Protein AF-C0P0P8-F1 (afdb_monomer)

Nearest PDB structures (foldseek):
  4dfb-assembly1_A  TM=6.739E-01  e=1.158E-09  Enterococcus casseliflavus
  6cav-assembly3_C  TM=6.769E-01  e=4.648E-08  Staphylococcus aureus
  6ch4-assembly4_D  TM=6.400E-01  e=1.582E-06  Staphylococcus aureus
  3niz-assembly1_A  TM=6.181E-01  e=4.426E-03  Cryptosporidium parvum Iowa II
  2ofv-assembly1_B  TM=5.542E-01  e=1.960E-02  Homo sapiens

Mean predicted aligned error: 19.56 Å

Radius of gyration: 27.14 Å; Cα contacts (8 Å, |Δi|>4): 781; chains: 1; bounding box: 73×73×71 Å

pLDDT: mean 71.17, std 24.9, range [21.41, 98.62]

Organism: Ajellomyces capsulatus (strain G186AR / H82 / ATCC MYA-2454 / RMSCC 2432) (NCBI:txid447093)

Sequence (546 aa):
MYTLKNTLIVSSRPDEGIPGTPIPSPPKPYCNSPADNMTTQEEWEEWGSERMFRGMHDEVVLLSHQGDVKVLKCDNEIILKVGSRVRPSEEIAMRLVKEQTDIPVPEIFLAAYVGNEGRLAMSIIPGAPLTEAWDSLHDTTKKDICTETWSMIEKLRQIEKPAALQHHFLCLADGSPCTNDPIVAGICCADPPHPPLLNNDDVRARIYECYYAANGRKYGKELLSMLPHSDISVFSHVDIGPHNIMFDKESLKITGIIDWEMAGWYPDYWEYSSVMRPARWKDWQKWMDLTAPKKYDLSVSMHYYFGQPKSIGPQCLRTCCYGIHDRDIGRLAPDAYPGQEQPPQAWGGSKINTATMSPILDFVETAPLLRYLPAHHELLSSRISTMDGYSIKRVGLREMAMKGGTAVLTRKIGEEEWSPYTSPGKADSGTSFYLGVVRQEQPDAQGHHWSLFVAEEDFNILSSRTFRDIHQIAKLNEQTVQRVEYWATQEPPPRAPTQAQVRETCQSWTIRVVRRLIAEEIVEPKWEQELENLIDSPVLLGLRGH

Solvent-accessible surface area (backbone atoms only — not comparable to full-atom values): 32943 Å² total; per-residue (Å²): 140,85,81,89,76,86,74,82,82,73,84,70,76,96,69,82,88,72,86,81,78,80,77,78,76,78,69,75,70,48,56,82,52,94,55,90,60,54,86,51,70,67,43,57,64,38,57,76,27,70,58,44,50,58,35,74,33,93,44,72,44,79,77,46,66,61,84,65,32,38,34,31,38,32,66,90,62,34,32,40,39,37,17,60,77,43,49,71,27,28,57,45,29,46,50,53,42,55,73,72,43,88,61,47,55,55,52,74,50,41,42,33,36,48,78,66,34,13,24,39,33,24,43,67,62,58,65,43,44,28,63,83,49,55,89,79,53,53,72,68,57,50,46,50,53,34,42,51,51,51,53,50,51,53,54,39,44,66,45,79,76,53,79,92,47,66,66,52,26,44,23,25,47,69,61,47,74,58,66,80,46,62,58,72,25,20,92,81,56,76,71,72,87,69,81,79,26,53,42,53,66,49,45,53,52,38,36,48,51,42,44,37,72,60,56,51,66,85,54,66,75,56,49,65,83,50,50,79,86,54,93,48,62,20,38,39,51,57,66,71,47,47,80,31,30,23,25,30,85,85,82,70,38,79,48,27,48,57,79,40,72,66,10,18,33,29,44,75,59,45,44,61,56,41,48,63,43,98,62,96,53,62,69,58,37,52,40,42,62,74,50,45,93,71,85,73,78,47,82,40,63,52,49,51,64,68,50,40,73,73,81,70,60,100,75,67,80,73,73,87,62,81,74,76,68,92,71,72,87,70,84,76,78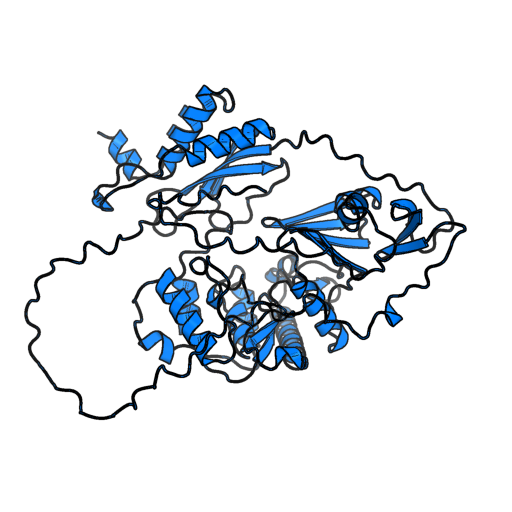,86,81,80,84,88,78,88,76,82,77,79,94,78,75,91,74,72,82,78,72,82,83,75,75,70,75,85,71,70,69,76,70,72,71,66,83,79,69,81,75,90,76,53,74,79,78,70,57,65,75,64,50,69,51,96,85,27,48,46,45,71,52,78,65,30,39,31,35,23,46,88,48,39,69,49,28,33,35,51,72,89,56,88,68,74,43,80,45,51,68,60,67,80,70,70,79,75,58,46,26,33,35,26,44,36,35,26,64,48,96,84,60,66,33,60,47,46,45,83,43,80,41,52,80,87,66,73,75,79,80,47,92,41,53,70,53,69,46,79,58,30,75,29,44,70,70,54,48,54,50,53,54,47,39,64,67,67,52,73,74,63,76,52,98,45,85,91,60,47,78,59,43,53,57,57,43,52,51,53,36,49,53,56,34,32,76,67,70,58,27,61,72,66,53,59,59,57,53,63,70,64,67,55,32,54,62,56,52,56,62,70,76,108

Secondary structure (DSSP, 8-state):
---------------PPPPPPPPPPPPPPEESS--TT--SHHHHHHTTSHHHHHHH-S-EEEEEEETTEEEEEETTTEEEEEETT--HHHHHHHHHHHHH-----PPEEEEEEETTEEEEEEEPPSSEEGGGTGGGS-HHHHHHHHHHHHHHHHHHHTSPPPGGGTT-SBEETTSPPP-S-HHHH-TT--SPPPPPB-SHHHHHHHHHHHHHHHHTTTTTTHHHHHS---S-EEEE-S--STTTEEEETTTTEEEEE--GGG-EEEETTHHHHHHTSS-S-HHHHHHHHHH-SS----HHHHHHHHHS-----TT--S--S----TT--------------PPP---------GGG---TTTTSTT--TT-S-SS-TTTS-----EETTEEEEEETTEEEEEETTEEEEEEETT-SSPEEP-PPP---S---EEEEEEEE--TT-SS-EEEEEEEETT---TT-TTEEEEEEEEEE-HHHHHHHHHHHHHSPPP--SSGGG----HHHHHHHHHHHHHHTTSS-THHHHHHHHH---HHHHHHH--

Structure (mmCIF, N/CA/C/O backbone):
data_AF-C0P0P8-F1
#
_entry.id   AF-C0P0P8-F1
#
loop_
_atom_site.group_PDB
_atom_site.id
_atom_site.type_symbol
_atom_site.label_atom_id
_atom_site.label_alt_id
_atom_site.label_comp_id
_atom_site.label_asym_id
_atom_site.label_entity_id
_atom_site.label_seq_id
_atom_site.pdbx_PDB_ins_code
_atom_site.Cartn_x
_atom_site.Cartn_y
_atom_site.Cartn_z
_atom_site.occupancy
_atom_site.B_iso_or_equiv
_atom_site.auth_seq_id
_atom_site.auth_comp_id
_atom_site.auth_asym_id
_atom_site.auth_atom_id
_atom_site.pdbx_PDB_model_num
ATOM 1 N N . MET A 1 1 ? -15.178 -2.147 -12.441 1.00 30.83 1 MET A N 1
ATOM 2 C CA . MET A 1 1 ? -14.622 -0.893 -12.995 1.00 30.83 1 MET A CA 1
ATOM 3 C C . MET A 1 1 ? -14.328 -1.108 -14.476 1.00 30.83 1 MET A C 1
ATOM 5 O O . MET A 1 1 ? -13.582 -2.020 -14.799 1.00 30.83 1 MET A O 1
ATOM 9 N N . TYR A 1 2 ? -14.931 -0.339 -15.384 1.00 24.89 2 TYR A N 1
ATOM 10 C CA . TYR A 1 2 ? -14.593 -0.382 -16.812 1.00 24.89 2 TYR A CA 1
ATOM 11 C C . TYR A 1 2 ? -14.129 1.012 -17.221 1.00 24.89 2 TYR A C 1
ATOM 13 O O . TYR A 1 2 ? -14.919 1.951 -17.254 1.00 24.89 2 TYR A O 1
ATOM 21 N N . THR A 1 3 ? -12.830 1.176 -17.477 1.00 26.19 3 THR A N 1
ATOM 22 C CA . THR A 1 3 ? -12.318 2.374 -18.149 1.00 26.19 3 THR A CA 1
ATOM 23 C C . THR A 1 3 ? -12.092 2.026 -19.609 1.00 26.19 3 THR A C 1
ATOM 25 O O . THR A 1 3 ? -11.187 1.274 -19.968 1.00 26.19 3 THR A O 1
ATOM 28 N N . LEU A 1 4 ? -12.953 2.580 -20.444 1.00 28.69 4 LEU A N 1
ATOM 29 C CA . LEU A 1 4 ? -12.948 2.483 -21.891 1.00 28.69 4 LEU A CA 1
ATOM 30 C C . LEU A 1 4 ? -11.627 2.879 -22.538 1.00 28.69 4 LEU A C 1
ATOM 32 O O . LEU A 1 4 ? -11.317 4.057 -22.727 1.00 28.69 4 LEU A O 1
ATOM 36 N N . LYS A 1 5 ? -10.856 1.870 -22.934 1.00 25.42 5 LYS A N 1
ATOM 37 C CA . LYS A 1 5 ? -9.680 2.030 -23.784 1.00 25.42 5 LYS A CA 1
ATOM 38 C C . LYS A 1 5 ? -10.084 1.818 -25.236 1.00 25.42 5 LYS A C 1
ATOM 40 O O . LYS A 1 5 ? -10.246 0.694 -25.692 1.00 25.42 5 LYS A O 1
ATOM 45 N N . ASN A 1 6 ? -10.189 2.914 -25.977 1.00 26.86 6 ASN A N 1
ATOM 46 C CA . ASN A 1 6 ? -10.302 2.860 -27.426 1.00 26.86 6 ASN A CA 1
ATOM 47 C C . ASN A 1 6 ? -8.899 2.678 -28.031 1.00 26.86 6 ASN A C 1
ATOM 49 O O . ASN A 1 6 ? -8.146 3.644 -28.211 1.00 26.86 6 ASN A O 1
ATOM 53 N N . THR A 1 7 ? -8.530 1.421 -28.278 1.00 24.42 7 THR A N 1
ATOM 54 C CA . THR A 1 7 ? -7.325 1.040 -29.022 1.00 24.42 7 THR A CA 1
ATOM 55 C C . THR A 1 7 ? -7.525 1.393 -30.494 1.00 24.42 7 THR A C 1
ATOM 57 O O . THR A 1 7 ? -8.529 1.034 -31.106 1.00 24.42 7 THR A O 1
ATOM 60 N N . LEU A 1 8 ? -6.573 2.130 -31.063 1.00 22.38 8 LEU A N 1
ATOM 61 C CA . LEU A 1 8 ? -6.532 2.483 -32.480 1.00 22.38 8 LEU A CA 1
ATOM 62 C C . LEU A 1 8 ? -6.547 1.210 -33.344 1.00 22.38 8 LEU A C 1
ATOM 64 O O . LEU A 1 8 ? -5.553 0.490 -33.399 1.00 22.38 8 LEU A O 1
ATOM 68 N N . ILE A 1 9 ? -7.641 0.966 -34.068 1.00 21.41 9 ILE A N 1
ATOM 69 C CA . ILE A 1 9 ? -7.644 0.030 -35.197 1.00 21.41 9 ILE A CA 1
ATOM 70 C C . ILE A 1 9 ? -6.995 0.770 -36.369 1.00 21.41 9 ILE A C 1
ATOM 72 O O . ILE A 1 9 ? -7.652 1.479 -37.131 1.00 21.41 9 ILE A O 1
ATOM 76 N N . VAL A 1 10 ? -5.671 0.670 -36.477 1.00 21.83 10 VAL A N 1
ATOM 77 C CA . VAL A 1 10 ? -4.965 1.056 -37.700 1.00 21.83 10 VAL A CA 1
ATOM 78 C C . VAL A 1 10 ? -5.264 -0.028 -38.727 1.00 21.83 10 VAL A C 1
ATOM 80 O O . VAL A 1 10 ? -4.869 -1.176 -38.545 1.00 21.83 10 VAL A O 1
ATOM 83 N N . SER A 1 11 ? -5.989 0.324 -39.790 1.00 22.55 11 SER A N 1
ATOM 84 C CA . SER A 1 11 ? -6.236 -0.570 -40.920 1.00 22.55 11 SER A CA 1
ATOM 85 C C . SER A 1 11 ? -4.904 -0.884 -41.611 1.00 22.55 11 SER A C 1
ATOM 87 O O . SER A 1 11 ? -4.431 -0.116 -42.454 1.00 22.55 11 SER A O 1
ATOM 89 N N . SER A 1 12 ? -4.263 -1.982 -41.229 1.00 26.47 12 SER A N 1
ATOM 90 C CA . SER A 1 12 ? -3.141 -2.535 -41.974 1.00 26.47 12 SER A CA 1
ATOM 91 C C . SER A 1 12 ? -3.666 -3.137 -43.276 1.00 26.47 12 SER A C 1
ATOM 93 O O . SER A 1 12 ? -4.686 -3.827 -43.318 1.00 26.47 12 SER A O 1
ATOM 95 N N . ARG A 1 13 ? -2.978 -2.802 -44.370 1.00 24.67 13 ARG A N 1
ATOM 96 C CA . ARG A 1 13 ? -3.141 -3.443 -45.677 1.00 24.67 13 ARG A CA 1
ATOM 97 C C . ARG A 1 13 ? -2.975 -4.964 -45.534 1.00 24.67 13 ARG A C 1
ATOM 99 O O . ARG A 1 13 ? -2.274 -5.395 -44.621 1.00 24.67 13 ARG A O 1
ATOM 106 N N . PRO A 1 14 ? -3.611 -5.760 -46.410 1.00 30.88 14 PRO A N 1
ATOM 107 C CA . PRO A 1 14 ? -3.569 -7.209 -46.308 1.00 30.88 14 PRO A CA 1
ATOM 108 C C . PRO A 1 14 ? -2.158 -7.679 -46.662 1.00 30.88 14 PRO A C 1
ATOM 110 O O . PRO A 1 14 ? -1.807 -7.710 -47.837 1.00 30.88 14 PRO A O 1
ATOM 113 N N . ASP A 1 15 ? -1.363 -7.994 -45.643 1.00 29.58 15 ASP A N 1
ATOM 114 C CA . ASP A 1 15 ? -0.090 -8.687 -45.803 1.00 29.58 15 ASP A CA 1
ATOM 115 C C . ASP A 1 15 ? -0.232 -10.139 -45.350 1.00 29.58 15 ASP A C 1
ATOM 117 O O . ASP A 1 15 ? -0.925 -10.473 -44.384 1.00 29.58 15 ASP A O 1
ATOM 121 N N . GLU A 1 16 ? 0.388 -10.989 -46.156 1.00 29.56 16 GLU A N 1
ATOM 122 C CA . GLU A 1 16 ? 0.289 -12.437 -46.193 1.00 29.56 16 GLU A CA 1
ATOM 123 C C . GLU A 1 16 ? 0.721 -13.097 -44.874 1.00 29.56 16 GLU A C 1
ATOM 125 O O . GLU A 1 16 ? 1.602 -12.624 -44.156 1.00 29.56 16 GLU A O 1
ATOM 130 N N . GLY A 1 17 ? 0.040 -14.197 -44.543 1.00 26.98 17 GLY A N 1
ATOM 131 C CA . GLY A 1 17 ? 0.007 -14.793 -43.212 1.00 26.98 17 GLY A CA 1
ATOM 132 C C . GLY A 1 17 ? 1.369 -15.180 -42.635 1.00 26.98 17 GLY A C 1
ATOM 133 O O . GLY A 1 17 ? 2.052 -16.067 -43.144 1.00 26.98 17 GLY A O 1
ATOM 134 N N . ILE A 1 18 ? 1.690 -14.583 -41.487 1.00 30.25 18 ILE A N 1
ATOM 135 C CA . ILE A 1 18 ? 2.687 -15.085 -40.539 1.00 30.25 18 ILE A CA 1
ATOM 136 C C . ILE A 1 18 ? 1.914 -15.767 -39.390 1.00 30.25 18 ILE A C 1
ATOM 138 O O . ILE A 1 18 ? 0.920 -15.198 -38.928 1.00 30.25 18 ILE A O 1
ATOM 142 N N . PRO A 1 19 ? 2.290 -16.985 -38.946 1.00 31.36 19 PRO A N 1
ATOM 143 C CA . PRO A 1 19 ? 1.504 -17.772 -37.993 1.00 31.36 19 PRO A CA 1
ATOM 144 C C . PRO A 1 19 ? 1.341 -17.044 -36.656 1.00 31.36 19 PRO A C 1
ATOM 146 O O . PRO A 1 19 ? 2.322 -16.582 -36.076 1.00 31.36 19 PRO A O 1
ATOM 149 N N . GLY A 1 20 ? 0.096 -16.948 -36.184 1.00 30.77 20 GLY A N 1
ATOM 150 C CA . GLY A 1 20 ? -0.267 -16.216 -34.973 1.00 30.77 20 GLY A CA 1
ATOM 151 C C . GLY A 1 20 ? 0.469 -16.719 -33.733 1.00 30.77 20 GLY A C 1
ATOM 152 O O . GLY A 1 20 ? 0.447 -17.909 -33.418 1.00 30.77 20 GLY A O 1
ATOM 153 N N . THR A 1 21 ? 1.097 -15.790 -33.019 1.00 28.28 21 THR A N 1
ATOM 154 C CA . THR A 1 21 ? 1.617 -15.990 -31.668 1.00 28.28 21 THR A CA 1
ATOM 155 C C . THR A 1 21 ? 0.469 -16.385 -30.723 1.00 28.28 21 THR A C 1
ATOM 157 O O . THR A 1 21 ? -0.580 -15.735 -30.739 1.00 28.28 21 THR A O 1
ATOM 160 N N . PRO A 1 22 ? 0.614 -17.449 -29.910 1.00 25.41 22 PRO A N 1
ATOM 161 C CA . PRO A 1 22 ? -0.431 -17.874 -28.985 1.00 25.41 22 PRO A CA 1
ATOM 162 C C . PRO A 1 22 ? -0.742 -16.787 -27.953 1.00 25.41 22 PRO A C 1
ATOM 164 O O . PRO A 1 22 ? 0.162 -16.234 -27.328 1.00 25.41 22 PRO A O 1
ATOM 167 N N . ILE A 1 23 ? -2.032 -16.515 -27.747 1.00 26.55 23 ILE A N 1
ATOM 168 C CA . ILE A 1 23 ? -2.521 -15.698 -26.632 1.00 26.55 23 ILE A CA 1
ATOM 169 C C . ILE A 1 23 ? -2.092 -16.404 -25.331 1.00 26.55 23 ILE A C 1
ATOM 171 O O . ILE A 1 23 ? -2.445 -17.577 -25.160 1.00 26.55 23 ILE A O 1
ATOM 175 N N . PRO A 1 24 ? -1.337 -15.751 -24.426 1.00 28.00 24 PRO A N 1
ATOM 176 C CA . PRO A 1 24 ? -0.908 -16.369 -23.178 1.00 28.00 24 PRO A CA 1
ATOM 177 C C . PRO A 1 24 ? -2.118 -16.867 -22.391 1.00 28.00 24 PRO A C 1
ATOM 179 O O . PRO A 1 24 ? -3.114 -16.156 -22.243 1.00 28.00 24 PRO A O 1
ATOM 182 N N . SER A 1 25 ? -2.037 -18.098 -21.891 1.00 27.02 25 SER A N 1
ATOM 183 C CA . SER A 1 25 ? -3.064 -18.637 -21.001 1.00 27.02 25 SER A CA 1
ATOM 184 C C . SER A 1 25 ? -3.181 -17.755 -19.750 1.00 27.02 25 SER A C 1
ATOM 186 O O . SER A 1 25 ? -2.154 -17.272 -19.265 1.00 27.02 25 SER A O 1
ATOM 188 N N . PRO A 1 26 ? -4.395 -17.538 -19.210 1.00 33.81 26 PRO A N 1
ATOM 189 C CA . PRO A 1 26 ? -4.571 -16.756 -17.993 1.00 33.81 26 PRO A CA 1
ATOM 190 C C . PRO A 1 26 ? -3.736 -17.350 -16.844 1.00 33.81 26 PRO A C 1
ATOM 192 O O . PRO A 1 26 ? -3.584 -18.577 -16.773 1.00 33.81 26 PRO A O 1
ATOM 195 N N . PRO A 1 27 ? -3.173 -16.508 -15.956 1.00 48.34 27 PRO A N 1
ATOM 196 C CA . PRO A 1 27 ? -2.380 -16.983 -14.831 1.00 48.34 27 PRO A CA 1
ATOM 197 C C . PRO A 1 27 ? -3.214 -17.940 -13.973 1.00 48.34 27 PRO A C 1
ATOM 199 O O . PRO A 1 27 ? -4.388 -17.687 -13.695 1.00 48.34 27 PRO A O 1
ATOM 202 N N . LYS A 1 28 ? -2.612 -19.070 -13.583 1.00 52.50 28 LYS A N 1
ATOM 203 C CA . LYS A 1 28 ? -3.276 -20.048 -12.714 1.00 52.50 28 LYS A CA 1
ATOM 204 C C . LYS A 1 28 ? -3.622 -19.395 -11.368 1.00 52.50 28 LYS A C 1
ATOM 206 O O . LYS A 1 28 ? -2.786 -18.651 -10.853 1.00 52.50 28 LYS A O 1
ATOM 211 N N . PRO A 1 29 ? -4.790 -19.707 -10.778 1.00 55.03 29 PRO A N 1
ATOM 212 C CA . PRO A 1 29 ? -5.117 -19.262 -9.431 1.00 55.03 29 PRO A CA 1
ATOM 213 C C . PRO A 1 29 ? -4.039 -19.695 -8.430 1.00 55.03 29 PRO A C 1
ATOM 215 O O . PRO A 1 29 ? -3.576 -20.837 -8.470 1.00 55.03 29 PRO A O 1
ATOM 218 N N . TYR A 1 30 ? -3.645 -18.790 -7.536 1.00 60.88 30 TYR A N 1
ATOM 219 C CA . TYR A 1 30 ? -2.738 -19.081 -6.420 1.00 60.88 30 TYR A CA 1
ATOM 220 C C . TYR A 1 30 ? -3.423 -18.749 -5.097 1.00 60.88 30 TYR A C 1
ATOM 222 O O . TYR A 1 30 ? -4.121 -17.740 -4.991 1.00 60.88 30 TYR A O 1
ATOM 230 N N . CYS A 1 31 ? -3.208 -19.583 -4.080 1.00 56.31 31 CYS A N 1
ATOM 231 C CA . CYS A 1 31 ? -3.586 -19.300 -2.704 1.00 56.31 31 CYS A CA 1
ATOM 232 C C . CYS A 1 31 ? -2.515 -19.838 -1.751 1.00 56.31 31 CYS A C 1
ATOM 234 O O . CYS A 1 31 ? -2.002 -20.936 -1.952 1.00 56.31 31 CYS A O 1
ATOM 236 N N . ASN A 1 32 ? -2.202 -19.077 -0.703 1.00 63.03 32 ASN A N 1
ATOM 237 C CA . ASN A 1 32 ? -1.255 -19.484 0.339 1.00 63.03 32 ASN A CA 1
ATOM 238 C C . ASN A 1 32 ? -1.862 -20.424 1.407 1.00 63.03 32 ASN A C 1
ATOM 240 O O . ASN A 1 32 ? -1.144 -20.904 2.281 1.00 63.03 32 ASN A O 1
ATOM 244 N N . SER A 1 33 ? -3.172 -20.687 1.346 1.00 56.59 33 SER A N 1
ATOM 245 C CA . SER A 1 33 ? -3.860 -21.720 2.132 1.00 56.59 33 SER A CA 1
ATOM 246 C C . SER A 1 33 ? -4.026 -22.983 1.278 1.00 56.59 33 SER A C 1
ATOM 248 O O . SER A 1 33 ? -4.151 -22.831 0.062 1.00 56.59 33 SER A O 1
ATOM 250 N N . PRO A 1 34 ? -4.081 -24.204 1.854 1.00 49.09 34 PRO A N 1
ATOM 251 C CA . PRO A 1 34 ? -4.187 -25.431 1.071 1.00 49.09 34 PRO A CA 1
ATOM 252 C C . PRO A 1 34 ? -5.449 -25.396 0.199 1.00 49.09 34 PRO A C 1
ATOM 254 O O . PRO A 1 34 ? -6.582 -25.605 0.652 1.00 49.09 34 PRO A O 1
ATOM 257 N N . ALA A 1 35 ? -5.248 -25.072 -1.073 1.00 51.91 35 ALA A N 1
ATOM 258 C CA . ALA A 1 35 ? -6.278 -25.051 -2.095 1.00 51.91 35 ALA A CA 1
ATOM 259 C C . ALA A 1 35 ? -6.493 -26.441 -2.706 1.00 51.91 35 ALA A C 1
ATOM 261 O O . ALA A 1 35 ? -7.307 -26.580 -3.609 1.00 51.91 35 ALA A O 1
ATOM 262 N N . ASP A 1 36 ? -5.813 -27.468 -2.183 1.00 56.31 36 ASP A N 1
ATOM 263 C CA . ASP A 1 36 ? -5.731 -28.821 -2.750 1.00 56.31 36 ASP A CA 1
ATOM 264 C C . ASP A 1 36 ? -7.093 -29.496 -2.992 1.00 56.31 36 ASP A C 1
ATOM 266 O O . ASP A 1 36 ? -7.188 -30.408 -3.808 1.00 56.31 36 ASP A O 1
ATOM 270 N N . ASN A 1 37 ? -8.162 -29.025 -2.340 1.00 62.44 37 ASN A N 1
ATOM 271 C CA . ASN A 1 37 ? -9.518 -29.559 -2.503 1.00 62.44 37 ASN A CA 1
ATOM 272 C C . ASN A 1 37 ? -10.437 -28.709 -3.403 1.00 62.44 37 ASN A C 1
ATOM 274 O O . ASN A 1 37 ? -11.603 -29.063 -3.556 1.00 62.44 37 ASN A O 1
ATOM 278 N N . MET A 1 38 ? -9.962 -27.588 -3.952 1.00 68.69 38 MET A N 1
ATOM 279 C CA . MET A 1 38 ? -10.754 -26.695 -4.805 1.00 68.69 38 MET A CA 1
ATOM 280 C C . MET A 1 38 ? -10.538 -27.061 -6.270 1.00 68.69 38 MET A C 1
ATOM 282 O O . MET A 1 38 ? -9.453 -26.885 -6.826 1.00 68.69 38 MET A O 1
ATOM 286 N N . THR A 1 39 ? -11.580 -27.596 -6.893 1.00 69.25 39 THR A N 1
ATOM 287 C CA . THR A 1 39 ? -11.532 -28.186 -8.238 1.00 69.25 39 THR A CA 1
ATOM 288 C C . THR A 1 39 ? -12.343 -27.401 -9.261 1.00 69.25 39 THR A C 1
ATOM 290 O O . THR A 1 39 ? -12.107 -27.539 -10.461 1.00 69.25 39 THR A O 1
ATOM 293 N N . THR A 1 40 ? -13.270 -26.558 -8.808 1.00 70.50 40 THR A N 1
ATOM 294 C CA . THR A 1 40 ? -14.161 -25.781 -9.670 1.00 70.50 40 THR A CA 1
ATOM 295 C C . THR A 1 40 ? -13.781 -24.304 -9.676 1.00 70.50 40 THR A C 1
ATOM 297 O O . THR A 1 40 ? -13.266 -23.761 -8.700 1.00 70.50 40 THR A O 1
ATOM 300 N N . GLN A 1 41 ? -14.062 -23.631 -10.790 1.00 71.69 41 GLN A N 1
ATOM 301 C CA . GLN A 1 41 ? -13.851 -22.190 -10.924 1.00 71.69 41 GLN A CA 1
ATOM 302 C C . GLN A 1 41 ? -14.661 -21.393 -9.884 1.00 71.69 41 GLN A C 1
ATOM 304 O O . GLN A 1 41 ? -14.155 -20.423 -9.332 1.00 71.69 41 GLN A O 1
ATOM 309 N N . GLU A 1 42 ? -15.885 -21.829 -9.576 1.00 74.31 42 GLU A N 1
ATOM 310 C CA . GLU A 1 42 ? -16.767 -21.167 -8.606 1.00 74.31 42 GLU A CA 1
ATOM 311 C C . GLU A 1 42 ? -16.188 -21.173 -7.186 1.00 74.31 42 GLU A C 1
ATOM 313 O O . GLU A 1 42 ? -16.277 -20.168 -6.480 1.00 74.31 42 GLU A O 1
ATOM 318 N N . GLU A 1 43 ? -15.541 -22.270 -6.777 1.00 74.88 43 GLU A N 1
ATOM 319 C CA . GLU A 1 43 ? -14.846 -22.344 -5.487 1.00 74.88 43 GLU A CA 1
ATOM 320 C C . GLU A 1 43 ? -13.722 -21.307 -5.417 1.00 74.88 43 GLU A C 1
ATOM 322 O O . GLU A 1 43 ? -13.605 -20.580 -4.428 1.00 74.88 43 GLU A O 1
ATOM 327 N N . TRP A 1 44 ? -12.912 -21.203 -6.475 1.00 74.62 44 TRP A N 1
ATOM 328 C CA . TRP A 1 44 ? -11.832 -20.216 -6.566 1.00 74.62 44 TRP A CA 1
ATOM 329 C C . TRP A 1 44 ? -12.361 -18.783 -6.576 1.00 74.62 44 TRP A C 1
ATOM 331 O O . TRP A 1 44 ? -11.818 -17.914 -5.896 1.00 74.62 44 TRP A O 1
ATOM 341 N N . GLU A 1 45 ? -13.448 -18.531 -7.298 1.00 79.38 45 GLU A N 1
ATOM 342 C CA . GLU A 1 45 ? -14.103 -17.227 -7.322 1.00 79.38 45 GLU A CA 1
ATOM 343 C C . GLU A 1 45 ? -14.642 -16.828 -5.949 1.00 79.38 45 GLU A C 1
ATOM 345 O O . GLU A 1 45 ? -14.566 -15.648 -5.611 1.00 79.38 45 GLU A O 1
ATOM 350 N N . GLU A 1 46 ? -15.114 -17.779 -5.137 1.00 81.50 46 GLU A N 1
ATOM 351 C CA . GLU A 1 46 ? -15.598 -17.502 -3.784 1.00 81.50 46 GLU A CA 1
ATOM 352 C C . GLU A 1 46 ? -14.473 -17.286 -2.770 1.00 81.50 46 GLU A C 1
ATOM 354 O O . GLU A 1 46 ? -14.543 -16.371 -1.949 1.00 81.50 46 GLU A O 1
ATOM 359 N N . TRP A 1 47 ? -13.421 -18.100 -2.815 1.00 83.06 47 TRP A N 1
ATOM 360 C CA . TRP A 1 47 ? -12.439 -18.162 -1.736 1.00 83.06 47 TRP A CA 1
ATOM 361 C C . TRP A 1 47 ? -11.634 -16.874 -1.538 1.00 83.06 47 TRP A C 1
ATOM 363 O O . TRP A 1 47 ? -10.858 -16.448 -2.393 1.00 83.06 47 TRP A O 1
ATOM 373 N N . GLY A 1 48 ? -11.773 -16.265 -0.366 1.00 84.25 48 GLY A N 1
ATOM 374 C CA . GLY A 1 48 ? -11.140 -14.994 -0.030 1.00 84.25 48 GLY A CA 1
ATOM 375 C C . GLY A 1 48 ? -11.788 -13.777 -0.699 1.00 84.25 48 GLY A C 1
ATOM 376 O O . GLY A 1 48 ? -11.252 -12.678 -0.593 1.00 84.25 48 GLY A O 1
ATOM 377 N N . SER A 1 49 ? -12.902 -13.958 -1.414 1.00 87.31 49 SER A N 1
ATOM 378 C CA . SER A 1 49 ? -13.635 -12.859 -2.040 1.00 87.31 49 SER A CA 1
ATOM 379 C C . SER A 1 49 ? -14.346 -11.997 -0.999 1.00 87.31 49 SER A C 1
ATOM 381 O O . SER A 1 49 ? -14.660 -12.445 0.104 1.00 87.31 49 SER A O 1
ATOM 383 N N . GLU A 1 50 ? -14.691 -10.767 -1.374 1.00 89.44 50 GLU A N 1
ATOM 384 C CA . GLU A 1 50 ? -15.556 -9.926 -0.542 1.00 89.44 50 GLU A CA 1
ATOM 385 C C . GLU A 1 50 ? -16.892 -10.609 -0.216 1.00 89.44 50 GLU A C 1
ATOM 387 O O . GLU A 1 50 ? -17.366 -10.498 0.913 1.00 89.44 50 GLU A O 1
ATOM 392 N N . ARG A 1 51 ? -17.474 -11.358 -1.166 1.00 84.81 51 ARG A N 1
ATOM 393 C CA . ARG A 1 51 ? -18.715 -12.119 -0.948 1.00 84.81 51 ARG A CA 1
ATOM 394 C C . ARG A 1 51 ? -18.542 -13.125 0.185 1.00 84.81 51 ARG A C 1
ATOM 396 O O . ARG A 1 51 ? -19.374 -13.167 1.089 1.00 84.81 51 ARG A O 1
ATOM 403 N N . MET A 1 52 ? -17.431 -13.859 0.183 1.00 87.38 52 MET A N 1
ATOM 404 C CA . MET A 1 52 ? -17.125 -14.806 1.246 1.00 87.38 52 MET A CA 1
ATOM 405 C C . MET A 1 52 ? -17.026 -14.114 2.607 1.00 87.38 52 MET A C 1
ATOM 407 O O . MET A 1 52 ? -17.669 -14.561 3.555 1.00 87.38 52 MET A O 1
ATOM 411 N N . PHE A 1 53 ? -16.282 -13.009 2.703 1.00 88.75 53 PHE A N 1
ATOM 412 C CA . PHE A 1 53 ? -16.130 -12.271 3.961 1.00 88.75 53 PHE A CA 1
ATOM 413 C C . PHE A 1 53 ? -17.449 -11.654 4.448 1.00 88.75 53 PHE A C 1
ATOM 415 O O . PHE A 1 53 ? -17.743 -11.734 5.636 1.00 88.75 53 PHE A O 1
ATOM 422 N N . ARG A 1 54 ? -18.296 -11.136 3.550 1.00 87.75 54 ARG A N 1
ATOM 423 C CA . ARG A 1 54 ? -19.651 -10.658 3.891 1.00 87.75 54 ARG A CA 1
ATOM 424 C C . ARG A 1 54 ? -20.595 -11.765 4.363 1.00 87.75 54 ARG A C 1
ATOM 426 O O . ARG A 1 54 ? -21.543 -11.470 5.072 1.00 87.75 54 ARG A O 1
ATOM 433 N N . GLY A 1 55 ? -20.350 -13.019 3.979 1.00 84.25 55 GLY A N 1
ATOM 434 C CA . GLY A 1 55 ? -21.080 -14.178 4.506 1.00 84.25 55 GLY A CA 1
ATOM 435 C C . GLY A 1 55 ? -20.564 -14.687 5.851 1.00 84.25 55 GLY A C 1
ATOM 436 O O . GLY A 1 55 ? -21.277 -15.394 6.556 1.00 84.25 55 GLY A O 1
ATOM 437 N N . MET A 1 56 ? -19.312 -14.376 6.195 1.00 83.69 56 MET A N 1
ATOM 438 C CA . MET A 1 56 ? -18.680 -14.834 7.435 1.00 83.69 56 MET A CA 1
ATOM 439 C C . MET A 1 56 ? -18.824 -13.842 8.583 1.00 83.69 56 MET A C 1
ATOM 441 O O . MET A 1 56 ? -18.788 -14.264 9.735 1.00 83.69 56 MET A O 1
ATOM 445 N N . HIS A 1 57 ? -18.921 -12.553 8.277 1.00 86.69 57 HIS A N 1
ATOM 446 C CA . HIS A 1 57 ? -18.838 -11.471 9.248 1.00 86.69 57 HIS A CA 1
ATOM 447 C C . HIS A 1 57 ? -20.152 -10.696 9.321 1.00 86.69 57 HIS A C 1
ATOM 449 O O . HIS A 1 57 ? -20.775 -10.437 8.292 1.00 86.69 57 HIS A O 1
ATOM 455 N N . ASP A 1 58 ? -20.549 -10.319 10.536 1.00 86.56 58 ASP A N 1
ATOM 456 C CA . ASP A 1 58 ? -21.808 -9.614 10.795 1.00 86.56 58 ASP A CA 1
ATOM 457 C C . ASP A 1 58 ? -21.704 -8.141 10.372 1.00 86.56 58 ASP A C 1
ATOM 459 O O . ASP A 1 58 ? -22.640 -7.567 9.812 1.00 86.56 58 ASP A O 1
ATOM 463 N N . GLU A 1 59 ? -20.540 -7.530 10.607 1.00 88.62 59 GLU A N 1
ATOM 464 C CA . GLU A 1 59 ? -20.236 -6.150 10.252 1.00 88.62 59 GLU A CA 1
ATOM 465 C C . GLU A 1 59 ? -19.061 -6.096 9.266 1.00 88.62 59 GLU A C 1
ATOM 467 O O . GLU A 1 59 ? -17.922 -6.429 9.600 1.00 88.62 59 GLU A O 1
ATOM 472 N N . VAL A 1 60 ? -19.323 -5.625 8.043 1.00 88.56 60 VAL A N 1
ATOM 473 C CA . VAL A 1 60 ? -18.291 -5.387 7.021 1.00 88.56 60 VAL A CA 1
ATOM 474 C C . VAL A 1 60 ? -18.340 -3.935 6.558 1.00 88.56 60 VAL A C 1
ATOM 476 O O . VAL A 1 60 ? -19.196 -3.550 5.757 1.00 88.56 60 VAL A O 1
ATOM 479 N N . VAL A 1 61 ? -17.387 -3.138 7.042 1.00 87.62 61 VAL A N 1
ATOM 480 C CA . VAL A 1 61 ? -17.284 -1.697 6.774 1.00 87.62 61 VAL A CA 1
ATOM 481 C C . VAL A 1 61 ? -16.229 -1.430 5.710 1.00 87.62 61 VAL A C 1
ATOM 483 O O . VAL A 1 61 ? -15.082 -1.853 5.841 1.00 87.62 61 VAL A O 1
ATOM 486 N N . LEU A 1 62 ? -16.585 -0.676 4.671 1.00 87.81 62 LEU A N 1
ATOM 487 C CA . LEU A 1 62 ? -15.627 -0.161 3.693 1.00 87.81 62 LEU A CA 1
ATOM 488 C C . LEU A 1 62 ? -14.814 0.984 4.314 1.00 87.81 62 LEU A C 1
ATOM 490 O O . LEU A 1 62 ? -15.352 2.057 4.570 1.00 87.81 62 LEU A O 1
ATOM 494 N N . LEU A 1 63 ? -13.521 0.756 4.552 1.00 85.12 63 LEU A N 1
ATOM 495 C CA . LEU A 1 63 ? -12.601 1.774 5.072 1.00 85.12 63 LEU A CA 1
ATOM 496 C C . LEU A 1 63 ? -12.065 2.675 3.961 1.00 85.12 63 LEU A C 1
ATOM 498 O O . LEU A 1 63 ? -11.920 3.881 4.147 1.00 85.12 63 LEU A O 1
ATOM 502 N N . SER A 1 64 ? -11.737 2.091 2.808 1.00 81.75 64 SER A N 1
ATOM 503 C CA . SER A 1 64 ? -11.251 2.846 1.658 1.00 81.75 64 SER A CA 1
ATOM 504 C C . SER A 1 64 ? -11.560 2.143 0.340 1.00 81.75 64 SER A C 1
ATOM 506 O O . SER A 1 64 ? -11.665 0.919 0.266 1.00 81.75 64 SER A O 1
ATOM 508 N N . HIS A 1 65 ? -11.703 2.948 -0.710 1.00 80.44 65 HIS A N 1
ATOM 509 C CA . HIS A 1 65 ? -11.882 2.496 -2.082 1.00 80.44 65 HIS A CA 1
ATOM 510 C C . HIS A 1 65 ? -11.043 3.406 -2.983 1.00 80.44 65 HIS A C 1
ATOM 512 O O . HIS A 1 65 ? -11.341 4.591 -3.131 1.00 80.44 65 HIS A O 1
ATOM 518 N N . GLN A 1 66 ? -9.946 2.878 -3.524 1.00 69.38 66 GLN A N 1
ATOM 519 C CA . GLN A 1 66 ? -8.997 3.635 -4.342 1.00 69.38 66 GLN A CA 1
ATOM 520 C C . GLN A 1 66 ? -8.745 2.916 -5.665 1.00 69.38 66 GLN A C 1
ATOM 522 O O . GLN A 1 66 ? -8.046 1.899 -5.722 1.00 69.38 66 GLN A O 1
ATOM 527 N N . GLY A 1 67 ? -9.295 3.454 -6.755 1.00 69.69 67 GLY A N 1
ATOM 528 C CA . GLY A 1 67 ? -9.337 2.714 -8.015 1.00 69.69 67 GLY A CA 1
ATOM 529 C C . GLY A 1 67 ? -9.988 1.349 -7.788 1.00 69.69 67 GLY A C 1
ATOM 530 O O . GLY A 1 67 ? -10.958 1.260 -7.050 1.00 69.69 67 GLY A O 1
ATOM 531 N N . ASP A 1 68 ? -9.429 0.292 -8.366 1.00 76.62 68 ASP A N 1
ATOM 532 C CA . ASP A 1 68 ? -9.954 -1.075 -8.244 1.00 76.62 68 ASP A CA 1
ATOM 533 C C . ASP A 1 68 ? -9.706 -1.767 -6.897 1.00 76.62 68 ASP A C 1
ATOM 535 O O . ASP A 1 68 ? -9.930 -2.969 -6.795 1.00 76.62 68 ASP A O 1
ATOM 539 N N . VAL A 1 69 ? -9.200 -1.066 -5.878 1.00 80.31 69 VAL A N 1
ATOM 540 C CA . VAL A 1 69 ? -8.863 -1.668 -4.580 1.00 80.31 69 VAL A CA 1
ATOM 541 C C . VAL A 1 69 ? -9.833 -1.203 -3.508 1.00 80.31 69 VAL A C 1
ATOM 543 O O . VAL A 1 69 ? -9.974 -0.001 -3.275 1.00 80.31 69 VAL A O 1
ATOM 546 N N . LYS A 1 70 ? -10.446 -2.164 -2.820 1.00 86.56 70 LYS A N 1
ATOM 547 C CA . LYS A 1 70 ? -11.269 -1.969 -1.627 1.00 86.56 70 LYS A CA 1
ATOM 548 C C . LYS A 1 70 ? -10.533 -2.483 -0.397 1.00 86.56 70 LYS A C 1
ATOM 550 O O . LYS A 1 70 ? -9.934 -3.556 -0.437 1.00 86.56 70 LYS A O 1
ATOM 555 N N . VAL A 1 71 ? -10.615 -1.728 0.694 1.00 90.25 71 VAL A N 1
ATOM 556 C CA . VAL A 1 71 ? -10.152 -2.131 2.025 1.00 90.25 71 VAL A CA 1
ATOM 557 C C . VAL A 1 71 ? -11.361 -2.186 2.946 1.00 90.25 71 VAL A C 1
ATOM 559 O O . VAL A 1 71 ? -12.025 -1.175 3.173 1.00 90.25 71 VAL A O 1
ATOM 562 N N . LEU A 1 72 ? -11.654 -3.372 3.464 1.00 92.69 72 LEU A N 1
ATOM 563 C CA . LEU A 1 72 ? -12.838 -3.675 4.259 1.00 92.69 72 LEU A CA 1
ATOM 564 C C . LEU A 1 72 ? -12.410 -4.118 5.658 1.00 92.69 72 LEU A C 1
ATOM 566 O O . LEU A 1 72 ? -11.516 -4.950 5.797 1.00 92.69 72 LEU A O 1
ATOM 570 N N . LYS A 1 73 ? -13.066 -3.598 6.693 1.00 94.12 73 LYS A N 1
ATOM 571 C CA . LYS A 1 73 ? -12.926 -4.056 8.077 1.00 94.12 73 LYS A CA 1
ATOM 572 C C . LYS A 1 73 ? -14.067 -5.008 8.403 1.00 94.12 73 LYS A C 1
ATOM 574 O O . LYS A 1 73 ? -15.223 -4.619 8.270 1.00 94.12 73 LYS A O 1
ATOM 579 N N . CYS A 1 74 ? -13.739 -6.221 8.831 1.00 92.06 74 CYS A N 1
ATOM 580 C CA . CYS A 1 74 ? -14.703 -7.287 9.097 1.00 92.06 74 CYS A CA 1
ATOM 581 C C . CYS A 1 74 ? -14.715 -7.612 10.602 1.00 92.06 74 CYS A C 1
ATOM 583 O O . CYS A 1 74 ? -13.679 -8.018 11.132 1.00 92.06 74 CYS A O 1
ATOM 585 N N . ASP A 1 75 ? -15.839 -7.379 11.293 1.00 89.81 75 ASP A N 1
ATOM 586 C CA . ASP A 1 75 ? -16.086 -7.568 12.743 1.00 89.81 75 ASP A CA 1
ATOM 587 C C . ASP A 1 75 ? -15.042 -6.967 13.705 1.00 89.81 75 ASP A C 1
ATOM 589 O O . ASP A 1 75 ? -14.932 -7.379 14.858 1.00 89.81 75 ASP A O 1
ATOM 593 N N . ASN A 1 76 ? -14.232 -6.004 13.254 1.00 89.88 76 ASN A N 1
ATOM 594 C CA . ASN A 1 76 ? -13.016 -5.578 13.964 1.00 89.88 76 ASN A CA 1
ATOM 595 C C . ASN A 1 76 ? -12.012 -6.720 14.236 1.00 89.88 76 ASN A C 1
ATOM 597 O O . ASN A 1 76 ? -11.173 -6.605 15.127 1.00 89.88 76 ASN A O 1
ATOM 601 N N . GLU A 1 77 ? -12.055 -7.784 13.436 1.00 88.62 77 GLU A N 1
ATOM 602 C CA . GLU A 1 77 ? -11.160 -8.941 13.522 1.00 88.62 77 GLU A CA 1
ATOM 603 C C . GLU A 1 77 ? -10.121 -8.932 12.392 1.00 88.62 77 GLU A C 1
ATOM 605 O O . GLU A 1 77 ? -8.954 -9.265 12.606 1.00 88.62 77 GLU A O 1
ATOM 610 N N . ILE A 1 78 ? -10.542 -8.561 11.178 1.00 94.00 78 ILE A N 1
ATOM 611 C CA . ILE A 1 78 ? -9.751 -8.725 9.951 1.00 94.00 78 ILE A CA 1
ATOM 612 C C . ILE A 1 78 ?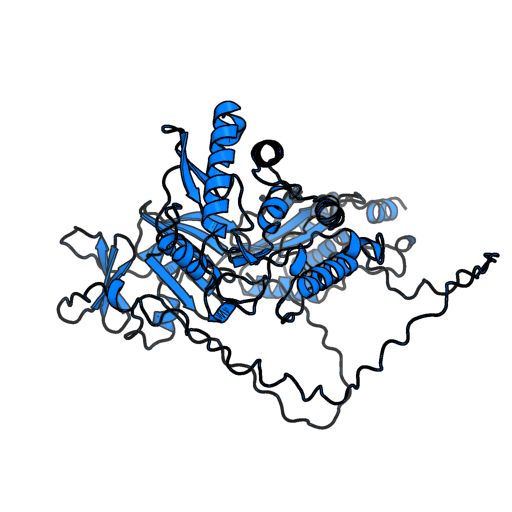 -9.880 -7.493 9.050 1.00 94.00 78 ILE A C 1
ATOM 614 O O . ILE A 1 78 ? -10.952 -6.892 8.941 1.00 94.00 78 ILE A O 1
ATOM 618 N N . ILE A 1 79 ? -8.788 -7.148 8.365 1.00 96.25 79 ILE A N 1
ATOM 619 C CA . ILE A 1 79 ? -8.804 -6.299 7.172 1.00 96.25 79 ILE A CA 1
ATOM 620 C C . ILE A 1 79 ? -8.766 -7.183 5.927 1.00 96.25 79 ILE A C 1
ATOM 622 O O . ILE A 1 79 ? -7.851 -7.990 5.781 1.00 96.25 79 ILE A O 1
ATOM 626 N N . LEU A 1 80 ? -9.723 -7.002 5.017 1.00 96.12 80 LEU A N 1
ATOM 627 C CA . LEU A 1 80 ? -9.682 -7.550 3.663 1.00 96.12 80 LEU A CA 1
ATOM 628 C C . LEU A 1 80 ? -9.317 -6.436 2.680 1.00 96.12 80 LEU A C 1
ATOM 630 O O . LEU A 1 80 ? -10.083 -5.491 2.499 1.00 96.12 80 LEU A O 1
ATOM 634 N N . LYS A 1 81 ? -8.174 -6.573 2.010 1.00 95.62 81 LYS A N 1
ATOM 635 C CA . LYS A 1 81 ? -7.783 -5.768 0.851 1.00 95.62 81 LYS A CA 1
ATOM 636 C C . LYS A 1 81 ? -8.026 -6.597 -0.411 1.00 95.62 81 LYS A C 1
ATOM 638 O O . LYS A 1 81 ? -7.442 -7.667 -0.566 1.00 95.62 81 LYS A O 1
ATOM 643 N N . VAL A 1 82 ? -8.907 -6.137 -1.294 1.00 91.44 82 VAL A N 1
ATOM 644 C CA . VAL A 1 82 ? -9.316 -6.867 -2.507 1.00 91.44 82 VAL A CA 1
ATOM 645 C C . VAL A 1 82 ? -9.325 -5.944 -3.717 1.00 91.44 82 VAL A C 1
ATOM 647 O O . VAL A 1 82 ? -9.753 -4.795 -3.607 1.00 91.44 82 VAL A O 1
ATOM 650 N N . GLY A 1 83 ? -8.836 -6.416 -4.864 1.00 85.88 83 GLY A N 1
ATOM 651 C CA . GLY A 1 83 ? -8.835 -5.614 -6.084 1.00 85.88 83 GLY A CA 1
ATOM 652 C C . GLY A 1 83 ? -7.807 -6.004 -7.135 1.00 85.88 83 GLY A C 1
ATOM 653 O O . GLY A 1 83 ? -6.914 -6.812 -6.888 1.00 85.88 83 GLY A O 1
ATOM 654 N N . SER A 1 84 ? -7.883 -5.366 -8.307 1.00 81.44 84 SER A N 1
ATOM 655 C CA . SER A 1 84 ? -7.000 -5.686 -9.442 1.00 81.44 84 SER A CA 1
ATOM 656 C C . SER A 1 84 ? -5.538 -5.251 -9.265 1.00 81.44 84 SER A C 1
ATOM 658 O O . SER A 1 84 ? -4.635 -5.736 -9.951 1.00 81.44 84 SER A O 1
ATOM 660 N N . ARG A 1 85 ? -5.284 -4.329 -8.326 1.00 81.44 85 ARG A N 1
ATOM 661 C CA . ARG A 1 85 ? -3.932 -3.864 -7.973 1.00 81.44 85 ARG A CA 1
ATOM 662 C C . ARG A 1 85 ? -3.339 -4.576 -6.759 1.00 81.44 85 ARG A C 1
ATOM 664 O O . ARG A 1 85 ? -2.169 -4.368 -6.469 1.00 81.44 85 ARG A O 1
ATOM 671 N N . VAL A 1 86 ? -4.105 -5.427 -6.078 1.00 86.12 86 VAL A N 1
ATOM 672 C CA . VAL A 1 86 ? -3.581 -6.242 -4.977 1.00 86.12 86 VAL A CA 1
ATOM 673 C C . VAL A 1 86 ? -2.729 -7.352 -5.587 1.00 86.12 86 VAL A C 1
ATOM 675 O O . VAL A 1 86 ? -3.237 -8.197 -6.321 1.00 86.12 86 VAL A O 1
ATOM 678 N N . ARG A 1 87 ? -1.417 -7.333 -5.347 1.00 87.06 87 ARG A N 1
ATOM 679 C CA . ARG A 1 87 ? -0.454 -8.200 -6.048 1.00 87.06 87 ARG A CA 1
ATOM 680 C C . ARG A 1 87 ? 0.352 -9.086 -5.095 1.00 87.06 87 ARG A C 1
ATOM 682 O O . ARG A 1 87 ? 0.455 -8.762 -3.911 1.00 87.06 87 ARG A O 1
ATOM 689 N N . PRO A 1 88 ? 0.942 -10.193 -5.592 1.00 89.75 88 PRO A N 1
ATOM 690 C CA . PRO A 1 88 ? 1.859 -11.033 -4.815 1.00 89.75 88 PRO A CA 1
ATOM 691 C C . PRO A 1 88 ? 3.015 -10.263 -4.173 1.00 89.75 88 PRO A C 1
ATOM 693 O O . PRO A 1 88 ? 3.442 -10.613 -3.075 1.00 89.75 88 PRO A O 1
ATOM 696 N N . SER A 1 89 ? 3.476 -9.182 -4.810 1.00 90.50 89 SER A N 1
ATOM 697 C CA . SER A 1 89 ? 4.503 -8.290 -4.265 1.00 90.50 89 SER A CA 1
ATOM 698 C C . SER A 1 89 ? 4.172 -7.774 -2.861 1.00 90.50 89 SER A C 1
ATOM 700 O O . SER A 1 89 ? 5.041 -7.795 -1.996 1.00 90.50 89 SER A O 1
ATOM 702 N N . GLU A 1 90 ? 2.925 -7.367 -2.605 1.00 94.31 90 GLU A N 1
ATOM 703 C CA . GLU A 1 90 ? 2.502 -6.833 -1.304 1.00 94.31 90 GLU A CA 1
ATOM 704 C C . GLU A 1 90 ? 2.519 -7.917 -0.211 1.00 94.31 90 GLU A C 1
ATOM 706 O O . GLU A 1 90 ? 2.981 -7.673 0.905 1.00 94.31 90 GLU A O 1
ATOM 711 N N . GLU A 1 91 ? 2.092 -9.145 -0.539 1.00 94.50 91 GLU A N 1
ATOM 712 C CA . GLU A 1 91 ? 2.209 -10.293 0.372 1.00 94.50 91 GLU A CA 1
ATOM 713 C C . GLU A 1 91 ? 3.674 -10.589 0.704 1.00 94.50 91 GLU A C 1
ATOM 715 O O . GLU A 1 91 ? 4.037 -10.736 1.875 1.00 94.50 91 GLU A O 1
ATOM 720 N N . ILE A 1 92 ? 4.515 -10.699 -0.327 1.00 94.25 92 ILE A N 1
ATOM 721 C CA . ILE A 1 92 ? 5.927 -11.056 -0.176 1.00 94.25 92 ILE A CA 1
ATOM 722 C C . ILE A 1 92 ? 6.654 -9.992 0.646 1.00 94.25 92 ILE A C 1
ATOM 724 O O . ILE A 1 92 ? 7.441 -10.345 1.524 1.00 94.25 92 ILE A O 1
ATOM 728 N N . ALA A 1 93 ? 6.346 -8.712 0.430 1.00 96.12 93 ALA A N 1
ATOM 729 C CA . ALA A 1 93 ? 6.909 -7.617 1.206 1.00 96.12 93 ALA A CA 1
ATOM 730 C C . ALA A 1 93 ? 6.617 -7.760 2.705 1.00 96.12 93 ALA A C 1
ATOM 732 O O . ALA A 1 93 ? 7.548 -7.799 3.508 1.00 96.12 93 ALA A O 1
ATOM 733 N N . MET A 1 94 ? 5.346 -7.907 3.090 1.00 97.25 94 MET A N 1
ATOM 734 C CA . MET A 1 94 ? 4.976 -8.050 4.504 1.00 97.25 94 MET A CA 1
ATOM 735 C C . MET A 1 94 ? 5.588 -9.304 5.140 1.00 97.25 94 MET A C 1
ATOM 737 O O . MET A 1 94 ? 6.027 -9.256 6.289 1.00 97.25 94 MET A O 1
ATOM 741 N N . ARG A 1 95 ? 5.667 -10.421 4.400 1.00 95.25 95 ARG A N 1
ATOM 742 C CA . ARG A 1 95 ? 6.314 -11.651 4.889 1.00 95.25 95 ARG A CA 1
ATOM 743 C C . ARG A 1 95 ? 7.810 -11.454 5.137 1.00 95.25 95 ARG A C 1
ATOM 745 O O . ARG A 1 95 ? 8.271 -11.808 6.216 1.00 95.25 95 ARG A O 1
ATOM 752 N N . LEU A 1 96 ? 8.537 -10.856 4.189 1.00 95.75 96 LEU A N 1
ATOM 753 C CA . LEU A 1 96 ? 9.971 -10.572 4.334 1.00 95.75 96 LEU A CA 1
ATOM 754 C C . LEU A 1 96 ? 10.249 -9.678 5.547 1.00 95.75 96 LEU A C 1
ATOM 756 O O . LEU A 1 96 ? 11.150 -9.962 6.335 1.00 95.75 96 LEU A O 1
ATOM 760 N N . VAL A 1 97 ? 9.449 -8.625 5.725 1.00 98.06 97 VAL A N 1
ATOM 761 C CA . VAL A 1 97 ? 9.603 -7.684 6.844 1.00 98.06 97 VAL A CA 1
ATOM 762 C C . VAL A 1 97 ? 9.333 -8.370 8.179 1.00 98.06 97 VAL A C 1
ATOM 764 O O . VAL A 1 97 ? 10.131 -8.222 9.103 1.00 98.06 97 VAL A O 1
ATOM 767 N N . LYS A 1 98 ? 8.254 -9.157 8.277 1.00 96.50 98 LYS A N 1
ATOM 768 C CA . LYS A 1 98 ? 7.913 -9.912 9.493 1.00 96.50 98 LYS A CA 1
ATOM 769 C C . LYS A 1 98 ? 8.968 -10.964 9.847 1.00 96.50 98 LYS A C 1
ATOM 771 O O . LYS A 1 98 ? 9.172 -11.245 11.022 1.00 96.50 98 LYS A O 1
ATOM 776 N N . GLU A 1 99 ? 9.598 -11.576 8.848 1.00 96.25 99 GLU A N 1
ATOM 777 C CA . GLU A 1 99 ? 10.598 -12.628 9.047 1.00 96.25 99 GLU A CA 1
ATOM 778 C C . GLU A 1 99 ? 11.951 -12.072 9.509 1.00 96.25 99 GLU A C 1
ATOM 780 O O . GLU A 1 99 ? 12.600 -12.669 10.365 1.00 96.25 99 GLU A O 1
ATOM 785 N N . GLN A 1 100 ? 12.379 -10.935 8.957 1.00 97.94 100 GLN A N 1
ATOM 786 C CA . GLN A 1 100 ? 13.742 -10.426 9.147 1.00 97.94 100 GLN A CA 1
ATOM 787 C C . GLN A 1 100 ? 13.835 -9.219 10.087 1.00 97.94 100 GLN A C 1
ATOM 789 O O . GLN A 1 100 ? 14.936 -8.774 10.412 1.00 97.94 100 GLN A O 1
ATOM 794 N N . THR A 1 101 ? 12.703 -8.673 10.534 1.00 98.06 101 THR A N 1
ATOM 795 C CA . THR A 1 101 ? 12.667 -7.500 11.411 1.00 98.06 101 THR A CA 1
ATOM 796 C C . THR A 1 101 ? 11.626 -7.656 12.520 1.00 98.06 101 THR A C 1
ATOM 798 O O . THR A 1 101 ? 10.775 -8.537 12.494 1.00 98.06 101 THR A O 1
ATOM 801 N N . ASP A 1 102 ? 11.678 -6.758 13.496 1.00 97.75 102 ASP A N 1
ATOM 802 C CA . ASP A 1 102 ? 10.673 -6.564 14.544 1.00 97.75 102 ASP A CA 1
ATOM 803 C C . ASP A 1 102 ? 9.680 -5.433 14.203 1.00 97.75 102 ASP A C 1
ATOM 805 O O . ASP A 1 102 ? 8.954 -4.963 15.080 1.00 97.75 102 ASP A O 1
ATOM 809 N N . ILE A 1 103 ? 9.661 -4.955 12.951 1.00 98.38 103 ILE A N 1
ATOM 810 C CA . ILE A 1 103 ? 8.736 -3.904 12.521 1.00 98.38 103 ILE A CA 1
ATOM 811 C C . ILE A 1 103 ? 7.312 -4.475 12.558 1.00 98.38 103 ILE A C 1
ATOM 813 O O . ILE A 1 103 ? 7.050 -5.505 11.931 1.00 98.38 103 ILE A O 1
ATOM 817 N N . PRO A 1 104 ? 6.369 -3.813 13.250 1.00 97.88 104 PRO A N 1
ATOM 818 C CA . PRO A 1 104 ? 4.999 -4.281 13.275 1.00 97.88 104 PRO A CA 1
ATOM 819 C C . PRO A 1 104 ? 4.345 -4.084 11.903 1.00 97.88 104 PRO A C 1
ATOM 821 O O . PRO A 1 104 ? 4.174 -2.960 11.430 1.00 97.88 104 PRO A O 1
ATOM 824 N N . VAL A 1 105 ? 3.961 -5.194 11.277 1.00 97.75 105 VAL A N 1
ATOM 825 C CA . VAL A 1 105 ? 3.241 -5.255 9.997 1.00 97.75 105 VAL A CA 1
ATOM 826 C C . VAL A 1 105 ? 2.003 -6.139 10.138 1.00 97.75 105 VAL A C 1
ATOM 828 O O . VAL A 1 105 ? 1.979 -6.999 11.026 1.00 97.75 105 VAL A O 1
ATOM 831 N N . PRO A 1 106 ? 0.971 -5.966 9.291 1.00 97.62 106 PRO A N 1
ATOM 832 C CA . PRO A 1 106 ? -0.186 -6.847 9.309 1.00 97.62 106 PRO A CA 1
ATOM 833 C C . PRO A 1 106 ? 0.216 -8.316 9.134 1.00 97.62 106 PRO A C 1
ATOM 835 O O . PRO A 1 106 ? 0.976 -8.681 8.237 1.00 97.62 106 PRO A O 1
ATOM 838 N N . GLU A 1 107 ? -0.316 -9.187 9.984 1.00 94.12 107 GLU A N 1
ATOM 839 C CA . GLU A 1 107 ? -0.197 -10.625 9.804 1.00 94.12 107 GLU A CA 1
ATOM 840 C C . GLU A 1 107 ? -1.149 -11.084 8.704 1.00 94.12 107 GLU A C 1
ATOM 842 O O . GLU A 1 107 ? -2.359 -10.927 8.824 1.00 94.12 107 GLU A O 1
ATOM 847 N N . ILE A 1 108 ? -0.606 -11.678 7.643 1.00 92.25 108 ILE A N 1
ATOM 848 C CA . ILE A 1 108 ? -1.400 -12.239 6.550 1.00 92.25 108 ILE A CA 1
ATOM 849 C C . ILE A 1 108 ? -2.024 -13.561 7.001 1.00 92.25 108 ILE A C 1
ATOM 851 O O . ILE A 1 108 ? -1.315 -14.535 7.255 1.00 92.25 108 ILE A O 1
ATOM 855 N N . PHE A 1 109 ? -3.353 -13.609 7.036 1.00 89.06 109 PHE A N 1
ATOM 856 C CA . PHE A 1 109 ? -4.121 -14.828 7.289 1.00 89.06 109 PHE A CA 1
ATOM 857 C C . PHE A 1 109 ? -4.450 -15.585 6.005 1.00 89.06 109 PHE A C 1
ATOM 859 O O . PHE A 1 109 ? -4.512 -16.811 6.011 1.00 89.06 109 PHE A O 1
ATOM 866 N N . LEU A 1 110 ? -4.685 -14.853 4.915 1.00 88.81 110 LEU A N 1
ATOM 867 C CA . LEU A 1 110 ? -5.039 -15.409 3.614 1.00 88.81 110 LEU A CA 1
ATOM 868 C C . LEU A 1 110 ? -4.525 -14.490 2.513 1.00 88.81 110 LEU A C 1
ATOM 870 O O . LEU A 1 110 ? -4.688 -13.274 2.582 1.00 88.81 110 LEU A O 1
ATOM 874 N N . ALA A 1 111 ? -3.952 -15.093 1.479 1.00 89.62 111 ALA A N 1
ATOM 875 C CA . ALA A 1 111 ? -3.704 -14.456 0.198 1.00 89.62 111 ALA A CA 1
ATOM 876 C C . ALA A 1 111 ? -4.242 -15.353 -0.916 1.00 89.62 111 ALA A C 1
ATOM 878 O O . ALA A 1 111 ? -4.013 -16.568 -0.907 1.00 89.62 111 ALA A O 1
ATOM 879 N N . ALA A 1 112 ? -4.970 -14.763 -1.856 1.00 88.06 112 ALA A N 1
ATOM 880 C CA . ALA A 1 112 ? -5.464 -15.445 -3.041 1.00 88.06 112 ALA A CA 1
ATOM 881 C C . ALA A 1 112 ? -5.413 -14.510 -4.250 1.00 88.06 112 ALA A C 1
ATOM 883 O O . ALA A 1 112 ? -5.701 -13.322 -4.138 1.00 88.06 112 ALA A O 1
ATOM 884 N N . TYR A 1 113 ? -5.063 -15.057 -5.409 1.00 85.19 113 TYR A N 1
ATOM 885 C CA . TYR A 1 113 ? -4.952 -14.315 -6.661 1.00 85.19 113 TYR A CA 1
ATOM 886 C C . TYR A 1 113 ? -5.690 -15.100 -7.736 1.00 85.19 113 TYR A C 1
ATOM 888 O O . TYR A 1 113 ? -5.247 -16.181 -8.130 1.00 85.19 113 TYR A O 1
ATOM 896 N N . VAL A 1 114 ? -6.851 -14.592 -8.150 1.00 80.31 114 VAL A N 1
ATOM 897 C CA . VAL A 1 114 ? -7.790 -15.279 -9.043 1.00 80.31 114 VAL A CA 1
ATOM 898 C C . VAL A 1 114 ? -8.089 -14.382 -10.238 1.00 80.31 114 VAL A C 1
ATOM 900 O O . VAL A 1 114 ? -8.677 -13.309 -10.109 1.00 80.31 114 VAL A O 1
ATOM 903 N N . GLY A 1 115 ? -7.662 -14.816 -11.426 1.00 81.31 115 GLY A N 1
ATOM 904 C CA . GLY A 1 115 ? -7.723 -13.986 -12.626 1.00 81.31 115 GLY A CA 1
ATOM 905 C C . GLY A 1 115 ? -6.894 -12.712 -12.447 1.00 81.31 115 GLY A C 1
ATOM 906 O O . GLY A 1 115 ? -5.689 -12.785 -12.221 1.00 81.31 115 GLY A O 1
ATOM 907 N N . ASN A 1 116 ? -7.550 -11.553 -12.533 1.00 79.00 116 ASN A N 1
ATOM 908 C CA . ASN A 1 116 ? -6.911 -10.252 -12.324 1.00 79.00 116 ASN A CA 1
ATOM 909 C C . ASN A 1 116 ? -7.089 -9.711 -10.901 1.00 79.00 116 ASN A C 1
ATOM 911 O O . ASN A 1 116 ? -6.584 -8.632 -10.629 1.00 79.00 116 ASN A O 1
ATOM 915 N N . GLU A 1 117 ? -7.820 -10.395 -10.018 1.00 83.31 117 GLU A N 1
ATOM 916 C CA . GLU A 1 117 ? -8.115 -9.921 -8.664 1.00 83.31 117 GLU A CA 1
ATOM 917 C C . GLU A 1 117 ? -7.159 -10.548 -7.646 1.00 83.31 117 GLU A C 1
ATOM 919 O O . GLU A 1 117 ? -7.046 -11.773 -7.554 1.00 83.31 117 GLU A O 1
ATOM 924 N N . GLY A 1 118 ? -6.498 -9.710 -6.849 1.00 88.25 118 GLY A N 1
ATOM 925 C CA . GLY A 1 118 ? -5.815 -10.141 -5.636 1.00 88.25 118 GLY A CA 1
ATOM 926 C C . GLY A 1 118 ? -6.664 -9.903 -4.395 1.00 88.25 118 GLY A C 1
ATOM 927 O O . GLY A 1 118 ? -7.470 -8.973 -4.331 1.00 88.25 118 GLY A O 1
ATOM 928 N N . ARG A 1 119 ? -6.465 -10.760 -3.398 1.00 92.69 119 ARG A N 1
ATOM 929 C CA . ARG A 1 119 ? -7.184 -10.796 -2.125 1.00 92.69 119 ARG A CA 1
ATOM 930 C C . ARG A 1 119 ? -6.164 -10.997 -1.016 1.00 92.69 119 ARG A C 1
ATOM 932 O O . ARG A 1 119 ? -5.450 -11.996 -1.025 1.00 92.69 119 ARG A O 1
ATOM 939 N N . LEU A 1 120 ? -6.109 -10.075 -0.064 1.00 94.12 120 LEU A N 1
ATOM 940 C CA . LEU A 1 120 ? -5.272 -10.155 1.128 1.00 94.12 120 LEU A CA 1
ATOM 941 C C . LEU A 1 120 ? -6.134 -9.943 2.365 1.00 94.12 120 LEU A C 1
ATOM 943 O O . LEU A 1 120 ? -6.630 -8.843 2.597 1.00 94.12 120 LEU A O 1
ATOM 947 N N . ALA A 1 121 ? -6.292 -10.990 3.167 1.00 95.06 121 ALA A N 1
ATOM 948 C CA . ALA A 1 121 ? -6.896 -10.895 4.486 1.00 95.06 121 ALA A CA 1
ATOM 949 C C . ALA A 1 121 ? -5.795 -10.883 5.545 1.00 95.06 121 ALA A C 1
ATOM 951 O O . ALA A 1 121 ? -4.956 -11.789 5.586 1.00 95.06 121 ALA A O 1
ATOM 952 N N . MET A 1 122 ? -5.796 -9.866 6.399 1.00 96.81 122 MET A N 1
ATOM 953 C CA . MET A 1 122 ? -4.719 -9.607 7.347 1.00 96.81 122 MET A CA 1
ATOM 954 C C . MET A 1 122 ? -5.229 -9.090 8.695 1.00 96.81 122 MET A C 1
ATOM 956 O O . MET A 1 122 ? -6.375 -8.651 8.815 1.00 96.81 122 MET A O 1
ATOM 960 N N . SER A 1 123 ? -4.383 -9.142 9.722 1.00 95.75 123 SER A N 1
ATOM 961 C CA . SER A 1 123 ? -4.696 -8.608 11.048 1.00 95.75 123 SER A CA 1
ATOM 962 C C . SER A 1 123 ? -4.909 -7.094 11.022 1.00 95.75 123 SER A C 1
ATOM 964 O O . SER A 1 123 ? -4.218 -6.370 10.304 1.00 95.75 123 SER A O 1
ATOM 966 N N . ILE A 1 124 ? -5.785 -6.598 11.892 1.00 95.75 124 ILE A N 1
ATOM 967 C CA . ILE A 1 124 ? -5.889 -5.164 12.171 1.00 95.75 124 ILE A CA 1
ATOM 968 C C . ILE A 1 124 ? -4.698 -4.735 13.031 1.00 95.75 124 ILE A C 1
ATOM 970 O O . ILE A 1 124 ? -4.454 -5.304 14.094 1.00 95.75 124 ILE A O 1
ATOM 974 N N . ILE A 1 125 ? -3.978 -3.708 12.585 1.00 96.69 125 ILE A N 1
ATOM 975 C CA . ILE A 1 125 ? -2.978 -3.036 13.415 1.00 96.69 125 ILE A CA 1
ATOM 976 C C . ILE A 1 125 ? -3.703 -2.104 14.405 1.00 96.69 125 ILE A C 1
ATOM 978 O O . ILE A 1 125 ? -4.567 -1.339 13.969 1.00 96.69 125 ILE A O 1
ATOM 982 N N . PRO A 1 126 ? -3.390 -2.149 15.715 1.00 95.38 126 PRO A N 1
ATOM 983 C CA . PRO A 1 126 ? -4.039 -1.299 16.714 1.00 95.38 126 PRO A CA 1
ATOM 984 C C . PRO A 1 126 ? -3.858 0.200 16.453 1.00 95.38 126 PRO A C 1
ATOM 986 O O . PRO A 1 126 ? -2.884 0.619 15.835 1.00 95.38 126 PRO A O 1
ATOM 989 N N . GLY A 1 127 ? -4.750 1.021 17.004 1.00 95.31 127 GLY A N 1
ATOM 990 C CA . GLY A 1 127 ? -4.680 2.479 16.884 1.00 95.31 127 GLY A CA 1
ATOM 991 C C . GLY A 1 127 ? -5.337 3.017 15.613 1.00 95.31 127 GLY A C 1
ATOM 992 O O . GLY A 1 127 ? -6.185 2.365 15.003 1.00 95.31 127 GLY A O 1
ATOM 993 N N . ALA A 1 128 ? -4.964 4.237 15.241 1.00 94.94 128 ALA A N 1
ATOM 994 C CA . ALA A 1 128 ? -5.489 4.949 14.079 1.00 94.94 128 ALA A CA 1
ATOM 995 C C . ALA A 1 128 ? -4.338 5.470 13.204 1.00 94.94 128 ALA A C 1
ATOM 997 O O . ALA A 1 128 ? -3.219 5.611 13.705 1.00 94.94 128 ALA A O 1
ATOM 998 N N . PRO A 1 129 ? -4.574 5.785 11.918 1.00 95.50 129 PRO A N 1
ATOM 999 C CA . PRO A 1 129 ? -3.559 6.418 11.085 1.00 95.50 129 PRO A CA 1
ATOM 1000 C C . PRO A 1 129 ? -3.016 7.696 11.739 1.00 95.50 129 PRO A C 1
ATOM 1002 O O . PRO A 1 129 ? -3.779 8.537 12.227 1.00 95.50 129 PRO A O 1
ATOM 1005 N N . LEU A 1 130 ? -1.696 7.881 11.721 1.00 96.81 130 LEU A N 1
ATOM 1006 C CA . LEU A 1 130 ? -1.004 9.007 12.354 1.00 96.81 130 LEU A CA 1
ATOM 1007 C C . LEU A 1 130 ? -1.518 10.366 11.850 1.00 96.81 130 LEU A C 1
ATOM 1009 O O . LEU A 1 130 ? -1.478 11.348 12.594 1.00 96.81 130 LEU A O 1
ATOM 1013 N N . THR A 1 131 ? -2.081 10.431 10.637 1.00 94.44 131 THR A N 1
ATOM 1014 C CA . THR A 1 131 ? -2.791 11.616 10.121 1.00 94.44 131 THR A CA 1
ATOM 1015 C C . THR A 1 131 ? -3.852 12.169 11.070 1.00 94.44 131 THR A C 1
ATOM 1017 O O . THR A 1 131 ? -4.069 13.376 11.079 1.00 94.44 131 THR A O 1
ATOM 1020 N N . GLU A 1 132 ? -4.505 11.329 11.874 1.00 94.50 132 GLU A N 1
ATOM 1021 C CA . GLU A 1 132 ? -5.556 11.757 12.806 1.00 94.50 132 GLU A CA 1
ATOM 1022 C C . GLU A 1 132 ? -5.030 12.390 14.099 1.00 94.50 132 GLU A C 1
ATOM 1024 O O . GLU A 1 132 ? -5.809 12.930 14.889 1.00 94.50 132 GLU A O 1
ATOM 1029 N N . ALA A 1 133 ? -3.732 12.258 14.374 1.00 94.94 133 ALA A N 1
ATOM 1030 C CA . ALA A 1 133 ? -3.092 12.802 15.568 1.00 94.94 133 ALA A CA 1
ATOM 1031 C C . ALA A 1 133 ? -2.087 13.907 15.226 1.00 94.94 133 ALA A C 1
ATOM 1033 O O . ALA A 1 133 ? -1.936 14.844 16.011 1.00 94.94 133 ALA A O 1
ATOM 1034 N N . TRP A 1 134 ? -1.424 13.807 14.067 1.00 95.88 134 TRP A N 1
ATOM 1035 C CA . TRP A 1 134 ? -0.192 14.525 13.734 1.00 95.88 134 TRP A CA 1
ATOM 1036 C C . TRP A 1 134 ? -0.221 16.015 14.075 1.00 95.88 134 TRP A C 1
ATOM 1038 O O . TRP A 1 134 ? 0.659 16.500 14.783 1.00 95.88 134 TRP A O 1
ATOM 1048 N N . ASP A 1 135 ? -1.246 16.740 13.627 1.00 94.31 135 ASP A N 1
ATOM 1049 C CA . ASP A 1 135 ? -1.310 18.198 13.785 1.00 94.31 135 ASP A CA 1
ATOM 1050 C C . ASP A 1 135 ? -1.468 18.644 15.248 1.00 94.31 135 ASP A C 1
ATOM 1052 O O . ASP A 1 135 ? -1.077 19.757 15.593 1.00 94.31 135 ASP A O 1
ATOM 1056 N N . SER A 1 136 ? -1.984 17.769 16.117 1.00 94.81 136 SER A N 1
ATOM 1057 C CA . SER A 1 136 ? -2.150 18.033 17.553 1.00 94.81 136 SER A CA 1
ATOM 1058 C C . SER A 1 136 ? -0.944 17.632 18.410 1.00 94.81 136 SER A C 1
ATOM 1060 O O . SER A 1 136 ? -0.877 18.005 19.581 1.00 94.81 136 SER A O 1
ATOM 1062 N N . LEU A 1 137 ? 0.010 16.878 17.852 1.00 96.81 137 LEU A N 1
ATOM 1063 C CA . LEU A 1 137 ? 1.174 16.396 18.594 1.00 96.81 137 LEU A CA 1
ATOM 1064 C C . LEU A 1 137 ? 2.175 17.520 18.866 1.00 96.81 137 LEU A C 1
ATOM 1066 O O . LEU A 1 137 ? 2.441 18.371 18.015 1.00 96.81 137 LEU A O 1
ATOM 1070 N N . HIS A 1 138 ? 2.798 17.466 20.041 1.00 96.88 138 HIS A N 1
ATOM 1071 C CA . HIS A 1 138 ? 3.920 18.332 20.375 1.00 96.88 138 HIS A CA 1
ATOM 1072 C C . HIS A 1 138 ? 5.138 18.035 19.496 1.00 96.88 138 HIS A C 1
ATOM 1074 O O . HIS A 1 138 ? 5.404 16.890 19.131 1.00 96.88 138 HIS A O 1
ATOM 1080 N N . ASP A 1 139 ? 5.932 19.070 19.236 1.00 98.25 139 ASP A N 1
ATOM 1081 C CA . ASP A 1 139 ? 7.157 18.992 18.438 1.00 98.25 139 ASP A CA 1
ATOM 1082 C C . ASP A 1 139 ? 8.149 17.933 18.948 1.00 98.25 139 ASP A C 1
ATOM 1084 O O . ASP A 1 139 ? 8.798 17.258 18.152 1.00 98.25 139 ASP A O 1
ATOM 1088 N N . THR A 1 140 ? 8.238 17.733 20.267 1.00 97.50 140 THR A N 1
ATOM 1089 C CA . THR A 1 140 ? 9.061 16.667 20.861 1.00 97.50 140 THR A CA 1
ATOM 1090 C C . THR A 1 140 ? 8.578 15.283 20.436 1.00 97.50 140 THR A C 1
ATOM 1092 O O . THR A 1 140 ? 9.373 14.475 19.973 1.00 97.50 140 THR A O 1
ATOM 1095 N N . THR A 1 141 ? 7.268 15.037 20.492 1.00 97.50 141 THR A N 1
ATOM 1096 C CA . THR A 1 141 ? 6.664 13.764 20.079 1.00 97.50 141 THR A CA 1
ATOM 1097 C C . THR A 1 141 ? 6.793 13.546 18.573 1.00 97.50 141 THR A C 1
ATOM 1099 O O . THR A 1 141 ? 7.126 12.447 18.144 1.00 97.50 141 THR A O 1
ATOM 1102 N N . LYS A 1 142 ? 6.606 14.591 17.756 1.00 98.12 142 LYS A N 1
ATOM 1103 C CA . LYS A 1 142 ? 6.834 14.524 16.301 1.00 98.12 142 LYS A CA 1
ATOM 1104 C C . LYS A 1 142 ? 8.269 14.121 15.974 1.00 98.12 142 LYS A C 1
ATOM 1106 O O . LYS A 1 142 ? 8.488 13.249 15.136 1.00 98.12 142 LYS A O 1
ATOM 1111 N N . LYS A 1 143 ? 9.245 14.721 16.664 1.00 98.31 143 LYS A N 1
ATOM 1112 C CA . LYS A 1 143 ? 10.662 14.371 16.529 1.00 98.31 143 LYS A CA 1
ATOM 1113 C C . LYS A 1 143 ? 10.921 12.908 16.887 1.00 98.31 143 LYS A C 1
ATOM 1115 O O . LYS A 1 143 ? 11.631 12.228 16.145 1.00 98.31 143 LYS A O 1
ATOM 1120 N N . ASP A 1 144 ? 10.359 12.436 17.997 1.00 98.06 144 ASP A N 1
ATOM 1121 C CA . ASP A 1 144 ? 10.540 11.060 18.461 1.00 98.06 144 ASP A CA 1
ATOM 1122 C C . ASP A 1 144 ? 9.950 10.060 17.458 1.00 98.06 144 ASP A C 1
ATOM 1124 O O . ASP A 1 144 ? 10.651 9.143 17.036 1.00 98.06 144 ASP A O 1
ATOM 1128 N N . ILE A 1 145 ? 8.728 10.304 16.970 1.00 98.31 145 ILE A N 1
ATOM 1129 C CA . ILE A 1 145 ? 8.069 9.484 15.939 1.00 98.31 145 ILE A CA 1
ATOM 1130 C C . ILE A 1 145 ? 8.896 9.443 14.650 1.00 98.31 145 ILE A C 1
ATOM 1132 O O . ILE A 1 145 ? 9.123 8.368 14.097 1.00 98.31 145 ILE A O 1
ATOM 1136 N N . CYS A 1 146 ? 9.386 10.584 14.156 1.00 98.25 146 CYS A N 1
ATOM 1137 C CA . CYS A 1 146 ? 10.214 10.599 12.946 1.00 98.25 146 CYS A CA 1
ATOM 1138 C C . CYS A 1 146 ? 11.568 9.903 13.164 1.00 98.25 146 CYS A C 1
ATOM 1140 O O . CYS A 1 146 ? 12.089 9.278 12.245 1.00 98.25 146 CYS A O 1
ATOM 1142 N N . THR A 1 147 ? 12.145 9.984 14.366 1.00 98.38 147 THR A N 1
ATOM 1143 C CA . THR A 1 147 ? 13.383 9.261 14.714 1.00 98.38 147 THR A CA 1
ATOM 1144 C C . THR A 1 147 ? 13.144 7.749 14.745 1.00 98.38 147 THR A C 1
ATOM 1146 O O . THR A 1 147 ? 13.931 6.983 14.191 1.00 98.38 147 THR A O 1
ATOM 1149 N N . GLU A 1 148 ? 12.030 7.316 15.335 1.00 98.19 148 GLU A N 1
ATOM 1150 C CA . GLU A 1 148 ? 11.595 5.918 15.347 1.00 98.19 148 GLU A CA 1
ATOM 1151 C C . GLU A 1 148 ? 11.316 5.404 13.927 1.00 98.19 148 GLU A C 1
ATOM 1153 O O . GLU A 1 148 ? 11.776 4.326 13.556 1.00 98.19 148 GLU A O 1
ATOM 1158 N N . THR A 1 149 ? 10.672 6.221 13.091 1.00 98.31 149 THR A N 1
ATOM 1159 C CA . THR A 1 149 ? 10.420 5.911 11.676 1.00 98.31 149 THR A CA 1
ATOM 1160 C C . THR A 1 149 ? 11.730 5.683 10.914 1.00 98.31 149 THR A C 1
ATOM 1162 O O . THR A 1 149 ? 11.853 4.704 10.182 1.00 98.31 149 THR A O 1
ATOM 1165 N N . TRP A 1 150 ? 12.755 6.520 11.120 1.00 98.19 150 TRP A N 1
ATOM 1166 C CA . TRP A 1 150 ? 14.079 6.297 10.519 1.00 98.19 150 TRP A CA 1
ATOM 1167 C C . TRP A 1 150 ? 14.771 5.033 11.026 1.00 98.19 150 TRP A C 1
ATOM 1169 O O . TRP A 1 150 ? 15.444 4.363 10.246 1.00 98.19 150 TRP A O 1
ATOM 1179 N N . SER A 1 151 ? 14.586 4.680 12.300 1.00 98.25 151 SER A N 1
ATOM 1180 C CA . SER A 1 151 ? 15.081 3.413 12.849 1.00 98.25 151 SER A CA 1
ATOM 1181 C C . SER A 1 151 ? 14.431 2.210 12.156 1.00 98.25 151 SER A C 1
ATOM 1183 O O . SER A 1 151 ? 15.125 1.266 11.783 1.00 98.25 151 SER A O 1
ATOM 1185 N N . MET A 1 152 ? 13.118 2.263 11.897 1.00 98.62 152 MET A N 1
ATOM 1186 C CA . MET A 1 152 ? 12.418 1.236 11.115 1.00 98.62 152 MET A CA 1
ATOM 1187 C C . MET A 1 152 ? 12.932 1.178 9.671 1.00 98.62 152 MET A C 1
ATOM 1189 O O . MET A 1 152 ? 13.231 0.093 9.184 1.00 98.62 152 MET A O 1
ATOM 1193 N N . ILE A 1 153 ? 13.120 2.323 9.003 1.00 98.38 153 ILE A N 1
ATOM 1194 C CA . ILE A 1 153 ? 13.700 2.370 7.648 1.00 98.38 153 ILE A CA 1
ATOM 1195 C C . ILE A 1 153 ? 15.096 1.739 7.627 1.00 98.38 153 ILE A C 1
ATOM 1197 O O . ILE A 1 153 ? 15.417 0.993 6.707 1.00 98.38 153 ILE A O 1
ATOM 1201 N N . GLU A 1 154 ? 15.928 1.991 8.638 1.00 98.19 154 GLU A N 1
ATOM 1202 C CA . GLU A 1 154 ? 17.254 1.379 8.701 1.00 98.19 154 GLU A CA 1
ATOM 1203 C C . GLU A 1 154 ? 17.166 -0.142 8.854 1.00 98.19 154 GLU A C 1
ATOM 1205 O O . GLU A 1 154 ? 17.877 -0.856 8.158 1.00 98.19 154 GLU A O 1
ATOM 1210 N N . LYS A 1 155 ? 16.233 -0.658 9.664 1.00 98.62 155 LYS A N 1
ATOM 1211 C CA . LYS A 1 155 ? 15.969 -2.105 9.743 1.00 98.62 155 LYS A CA 1
ATOM 1212 C C . LYS A 1 155 ? 15.519 -2.686 8.401 1.00 98.62 155 LYS A C 1
ATOM 1214 O O . LYS A 1 155 ? 16.002 -3.750 8.028 1.00 98.62 155 LYS A O 1
ATOM 1219 N N . LEU A 1 156 ? 14.664 -1.983 7.648 1.00 98.62 156 LEU A N 1
ATOM 1220 C CA . LEU A 1 156 ? 14.280 -2.403 6.292 1.00 98.62 156 LEU A CA 1
ATOM 1221 C C . LEU A 1 156 ? 15.501 -2.527 5.383 1.00 98.62 156 LEU A C 1
ATOM 1223 O O . LEU A 1 156 ? 15.641 -3.514 4.669 1.00 98.62 156 LEU A O 1
ATOM 1227 N N . ARG A 1 157 ? 16.434 -1.576 5.452 1.00 98.00 157 ARG A N 1
ATOM 1228 C CA . ARG A 1 157 ? 17.642 -1.605 4.618 1.00 98.00 157 ARG A CA 1
ATOM 1229 C C . ARG A 1 157 ? 18.564 -2.789 4.896 1.00 98.00 157 ARG A C 1
ATOM 1231 O O . ARG A 1 157 ? 19.353 -3.133 4.021 1.00 98.00 157 ARG A O 1
ATOM 1238 N N . GLN A 1 158 ? 18.460 -3.393 6.079 1.00 98.12 158 GLN A N 1
ATOM 1239 C CA . GLN A 1 158 ? 19.230 -4.574 6.469 1.00 98.12 158 GLN A CA 1
ATOM 1240 C C . GLN A 1 158 ? 18.568 -5.900 6.059 1.00 98.12 158 GLN A C 1
ATOM 1242 O O . GLN A 1 158 ? 19.183 -6.947 6.246 1.00 98.12 158 GLN A O 1
ATOM 1247 N N . ILE A 1 159 ? 17.346 -5.882 5.504 1.00 98.44 159 ILE A N 1
ATOM 1248 C CA . ILE A 1 159 ? 16.697 -7.091 4.978 1.00 98.44 159 ILE A CA 1
ATOM 1249 C C . ILE A 1 159 ? 17.565 -7.658 3.852 1.00 98.44 159 ILE A C 1
ATOM 1251 O O . ILE A 1 159 ? 17.878 -6.972 2.874 1.00 98.44 159 ILE A O 1
ATOM 1255 N N . GLU A 1 160 ? 17.946 -8.927 3.982 1.00 96.81 160 GLU A N 1
ATOM 1256 C CA . GLU A 1 160 ? 18.783 -9.610 3.010 1.00 96.81 160 GLU A CA 1
ATOM 1257 C C . GLU A 1 160 ? 18.021 -9.794 1.702 1.00 96.81 160 GLU A C 1
ATOM 1259 O O . GLU A 1 160 ? 16.912 -10.341 1.657 1.00 96.81 160 GLU A O 1
ATOM 1264 N N . LYS A 1 161 ? 18.652 -9.359 0.610 1.00 95.62 161 LYS A N 1
ATOM 1265 C CA . LYS A 1 161 ? 18.113 -9.554 -0.725 1.00 95.62 161 LYS A CA 1
ATOM 1266 C C . LYS A 1 161 ? 18.134 -11.027 -1.097 1.00 95.62 161 LYS A C 1
ATOM 1268 O O . LYS A 1 161 ? 19.206 -11.631 -1.146 1.00 95.62 161 LYS A O 1
ATOM 1273 N N . PRO A 1 162 ? 16.984 -11.620 -1.436 1.00 93.25 162 PRO A N 1
ATOM 1274 C CA . PRO A 1 162 ? 16.972 -13.012 -1.825 1.00 93.25 162 PRO A CA 1
ATOM 1275 C C . PRO A 1 162 ? 17.862 -13.300 -3.042 1.00 93.25 162 PRO A C 1
ATOM 1277 O O . PRO A 1 162 ? 17.899 -12.519 -3.995 1.00 93.25 162 PRO A O 1
ATOM 1280 N N . ALA A 1 163 ? 18.517 -14.465 -3.048 1.00 92.19 163 ALA A N 1
ATOM 1281 C CA . ALA A 1 163 ? 19.480 -14.860 -4.082 1.00 92.19 163 ALA A CA 1
ATOM 1282 C C . ALA A 1 163 ? 18.942 -14.727 -5.522 1.00 92.19 163 ALA A C 1
ATOM 1284 O O . ALA A 1 163 ? 19.652 -14.262 -6.413 1.00 92.19 163 ALA A O 1
ATOM 1285 N N . ALA A 1 164 ? 17.669 -15.072 -5.749 1.00 91.12 164 ALA A N 1
ATOM 1286 C CA . ALA A 1 164 ? 17.035 -14.984 -7.065 1.00 91.12 164 ALA A CA 1
ATOM 1287 C C . ALA A 1 164 ? 16.897 -13.542 -7.587 1.00 91.12 164 ALA A C 1
ATOM 1289 O O . ALA A 1 164 ? 16.831 -13.337 -8.795 1.00 91.12 164 ALA A O 1
ATOM 1290 N N . LEU A 1 165 ? 16.889 -12.543 -6.700 1.00 93.19 165 LEU A N 1
ATOM 1291 C CA . LEU A 1 165 ? 16.726 -11.129 -7.043 1.00 93.19 165 LEU A CA 1
ATOM 1292 C C . LEU A 1 165 ? 18.044 -10.348 -7.021 1.00 93.19 165 LEU A C 1
ATOM 1294 O O . LEU A 1 165 ? 18.031 -9.152 -7.292 1.00 93.19 165 LEU A O 1
ATOM 1298 N N . GLN A 1 166 ? 19.182 -10.992 -6.744 1.00 92.88 166 GLN A N 1
ATOM 1299 C CA . GLN A 1 166 ? 20.487 -10.322 -6.619 1.00 92.88 166 GLN A CA 1
ATOM 1300 C C . GLN A 1 166 ? 20.890 -9.514 -7.860 1.00 92.88 166 GLN A C 1
ATOM 1302 O O . GLN A 1 166 ? 21.557 -8.494 -7.743 1.00 92.88 166 GLN A O 1
ATOM 1307 N N . HIS A 1 167 ? 20.453 -9.943 -9.045 1.00 92.25 167 HIS A N 1
ATOM 1308 C CA . HIS A 1 167 ? 20.726 -9.254 -10.306 1.00 92.25 167 HIS A CA 1
ATOM 1309 C C . HIS A 1 167 ? 19.801 -8.056 -10.575 1.00 92.25 167 HIS A C 1
ATOM 1311 O O . HIS A 1 167 ? 20.106 -7.244 -11.441 1.00 92.25 167 HIS A O 1
ATOM 1317 N N . HIS A 1 168 ? 18.677 -7.936 -9.865 1.00 93.38 168 HIS A N 1
ATOM 1318 C CA . HIS A 1 168 ? 17.808 -6.769 -9.972 1.00 93.38 168 HIS A CA 1
ATOM 1319 C C . HIS A 1 168 ? 18.356 -5.654 -9.091 1.00 93.38 168 HIS A C 1
ATOM 1321 O O . HIS A 1 168 ? 18.672 -5.883 -7.926 1.00 93.38 168 HIS A O 1
ATOM 1327 N N . PHE A 1 169 ? 18.401 -4.426 -9.594 1.00 95.56 169 PHE A N 1
ATOM 1328 C CA . PHE A 1 169 ? 18.779 -3.260 -8.800 1.00 95.56 169 PHE A CA 1
ATOM 1329 C C . PHE A 1 169 ? 17.553 -2.500 -8.289 1.00 95.56 169 PHE A C 1
ATOM 1331 O O . PHE A 1 169 ? 17.506 -2.163 -7.104 1.00 95.56 169 PHE A O 1
ATOM 1338 N N . LEU A 1 170 ? 16.534 -2.322 -9.140 1.00 94.44 170 LEU A N 1
ATOM 1339 C CA . LEU A 1 170 ? 15.235 -1.761 -8.762 1.00 94.44 170 LEU A CA 1
ATOM 1340 C C . LEU A 1 170 ? 14.086 -2.672 -9.216 1.00 94.44 170 LEU A C 1
ATOM 1342 O O . LEU A 1 170 ? 13.910 -2.904 -10.411 1.00 94.44 170 LEU A O 1
ATOM 1346 N N . CYS A 1 171 ? 13.306 -3.187 -8.263 1.00 93.00 171 CYS A N 1
ATOM 1347 C CA . CYS A 1 171 ? 12.130 -4.038 -8.507 1.00 93.00 171 CYS A CA 1
ATOM 1348 C C . CYS A 1 171 ? 11.218 -4.087 -7.269 1.00 93.00 171 CYS A C 1
ATOM 1350 O O . CYS A 1 171 ? 11.643 -3.719 -6.177 1.00 93.00 171 CYS A O 1
ATOM 1352 N N . LEU A 1 172 ? 9.980 -4.558 -7.414 1.00 92.25 172 LEU A N 1
ATOM 1353 C CA . LEU A 1 172 ? 9.103 -4.855 -6.276 1.00 92.25 172 LEU A CA 1
ATOM 1354 C C . LEU A 1 172 ? 9.587 -6.100 -5.514 1.00 92.25 172 LEU A C 1
ATOM 1356 O O . LEU A 1 172 ? 10.504 -6.800 -5.946 1.00 92.25 172 LEU A O 1
ATOM 1360 N N . ALA A 1 173 ? 8.982 -6.387 -4.360 1.00 93.06 173 ALA A N 1
ATOM 1361 C CA . ALA A 1 173 ? 9.413 -7.480 -3.482 1.00 93.06 173 ALA A CA 1
ATOM 1362 C C . ALA A 1 173 ? 9.397 -8.878 -4.137 1.00 93.06 173 ALA A C 1
ATOM 1364 O O . ALA A 1 173 ? 10.166 -9.749 -3.733 1.00 93.06 173 ALA A O 1
ATOM 1365 N N . ASP A 1 174 ? 8.570 -9.085 -5.164 1.00 89.38 174 ASP A N 1
ATOM 1366 C CA . ASP A 1 174 ? 8.492 -10.322 -5.952 1.00 89.38 174 ASP A CA 1
ATOM 1367 C C . ASP A 1 174 ? 9.418 -10.337 -7.186 1.00 89.38 174 ASP A C 1
ATOM 1369 O O . ASP A 1 174 ? 9.400 -11.290 -7.963 1.00 89.38 174 ASP A O 1
ATOM 1373 N N . GLY A 1 175 ? 10.225 -9.288 -7.378 1.00 89.75 175 GLY A N 1
ATOM 1374 C CA . GLY A 1 175 ? 11.089 -9.101 -8.544 1.00 89.75 175 GLY A CA 1
ATOM 1375 C C . GLY A 1 175 ? 10.397 -8.465 -9.749 1.00 89.75 175 GLY A C 1
ATOM 1376 O O . GLY A 1 175 ? 11.066 -8.160 -10.735 1.00 89.75 175 GLY A O 1
ATOM 1377 N N . SER A 1 176 ? 9.083 -8.228 -9.696 1.00 87.50 176 SER A N 1
ATOM 1378 C CA . SER A 1 176 ? 8.375 -7.584 -10.801 1.00 87.50 176 SER A CA 1
ATOM 1379 C C . SER A 1 176 ? 8.781 -6.108 -10.958 1.00 87.50 176 SER A C 1
ATOM 1381 O O . SER A 1 176 ? 9.215 -5.465 -9.993 1.00 87.50 176 SER A O 1
ATOM 1383 N N . PRO A 1 177 ? 8.663 -5.530 -12.167 1.00 84.69 177 PRO A N 1
ATOM 1384 C CA . PRO A 1 177 ? 8.929 -4.112 -12.366 1.00 84.69 177 PRO A CA 1
ATOM 1385 C C . PRO A 1 177 ? 8.016 -3.238 -11.500 1.00 84.69 177 PRO A C 1
ATOM 1387 O O . PRO A 1 177 ? 6.810 -3.480 -11.403 1.00 84.69 177 PRO A O 1
ATOM 1390 N N . CYS A 1 178 ? 8.575 -2.173 -10.922 1.00 79.44 178 CYS A N 1
ATOM 1391 C CA . CYS A 1 178 ? 7.761 -1.159 -10.263 1.00 79.44 178 CYS A CA 1
ATOM 1392 C C . CYS A 1 178 ? 6.874 -0.476 -11.312 1.00 79.44 178 CYS A C 1
ATOM 1394 O O . CYS A 1 178 ? 7.376 0.051 -12.301 1.00 79.44 178 CYS A O 1
ATOM 1396 N N . THR A 1 179 ? 5.555 -0.528 -11.118 1.00 71.31 179 THR A N 1
ATOM 1397 C CA . THR A 1 179 ? 4.559 -0.026 -12.087 1.00 71.31 179 THR A CA 1
ATOM 1398 C C . THR A 1 179 ? 3.837 1.234 -11.621 1.00 71.31 179 THR A C 1
ATOM 1400 O O . THR A 1 179 ? 3.202 1.898 -12.435 1.00 71.31 179 THR A O 1
ATOM 1403 N N . ASN A 1 180 ? 3.975 1.596 -10.342 1.00 67.12 180 ASN A N 1
ATOM 1404 C CA . ASN A 1 180 ? 3.241 2.707 -9.734 1.00 67.12 180 ASN A CA 1
ATOM 1405 C C . ASN A 1 180 ? 4.149 3.858 -9.266 1.00 67.12 180 ASN A C 1
ATOM 1407 O O . ASN A 1 180 ? 3.633 4.902 -8.877 1.00 67.12 180 ASN A O 1
ATOM 1411 N N . ASP A 1 181 ? 5.483 3.717 -9.305 1.00 72.38 181 ASP A N 1
ATOM 1412 C CA . ASP A 1 181 ? 6.384 4.824 -8.964 1.00 72.38 181 ASP A CA 1
ATOM 1413 C C . ASP A 1 181 ? 6.452 5.838 -10.123 1.00 72.38 181 ASP A C 1
ATOM 1415 O O . ASP A 1 181 ? 6.948 5.496 -11.198 1.00 72.38 181 ASP A O 1
ATOM 1419 N N . PRO A 1 182 ? 6.030 7.103 -9.933 1.00 65.06 182 PRO A N 1
ATOM 1420 C CA . PRO A 1 182 ? 6.022 8.099 -11.002 1.00 65.06 182 PRO A CA 1
ATOM 1421 C C . PRO A 1 182 ? 7.391 8.358 -11.645 1.00 65.06 182 PRO A C 1
ATOM 1423 O O . PRO A 1 182 ? 7.441 8.778 -12.798 1.00 65.06 182 PRO A O 1
ATOM 1426 N N . ILE A 1 183 ? 8.489 8.125 -10.919 1.00 73.38 183 ILE A N 1
ATOM 1427 C CA . ILE A 1 183 ? 9.857 8.382 -11.377 1.00 73.38 183 ILE A CA 1
ATOM 1428 C C . ILE A 1 183 ? 10.307 7.352 -12.422 1.00 73.38 183 ILE A C 1
ATOM 1430 O O . ILE A 1 183 ? 10.943 7.726 -13.409 1.00 73.38 183 ILE A O 1
ATOM 1434 N N . VAL A 1 184 ? 9.984 6.070 -12.227 1.00 77.44 184 VAL A N 1
ATOM 1435 C CA . VAL A 1 184 ? 10.433 4.971 -13.110 1.00 77.44 184 VAL A CA 1
ATOM 1436 C C . VAL A 1 184 ? 9.315 4.333 -13.929 1.00 77.44 184 VAL A C 1
ATOM 1438 O O . VAL A 1 184 ? 9.590 3.699 -14.943 1.00 77.44 184 VAL A O 1
ATOM 1441 N N . ALA A 1 185 ? 8.065 4.532 -13.526 1.00 69.94 185 ALA A N 1
ATOM 1442 C CA . ALA A 1 185 ? 6.882 3.934 -14.130 1.00 69.94 185 ALA A CA 1
ATOM 1443 C C . ALA A 1 185 ? 5.870 4.967 -14.639 1.00 69.94 185 ALA A C 1
ATOM 1445 O O . ALA A 1 185 ? 4.760 4.574 -14.977 1.00 69.94 185 ALA A O 1
ATOM 1446 N N . GLY A 1 186 ? 6.229 6.262 -14.655 1.00 56.47 186 GLY A N 1
ATOM 1447 C CA . GLY A 1 186 ? 5.330 7.407 -14.852 1.00 56.47 186 GLY A CA 1
ATOM 1448 C C . GLY A 1 186 ? 4.313 7.293 -15.995 1.00 56.47 186 GLY A C 1
ATOM 1449 O O . GLY A 1 186 ? 4.388 6.417 -16.843 1.00 56.47 186 GLY A O 1
ATOM 1450 N N . ILE A 1 187 ? 3.368 8.238 -16.070 1.00 49.88 187 ILE A N 1
ATOM 1451 C CA . ILE A 1 187 ? 2.170 8.199 -16.949 1.00 49.88 187 ILE A CA 1
ATOM 1452 C C . ILE A 1 187 ? 2.470 7.816 -18.418 1.00 49.88 187 ILE A C 1
ATOM 1454 O O . ILE A 1 187 ? 1.630 7.229 -19.097 1.00 49.88 187 ILE A O 1
ATOM 1458 N N . CYS A 1 188 ? 3.668 8.134 -18.916 1.00 42.50 188 CYS A N 1
ATOM 1459 C CA . CYS A 1 188 ? 4.086 7.894 -20.299 1.00 42.50 188 CYS A CA 1
ATOM 1460 C C . CYS A 1 188 ? 4.670 6.493 -20.553 1.00 42.50 188 CYS A C 1
ATOM 1462 O O . CYS A 1 188 ? 4.809 6.087 -21.701 1.00 42.50 188 CYS A O 1
ATOM 1464 N N . CYS A 1 189 ? 4.981 5.734 -19.507 1.00 40.88 189 CYS A N 1
ATOM 1465 C CA . CYS A 1 189 ? 5.480 4.363 -19.577 1.00 40.88 189 CYS A CA 1
ATOM 1466 C C . CYS A 1 189 ? 4.335 3.341 -19.712 1.00 40.88 189 CYS A C 1
ATOM 1468 O O . CYS A 1 189 ? 4.454 2.209 -19.245 1.00 40.88 189 CYS A O 1
ATOM 1470 N N . ALA A 1 190 ? 3.233 3.742 -20.355 1.00 44.75 190 ALA A N 1
ATOM 1471 C CA . ALA A 1 190 ? 1.984 2.989 -20.462 1.00 44.75 190 ALA A CA 1
ATOM 1472 C C . ALA A 1 190 ? 2.092 1.655 -21.227 1.00 44.75 190 ALA A C 1
ATOM 1474 O O . ALA A 1 190 ? 1.154 0.865 -21.146 1.00 44.75 190 ALA A O 1
ATOM 1475 N N . ASP A 1 191 ? 3.223 1.381 -21.887 1.00 51.12 191 ASP A N 1
ATOM 1476 C CA . ASP A 1 191 ? 3.484 0.117 -22.582 1.00 51.12 191 ASP A CA 1
ATOM 1477 C C . ASP A 1 191 ? 4.578 -0.705 -21.867 1.00 51.12 191 ASP A C 1
ATOM 1479 O O . ASP A 1 191 ? 5.756 -0.624 -22.219 1.00 51.12 191 ASP A O 1
ATOM 1483 N N . PRO A 1 192 ? 4.230 -1.485 -20.827 1.00 52.97 192 PRO A N 1
ATOM 1484 C CA . PRO A 1 192 ? 5.057 -2.587 -20.354 1.00 52.97 192 PRO A CA 1
ATOM 1485 C C . PRO A 1 192 ? 5.091 -3.748 -21.377 1.00 52.97 192 PRO A C 1
ATOM 1487 O O . PRO A 1 192 ? 4.167 -3.890 -22.180 1.00 52.97 192 PRO A O 1
ATOM 1490 N N . PRO A 1 193 ? 6.104 -4.633 -21.311 1.00 58.31 193 PRO A N 1
ATOM 1491 C CA . PRO A 1 193 ? 7.120 -4.702 -20.267 1.00 58.31 193 PRO A CA 1
ATOM 1492 C C . PRO A 1 193 ? 8.292 -3.752 -20.520 1.00 58.31 193 PRO A C 1
ATOM 1494 O O . PRO A 1 193 ? 8.882 -3.713 -21.597 1.00 58.31 193 PRO A O 1
ATOM 1497 N N . HIS A 1 194 ? 8.661 -3.019 -19.473 1.00 67.19 194 HIS A N 1
ATOM 1498 C CA . HIS A 1 194 ? 9.928 -2.301 -19.431 1.00 67.19 194 HIS A CA 1
ATOM 1499 C C . HIS A 1 194 ? 11.056 -3.284 -19.129 1.00 67.19 194 HIS A C 1
ATOM 1501 O O . HIS A 1 194 ? 10.832 -4.208 -18.341 1.00 67.19 194 HIS A O 1
ATOM 1507 N N . PRO A 1 195 ? 12.252 -3.108 -19.718 1.00 77.56 195 PRO A N 1
ATOM 1508 C CA . PRO A 1 195 ? 13.406 -3.901 -19.330 1.00 77.56 195 PRO A CA 1
ATOM 1509 C C . PRO A 1 195 ? 13.646 -3.779 -17.816 1.00 77.56 195 PRO A C 1
ATOM 1511 O O . PRO A 1 195 ? 13.436 -2.699 -17.249 1.00 77.56 195 PRO A O 1
ATOM 1514 N N . PRO A 1 196 ? 14.062 -4.872 -17.153 1.00 86.25 196 PRO A N 1
ATOM 1515 C CA . PRO A 1 196 ? 14.386 -4.837 -15.735 1.00 86.25 196 PRO A CA 1
ATOM 1516 C C . PRO A 1 196 ? 15.524 -3.844 -15.480 1.00 86.25 196 PRO A C 1
ATOM 1518 O O . PRO A 1 196 ? 16.424 -3.687 -16.303 1.00 86.25 196 PRO A O 1
ATOM 1521 N N . LEU A 1 197 ? 15.484 -3.175 -14.329 1.00 91.62 197 LEU A N 1
ATOM 1522 C CA . LEU A 1 197 ? 16.507 -2.213 -13.925 1.00 91.62 197 LEU A CA 1
ATOM 1523 C C . LEU A 1 197 ? 17.572 -2.962 -13.122 1.00 91.62 197 LEU A C 1
ATOM 1525 O O . LEU A 1 197 ? 17.354 -3.292 -11.953 1.00 91.62 197 LEU A O 1
ATOM 1529 N N . LEU A 1 198 ? 18.695 -3.288 -13.764 1.00 93.75 198 LEU A N 1
ATOM 1530 C CA . LEU A 1 198 ? 19.711 -4.208 -13.238 1.00 93.75 198 LEU A CA 1
ATOM 1531 C C . LEU A 1 198 ? 20.885 -3.486 -12.575 1.00 93.75 198 LEU A C 1
ATOM 1533 O O . LEU A 1 198 ? 21.660 -4.095 -11.844 1.00 93.75 198 LEU A O 1
ATOM 1537 N N . ASN A 1 199 ? 21.023 -2.187 -12.819 1.00 94.44 199 ASN A N 1
ATOM 1538 C CA . ASN A 1 199 ? 22.043 -1.341 -12.217 1.00 94.44 199 ASN A CA 1
ATOM 1539 C C . ASN A 1 199 ? 21.566 0.122 -12.142 1.00 94.44 199 ASN A C 1
ATOM 1541 O O . ASN A 1 199 ? 20.483 0.485 -12.608 1.00 94.44 199 ASN A O 1
ATOM 1545 N N . ASN A 1 200 ? 22.383 0.973 -11.528 1.00 92.75 200 ASN A N 1
ATOM 1546 C CA . ASN A 1 200 ? 22.095 2.392 -11.352 1.00 92.75 200 ASN A CA 1
ATOM 1547 C C . ASN A 1 200 ? 22.004 3.172 -12.673 1.00 92.75 200 ASN A C 1
ATOM 1549 O O . ASN A 1 200 ? 21.192 4.094 -12.769 1.00 92.75 200 ASN A O 1
ATOM 1553 N N . ASP A 1 201 ? 22.776 2.801 -13.696 1.00 91.88 201 ASP A N 1
ATOM 1554 C CA . ASP A 1 201 ? 22.711 3.463 -15.001 1.00 91.88 201 ASP A CA 1
ATOM 1555 C C . ASP A 1 201 ? 21.375 3.183 -15.700 1.00 91.88 201 ASP A C 1
ATOM 1557 O O . ASP A 1 201 ? 20.774 4.118 -16.233 1.00 91.88 201 ASP A O 1
ATOM 1561 N N . ASP A 1 202 ? 20.847 1.956 -15.604 1.00 91.44 202 ASP A N 1
ATOM 1562 C CA . ASP A 1 202 ? 19.508 1.610 -16.104 1.00 91.44 202 ASP A CA 1
ATOM 1563 C C . ASP A 1 202 ? 18.430 2.453 -15.411 1.00 91.44 202 ASP A C 1
ATOM 1565 O O . ASP A 1 202 ? 17.544 3.007 -16.065 1.00 91.44 202 ASP A O 1
ATOM 1569 N N . VAL A 1 203 ? 18.522 2.596 -14.081 1.00 89.56 203 VAL A N 1
ATOM 1570 C CA . VAL A 1 203 ? 17.603 3.441 -13.304 1.00 89.56 203 VAL A CA 1
ATOM 1571 C C . VAL A 1 203 ? 17.685 4.883 -13.793 1.00 89.56 203 VAL A C 1
ATOM 1573 O O . VAL A 1 203 ? 16.664 5.481 -14.114 1.00 89.56 203 VAL A O 1
ATOM 1576 N N . ARG A 1 204 ? 18.884 5.456 -13.910 1.00 87.62 204 ARG A N 1
ATOM 1577 C CA . ARG A 1 204 ? 19.072 6.856 -14.329 1.00 87.62 204 ARG A CA 1
ATOM 1578 C C . ARG A 1 204 ? 18.598 7.101 -15.758 1.00 87.62 204 ARG A C 1
ATOM 1580 O O . ARG A 1 204 ? 17.967 8.129 -16.011 1.00 87.62 204 ARG A O 1
ATOM 1587 N N . ALA A 1 205 ? 18.845 6.161 -16.667 1.00 85.69 205 ALA A N 1
ATOM 1588 C CA . ALA A 1 205 ? 18.316 6.192 -18.026 1.00 85.69 205 ALA A CA 1
ATOM 1589 C C . ALA A 1 205 ? 16.783 6.159 -18.019 1.00 85.69 205 ALA A C 1
ATOM 1591 O O . ALA A 1 205 ? 16.144 6.977 -18.678 1.00 85.69 205 ALA A O 1
ATOM 1592 N N . ARG A 1 206 ? 16.180 5.300 -17.191 1.00 85.06 206 ARG A N 1
ATOM 1593 C CA . ARG A 1 206 ? 14.726 5.237 -17.037 1.00 85.06 206 ARG A CA 1
ATOM 1594 C C . ARG A 1 206 ? 14.137 6.539 -16.492 1.00 85.06 206 ARG A C 1
ATOM 1596 O O . ARG A 1 206 ? 13.165 7.048 -17.045 1.00 85.06 206 ARG A O 1
ATOM 1603 N N . ILE A 1 207 ? 14.736 7.122 -15.454 1.00 81.56 207 ILE A N 1
ATOM 1604 C CA . ILE A 1 207 ? 14.307 8.425 -14.918 1.00 81.56 207 ILE A CA 1
ATOM 1605 C C . ILE A 1 207 ? 14.364 9.493 -16.010 1.00 81.56 207 ILE A C 1
ATOM 1607 O O . ILE A 1 207 ? 13.442 10.299 -16.145 1.00 81.56 207 ILE A O 1
ATOM 1611 N N . TYR A 1 208 ? 15.441 9.489 -16.796 1.00 79.44 208 TYR A N 1
ATOM 1612 C CA . TYR A 1 208 ? 15.626 10.410 -17.907 1.00 79.44 208 TYR A CA 1
ATOM 1613 C C . TYR A 1 208 ? 14.513 10.283 -18.952 1.00 79.44 208 TYR A C 1
ATOM 1615 O O . TYR A 1 208 ? 13.934 11.294 -19.349 1.00 79.44 208 TYR A O 1
ATOM 1623 N N . GLU A 1 209 ? 14.176 9.059 -19.362 1.00 78.50 209 GLU A N 1
ATOM 1624 C CA . GLU A 1 209 ? 13.089 8.777 -20.306 1.00 78.50 209 GLU A CA 1
ATOM 1625 C C . GLU A 1 209 ? 11.739 9.264 -19.773 1.00 78.50 209 GLU A C 1
ATOM 1627 O O . GLU A 1 209 ? 11.041 10.023 -20.452 1.00 78.50 209 GLU A O 1
ATOM 1632 N N . CYS A 1 210 ? 11.397 8.903 -18.532 1.00 76.69 210 CYS A N 1
ATOM 1633 C CA . CYS A 1 210 ? 10.154 9.334 -17.899 1.00 76.69 210 CYS A CA 1
ATOM 1634 C C . CYS A 1 210 ? 10.097 10.864 -17.762 1.00 76.69 210 CYS A C 1
ATOM 1636 O O . CYS A 1 210 ? 9.046 11.470 -17.975 1.00 76.69 210 CYS A O 1
ATOM 1638 N N . TYR A 1 211 ? 11.223 11.504 -17.419 1.00 73.44 211 TYR A N 1
ATOM 1639 C CA . TYR A 1 211 ? 11.309 12.960 -17.306 1.00 73.44 211 TYR A CA 1
ATOM 1640 C C . TYR A 1 211 ? 11.071 13.610 -18.659 1.00 73.44 211 TYR A C 1
ATOM 1642 O O . TYR A 1 211 ? 10.230 14.498 -18.765 1.00 73.44 211 TYR A O 1
ATOM 1650 N N . TYR A 1 212 ? 11.797 13.158 -19.682 1.00 72.00 212 TYR A N 1
ATOM 1651 C CA . TYR A 1 212 ? 11.715 13.691 -21.034 1.00 72.00 212 TYR A CA 1
ATOM 1652 C C . TYR A 1 212 ? 10.293 13.573 -21.584 1.00 72.00 212 TYR A C 1
ATOM 1654 O O . TYR A 1 212 ? 9.783 14.525 -22.172 1.00 72.00 212 TYR A O 1
ATOM 1662 N N . ALA A 1 213 ? 9.631 12.438 -21.352 1.00 70.19 213 ALA A N 1
ATOM 1663 C CA . ALA A 1 213 ? 8.259 12.221 -21.789 1.00 70.19 213 ALA A CA 1
ATOM 1664 C C . ALA A 1 213 ? 7.261 13.163 -21.091 1.00 70.19 213 ALA A C 1
ATOM 1666 O O . ALA A 1 213 ? 6.351 13.677 -21.736 1.00 70.19 213 ALA A O 1
ATOM 1667 N N . ALA A 1 214 ? 7.454 13.437 -19.796 1.00 66.94 214 ALA A N 1
ATOM 1668 C CA . ALA A 1 214 ? 6.567 14.308 -19.025 1.00 66.94 214 ALA A CA 1
ATOM 1669 C C . ALA A 1 214 ? 6.877 15.817 -19.158 1.00 66.94 214 ALA A C 1
ATOM 1671 O O . ALA A 1 214 ? 5.973 16.633 -19.000 1.00 66.94 214 ALA A O 1
ATOM 1672 N N . ASN A 1 215 ? 8.133 16.199 -19.425 1.00 65.38 215 ASN A N 1
ATOM 1673 C CA . ASN A 1 215 ? 8.636 17.579 -19.290 1.00 65.38 215 ASN A CA 1
ATOM 1674 C C . ASN A 1 215 ? 9.375 18.132 -20.521 1.00 65.38 215 ASN A C 1
ATOM 1676 O O . ASN A 1 215 ? 9.774 19.301 -20.535 1.00 65.38 215 ASN A O 1
ATOM 1680 N N . GLY A 1 216 ? 9.633 17.311 -21.538 1.00 67.38 216 GLY A N 1
ATOM 1681 C CA . GLY A 1 216 ? 10.479 17.684 -22.670 1.00 67.38 216 GLY A CA 1
ATOM 1682 C C . GLY A 1 216 ? 11.951 17.917 -22.290 1.00 67.38 216 GLY A C 1
ATOM 1683 O O . GLY A 1 216 ? 12.490 17.335 -21.350 1.00 67.38 216 GLY A O 1
ATOM 1684 N N . ARG A 1 217 ? 12.641 18.778 -23.054 1.00 64.44 217 ARG A N 1
ATOM 1685 C CA . ARG A 1 217 ? 14.110 18.963 -23.011 1.00 64.44 217 ARG A CA 1
ATOM 1686 C C . ARG A 1 217 ? 14.622 20.022 -22.030 1.00 64.44 217 ARG A C 1
ATOM 1688 O O . ARG A 1 217 ? 15.767 20.440 -22.176 1.00 64.44 217 ARG A O 1
ATOM 1695 N N . LYS A 1 218 ? 13.837 20.449 -21.036 1.00 62.25 218 LYS A N 1
ATOM 1696 C CA . LYS A 1 218 ? 14.182 21.602 -20.176 1.00 62.25 218 LYS A CA 1
ATOM 1697 C C . LYS A 1 218 ? 15.594 21.539 -19.564 1.00 62.25 218 LYS A C 1
ATOM 1699 O O . LYS A 1 218 ? 16.257 22.567 -19.523 1.00 62.25 218 LYS A O 1
ATOM 1704 N N . TYR A 1 219 ? 16.061 20.353 -19.161 1.00 61.22 219 TYR A N 1
ATOM 1705 C CA . TYR A 1 219 ? 17.419 20.139 -18.625 1.00 61.22 219 TYR A CA 1
ATOM 1706 C C . TYR A 1 219 ? 18.348 19.340 -19.557 1.00 61.22 219 TYR A C 1
ATOM 1708 O O . TYR A 1 219 ? 19.479 19.035 -19.190 1.00 61.22 219 TYR A O 1
ATOM 1716 N N . GLY A 1 220 ? 17.905 18.986 -20.770 1.00 67.12 220 GLY A N 1
ATOM 1717 C CA . GLY A 1 220 ? 18.747 18.348 -21.788 1.00 67.12 220 GLY A CA 1
ATOM 1718 C C . GLY A 1 220 ? 19.599 17.189 -21.257 1.00 67.12 220 GLY A C 1
ATOM 1719 O O . GLY A 1 220 ? 19.053 16.218 -20.757 1.00 67.12 220 GLY A O 1
ATOM 1720 N N . LYS A 1 221 ? 20.929 17.276 -21.391 1.00 68.94 221 LYS A N 1
ATOM 1721 C CA . LYS A 1 221 ? 21.895 16.278 -20.880 1.00 68.94 221 LYS A CA 1
ATOM 1722 C C . LYS A 1 221 ? 22.297 16.504 -19.416 1.00 68.94 221 LYS A C 1
ATOM 1724 O O . LYS A 1 221 ? 22.827 15.589 -18.793 1.00 68.94 221 LYS A O 1
ATOM 1729 N N . GLU A 1 222 ? 22.046 17.693 -18.877 1.00 70.81 222 GLU A N 1
ATOM 1730 C CA . GLU A 1 222 ? 22.438 18.081 -17.516 1.00 70.81 222 GLU A CA 1
ATOM 1731 C C . GLU A 1 222 ? 21.660 17.291 -16.463 1.00 70.81 222 GLU A C 1
ATOM 1733 O O . GLU A 1 222 ? 22.195 17.020 -15.391 1.00 70.81 222 GLU A O 1
ATOM 1738 N N . LEU A 1 223 ? 20.444 16.836 -16.804 1.00 71.62 223 LEU A N 1
ATOM 1739 C CA . LEU A 1 223 ? 19.609 16.016 -15.926 1.00 71.62 223 LEU A CA 1
ATOM 1740 C C . LEU A 1 223 ? 20.349 14.783 -15.394 1.00 71.62 223 LEU A C 1
ATOM 1742 O O . LEU A 1 223 ? 20.250 14.485 -14.211 1.00 71.62 223 LEU A O 1
ATOM 1746 N N . LEU A 1 224 ? 21.119 14.078 -16.231 1.00 74.81 224 LEU A N 1
ATOM 1747 C CA . LEU A 1 224 ? 21.834 12.879 -15.783 1.00 74.81 224 LEU A CA 1
ATOM 1748 C C . LEU A 1 224 ? 22.895 13.226 -14.734 1.00 74.81 224 LEU A C 1
ATOM 1750 O O . LEU A 1 224 ? 22.920 12.604 -13.679 1.00 74.81 224 LEU A O 1
ATOM 1754 N N . SER A 1 225 ? 23.731 14.247 -14.953 1.00 76.38 225 SER A N 1
ATOM 1755 C CA . SER A 1 225 ? 24.747 14.677 -13.966 1.00 76.38 225 SER A CA 1
ATOM 1756 C C . SER A 1 225 ? 24.166 15.143 -12.628 1.00 76.38 225 SER A C 1
ATOM 1758 O O . SER A 1 225 ? 24.883 15.276 -11.644 1.00 76.38 225 SER A O 1
ATOM 1760 N N . MET A 1 226 ? 22.868 15.395 -12.621 1.00 72.88 226 MET A N 1
ATOM 1761 C CA . MET A 1 226 ? 22.079 15.965 -11.547 1.00 72.88 226 MET A CA 1
ATOM 1762 C C . MET A 1 226 ? 21.342 14.897 -10.717 1.00 72.88 226 MET A C 1
ATOM 1764 O O . MET A 1 226 ? 20.961 15.147 -9.577 1.00 72.88 226 MET A O 1
ATOM 1768 N N . LEU A 1 227 ? 21.117 13.705 -11.276 1.00 78.44 227 LEU A N 1
ATOM 1769 C CA . LEU A 1 227 ? 20.460 12.612 -10.563 1.00 78.44 227 LEU A CA 1
ATOM 1770 C C . LEU A 1 227 ? 21.394 12.008 -9.501 1.00 78.44 227 LEU A C 1
ATOM 1772 O O . LEU A 1 227 ? 22.595 11.874 -9.768 1.00 78.44 227 LEU A O 1
ATOM 1776 N N . PRO A 1 228 ? 20.859 11.560 -8.349 1.00 81.62 228 PRO A N 1
ATOM 1777 C CA . PRO A 1 228 ? 21.632 10.796 -7.378 1.00 81.62 228 PRO A CA 1
ATOM 1778 C C . PRO A 1 228 ? 22.255 9.534 -7.996 1.00 81.62 228 PRO A C 1
ATOM 1780 O O . PRO A 1 228 ? 21.765 8.987 -8.990 1.00 81.62 228 PRO A O 1
ATOM 1783 N N . HIS A 1 229 ? 23.343 9.068 -7.385 1.00 86.19 229 HIS A N 1
ATOM 1784 C CA . HIS A 1 229 ? 24.034 7.827 -7.737 1.00 86.19 229 HIS A CA 1
ATOM 1785 C C . HIS A 1 229 ? 24.144 6.954 -6.496 1.00 86.19 229 HIS A C 1
ATOM 1787 O O . HIS A 1 229 ? 24.525 7.436 -5.428 1.00 86.19 229 HIS A O 1
ATOM 1793 N N . SER A 1 230 ? 23.846 5.670 -6.642 1.00 91.25 230 SER A N 1
ATOM 1794 C CA . SER A 1 230 ? 24.158 4.658 -5.639 1.00 91.25 230 SER A CA 1
ATOM 1795 C C . SER A 1 230 ? 24.326 3.319 -6.326 1.00 91.25 230 SER A C 1
ATOM 1797 O O . SER A 1 230 ? 23.572 3.023 -7.240 1.00 91.25 230 SER A O 1
ATOM 1799 N N . ASP A 1 231 ? 25.266 2.505 -5.864 1.00 92.94 231 ASP A N 1
ATOM 1800 C CA . ASP A 1 231 ? 25.428 1.121 -6.325 1.00 92.94 231 ASP A CA 1
ATOM 1801 C C . ASP A 1 231 ? 24.835 0.121 -5.317 1.00 92.94 231 ASP A C 1
ATOM 1803 O O . ASP A 1 231 ? 25.024 -1.088 -5.431 1.00 92.94 231 ASP A O 1
ATOM 1807 N N . ILE A 1 232 ? 24.111 0.624 -4.311 1.00 95.19 232 ILE A N 1
ATOM 1808 C CA . ILE A 1 232 ? 23.530 -0.169 -3.228 1.00 95.19 232 ILE A CA 1
ATOM 1809 C C . ILE A 1 232 ? 22.018 -0.252 -3.427 1.00 95.19 232 ILE A C 1
ATOM 1811 O O . ILE A 1 232 ? 21.336 0.771 -3.485 1.00 95.19 232 ILE A O 1
ATOM 1815 N N . SER A 1 233 ? 21.504 -1.480 -3.490 1.00 96.88 233 SER A N 1
ATOM 1816 C CA . SER A 1 233 ? 20.074 -1.786 -3.526 1.00 96.88 233 SER A CA 1
ATOM 1817 C C . SER A 1 233 ? 19.639 -2.326 -2.169 1.00 96.88 233 SER A C 1
ATOM 1819 O O . SER A 1 233 ? 20.191 -3.315 -1.691 1.00 96.88 233 SER A O 1
ATOM 1821 N N . VAL A 1 234 ? 18.658 -1.678 -1.554 1.00 97.88 234 VAL A N 1
ATOM 1822 C CA . VAL A 1 234 ? 18.145 -1.989 -0.217 1.00 97.88 234 VAL A CA 1
ATOM 1823 C C . VAL A 1 234 ? 16.635 -2.169 -0.263 1.00 97.88 234 VAL A C 1
ATOM 1825 O O . VAL A 1 234 ? 15.973 -1.648 -1.165 1.00 97.88 234 VAL A O 1
ATOM 1828 N N . PHE A 1 235 ? 16.076 -2.894 0.705 1.00 98.44 235 PHE A N 1
ATOM 1829 C CA . PHE A 1 235 ? 14.626 -2.981 0.817 1.00 98.44 235 PHE A CA 1
ATOM 1830 C C . PHE A 1 235 ? 14.054 -1.633 1.279 1.00 98.44 235 PHE A C 1
ATOM 1832 O O . PHE A 1 235 ? 14.632 -0.951 2.129 1.00 98.44 235 PHE A O 1
ATOM 1839 N N . SER A 1 236 ? 12.952 -1.194 0.681 1.00 97.75 236 SER A N 1
ATOM 1840 C CA . SER A 1 236 ? 12.297 0.087 0.971 1.00 97.75 236 SER A CA 1
ATOM 1841 C C . SER A 1 236 ? 10.785 -0.050 0.826 1.00 97.75 236 SER A C 1
ATOM 1843 O O . SER A 1 236 ? 10.305 -0.830 0.004 1.00 97.75 236 SER A O 1
ATOM 1845 N N . HIS A 1 237 ? 10.045 0.716 1.623 1.00 96.44 237 HIS A N 1
ATOM 1846 C CA . HIS A 1 237 ? 8.588 0.817 1.572 1.00 96.44 237 HIS A CA 1
ATOM 1847 C C . HIS A 1 237 ? 8.138 1.708 0.405 1.00 96.44 237 HIS A C 1
ATOM 1849 O O . HIS A 1 237 ? 7.185 1.391 -0.299 1.00 96.44 237 HIS A O 1
ATOM 1855 N N . VAL A 1 238 ? 8.846 2.821 0.183 1.00 92.44 238 VAL A N 1
ATOM 1856 C CA . VAL A 1 238 ? 8.646 3.815 -0.892 1.00 92.44 238 VAL A CA 1
ATOM 1857 C C . VAL A 1 238 ? 7.335 4.605 -0.817 1.00 92.44 238 VAL A C 1
ATOM 1859 O O . VAL A 1 238 ? 7.193 5.603 -1.517 1.00 92.44 238 VAL A O 1
ATOM 1862 N N . ASP A 1 239 ? 6.422 4.266 0.089 1.00 91.00 239 ASP A N 1
ATOM 1863 C CA . ASP A 1 239 ? 5.248 5.096 0.409 1.00 91.00 239 ASP A CA 1
ATOM 1864 C C . ASP A 1 239 ? 5.097 5.388 1.914 1.00 91.00 239 ASP A C 1
ATOM 1866 O O . ASP A 1 239 ? 4.007 5.349 2.484 1.00 91.00 239 ASP A O 1
ATOM 1870 N N . ILE A 1 240 ? 6.215 5.599 2.622 1.00 92.75 240 ILE A N 1
ATOM 1871 C CA . ILE A 1 240 ? 6.152 5.852 4.066 1.00 92.75 240 ILE A CA 1
ATOM 1872 C C . ILE A 1 240 ? 5.683 7.285 4.363 1.00 92.75 240 ILE A C 1
ATOM 1874 O O . ILE A 1 240 ? 6.264 8.285 3.931 1.00 92.75 240 ILE A O 1
ATOM 1878 N N . GLY A 1 241 ? 4.619 7.404 5.152 1.00 93.12 241 GLY A N 1
ATOM 1879 C CA . GLY A 1 241 ? 4.078 8.687 5.583 1.00 93.12 241 GLY A CA 1
ATOM 1880 C C . GLY A 1 241 ? 2.977 8.526 6.627 1.00 93.12 241 GLY A C 1
ATOM 1881 O O . GLY A 1 241 ? 2.570 7.403 6.916 1.00 93.12 241 GLY A O 1
ATOM 1882 N N . PRO A 1 242 ? 2.429 9.629 7.170 1.00 94.44 242 PRO A N 1
ATOM 1883 C CA . PRO A 1 242 ? 1.489 9.568 8.292 1.00 94.44 242 PRO A CA 1
ATOM 1884 C C . PRO A 1 242 ? 0.203 8.779 8.011 1.00 94.44 242 PRO A C 1
ATOM 1886 O O . PRO A 1 242 ? -0.501 8.402 8.937 1.00 94.44 242 PRO A O 1
ATOM 1889 N N . HIS A 1 243 ? -0.136 8.571 6.740 1.00 92.00 243 HIS A N 1
ATOM 1890 C CA . HIS A 1 243 ? -1.316 7.817 6.324 1.00 92.00 243 HIS A CA 1
ATOM 1891 C C . HIS A 1 243 ? -1.104 6.294 6.368 1.00 92.00 243 HIS A C 1
ATOM 1893 O O . HIS A 1 243 ? -2.082 5.566 6.487 1.00 92.00 243 HIS A O 1
ATOM 1899 N N . ASN A 1 244 ? 0.158 5.846 6.350 1.00 95.44 244 ASN A N 1
ATOM 1900 C CA . ASN A 1 244 ? 0.570 4.440 6.375 1.00 95.44 244 ASN A CA 1
ATOM 1901 C C . ASN A 1 244 ? 1.241 4.039 7.704 1.00 95.44 244 ASN A C 1
ATOM 1903 O O . ASN A 1 244 ? 1.695 2.908 7.861 1.00 95.44 244 ASN A O 1
ATOM 1907 N N . ILE A 1 245 ? 1.301 4.958 8.676 1.00 98.00 245 ILE A N 1
ATOM 1908 C CA . ILE A 1 245 ? 1.794 4.712 10.036 1.00 98.00 245 ILE A CA 1
ATOM 1909 C C . ILE A 1 245 ? 0.593 4.662 10.974 1.00 98.00 245 ILE A C 1
ATOM 1911 O O . ILE A 1 245 ? -0.130 5.649 11.104 1.00 98.00 245 ILE A O 1
ATOM 1915 N N . MET A 1 246 ? 0.407 3.539 11.656 1.00 98.12 246 MET A N 1
ATOM 1916 C CA . MET A 1 246 ? -0.600 3.383 12.700 1.00 98.12 246 MET A CA 1
ATOM 1917 C C . MET A 1 246 ? -0.037 3.845 14.042 1.00 98.12 246 MET A C 1
ATOM 1919 O O . MET A 1 246 ? 1.133 3.612 14.357 1.00 98.12 246 MET A O 1
ATOM 1923 N N . PHE A 1 247 ? -0.865 4.534 14.821 1.00 97.94 247 PHE A N 1
ATOM 1924 C CA . PHE A 1 247 ? -0.461 5.221 16.037 1.00 97.94 247 PHE A CA 1
ATOM 1925 C C . PHE A 1 247 ? -1.516 5.083 17.133 1.00 97.94 247 PHE A C 1
ATOM 1927 O O . PHE A 1 247 ? -2.715 5.262 16.896 1.00 97.94 247 PHE A O 1
ATOM 1934 N N . ASP A 1 248 ? -1.060 4.814 18.352 1.00 97.12 248 ASP A N 1
ATOM 1935 C CA . ASP A 1 248 ? -1.893 4.846 19.548 1.00 97.12 248 ASP A CA 1
ATOM 1936 C C . ASP A 1 248 ? -1.737 6.189 20.278 1.00 97.12 248 ASP A C 1
ATOM 1938 O O . ASP A 1 248 ? -0.652 6.552 20.739 1.00 97.12 248 ASP A O 1
ATOM 1942 N N . LYS A 1 249 ? -2.847 6.927 20.397 1.00 93.69 249 LYS A N 1
ATOM 1943 C CA . LYS A 1 249 ? -2.892 8.255 21.026 1.00 93.69 249 LYS A CA 1
ATOM 1944 C C . LYS A 1 249 ? -2.670 8.203 22.539 1.00 93.69 249 LYS A C 1
ATOM 1946 O O . LYS A 1 249 ? -2.266 9.217 23.101 1.00 93.69 249 LYS A O 1
ATOM 1951 N N . GLU A 1 250 ? -2.926 7.068 23.188 1.00 94.19 250 GLU A N 1
ATOM 1952 C CA . GLU A 1 250 ? -2.753 6.930 24.637 1.00 94.19 250 GLU A CA 1
ATOM 1953 C C . GLU A 1 250 ? -1.292 6.664 25.004 1.00 94.19 250 GLU A C 1
ATOM 1955 O O . GLU A 1 250 ? -0.715 7.384 25.820 1.00 94.19 250 GLU A O 1
ATOM 1960 N N . SER A 1 251 ? -0.661 5.669 24.372 1.00 95.62 251 SER A N 1
ATOM 1961 C CA . SER A 1 251 ? 0.756 5.355 24.610 1.00 95.62 251 SER A CA 1
ATOM 1962 C C . SER A 1 251 ? 1.734 6.269 23.865 1.00 95.62 251 SER A C 1
ATOM 1964 O O . SER A 1 251 ? 2.925 6.284 24.190 1.00 95.62 251 SER A O 1
ATOM 1966 N N . LEU A 1 252 ? 1.248 7.040 22.886 1.00 95.94 252 LEU A N 1
ATOM 1967 C CA . LEU A 1 252 ? 2.041 7.845 21.954 1.00 95.94 252 LEU A CA 1
ATOM 1968 C C . LEU A 1 252 ? 3.083 7.014 21.186 1.00 95.94 252 LEU A C 1
ATOM 1970 O O . LEU A 1 252 ? 4.219 7.456 20.986 1.00 95.94 252 LEU A O 1
ATOM 1974 N N . LYS A 1 253 ? 2.710 5.797 20.778 1.00 96.44 253 LYS A N 1
ATOM 1975 C CA . LYS A 1 253 ? 3.587 4.854 20.073 1.00 96.44 253 LYS A CA 1
ATOM 1976 C C . LYS A 1 253 ? 3.091 4.532 18.675 1.00 96.44 253 LYS A C 1
ATOM 1978 O O . LYS A 1 253 ? 1.888 4.441 18.434 1.00 96.44 253 LYS A O 1
ATOM 1983 N N . ILE A 1 254 ? 4.047 4.310 17.773 1.00 98.38 254 ILE A N 1
ATOM 1984 C CA . ILE A 1 254 ? 3.781 3.646 16.499 1.00 98.38 254 ILE A CA 1
ATOM 1985 C C . ILE A 1 254 ? 3.392 2.198 16.803 1.00 98.38 254 ILE A C 1
ATOM 1987 O O . ILE A 1 254 ? 4.097 1.492 17.521 1.00 98.38 254 ILE A O 1
ATOM 1991 N N . THR A 1 255 ? 2.268 1.757 16.258 1.00 98.31 255 THR A N 1
ATOM 1992 C CA . THR A 1 255 ? 1.735 0.402 16.453 1.00 98.31 255 THR A CA 1
ATOM 1993 C C . THR A 1 255 ? 1.942 -0.490 15.235 1.00 98.31 255 THR A C 1
ATOM 1995 O O . THR A 1 255 ? 1.852 -1.707 15.371 1.00 98.31 255 THR A O 1
ATOM 1998 N N . GLY A 1 256 ? 2.238 0.084 14.064 1.00 98.25 256 GLY A N 1
ATOM 1999 C CA . GLY A 1 256 ? 2.580 -0.661 12.853 1.00 98.25 256 GLY A CA 1
ATOM 2000 C C . GLY A 1 256 ? 2.598 0.172 11.580 1.00 98.25 256 GLY A C 1
ATOM 2001 O O . GLY A 1 256 ? 2.187 1.332 11.570 1.00 98.25 256 GLY A O 1
ATOM 2002 N N . ILE A 1 257 ? 3.090 -0.447 10.509 1.00 98.50 257 ILE A N 1
ATOM 2003 C CA . ILE A 1 257 ? 3.182 0.118 9.161 1.00 98.50 257 ILE A CA 1
ATOM 2004 C C . ILE A 1 257 ? 2.310 -0.706 8.214 1.00 98.50 257 ILE A C 1
ATOM 2006 O O . ILE A 1 257 ? 2.362 -1.940 8.223 1.00 98.50 257 ILE A O 1
ATOM 2010 N N . ILE A 1 258 ? 1.521 -0.026 7.388 1.00 97.38 258 ILE A N 1
ATOM 2011 C CA . ILE A 1 258 ? 0.575 -0.628 6.440 1.00 97.38 258 ILE A CA 1
ATOM 2012 C C . ILE A 1 258 ? 0.860 -0.169 5.003 1.00 97.38 258 ILE A C 1
ATOM 2014 O O . ILE A 1 258 ? 1.661 0.730 4.791 1.00 97.38 258 ILE A O 1
ATOM 2018 N N . ASP A 1 259 ? 0.155 -0.768 4.042 1.00 94.00 259 ASP A N 1
ATOM 2019 C CA . ASP A 1 259 ? 0.189 -0.434 2.608 1.00 94.00 259 ASP A CA 1
ATOM 2020 C C . ASP A 1 259 ? 1.539 -0.667 1.903 1.00 94.00 259 ASP A C 1
ATOM 2022 O O . ASP A 1 259 ? 2.168 0.220 1.330 1.00 94.00 259 ASP A O 1
ATOM 2026 N N . TRP A 1 260 ? 1.965 -1.932 1.899 1.00 96.06 260 TRP A N 1
ATOM 2027 C CA . TRP A 1 260 ? 3.248 -2.382 1.351 1.00 96.06 260 TRP A CA 1
ATOM 2028 C C . TRP A 1 260 ? 3.225 -2.607 -0.176 1.00 96.06 260 TRP A C 1
ATOM 2030 O O . TRP A 1 260 ? 4.087 -3.309 -0.707 1.00 96.06 260 TRP A O 1
ATOM 2040 N N . GLU A 1 261 ? 2.253 -2.050 -0.912 1.00 90.88 261 GLU A N 1
ATOM 2041 C CA . GLU A 1 261 ? 2.064 -2.345 -2.346 1.00 90.88 261 GLU A CA 1
ATOM 2042 C C . GLU A 1 261 ? 3.245 -1.898 -3.227 1.00 90.88 261 GLU A C 1
ATOM 2044 O O . GLU A 1 261 ? 3.517 -2.507 -4.266 1.00 90.88 261 GLU A O 1
ATOM 2049 N N . MET A 1 262 ? 3.973 -0.863 -2.793 1.00 90.50 262 MET A N 1
ATOM 2050 C CA . MET A 1 262 ? 5.153 -0.325 -3.479 1.00 90.50 262 MET A CA 1
ATOM 2051 C C . MET A 1 262 ? 6.478 -0.900 -2.972 1.00 90.50 262 MET A C 1
ATOM 2053 O O . MET A 1 262 ? 7.535 -0.598 -3.536 1.00 90.50 262 MET A O 1
ATOM 2057 N N . ALA A 1 263 ? 6.444 -1.720 -1.924 1.00 95.75 263 ALA A N 1
ATOM 2058 C CA . ALA A 1 263 ? 7.652 -2.169 -1.268 1.00 95.75 263 ALA A CA 1
ATOM 2059 C C . ALA A 1 263 ? 8.472 -3.122 -2.145 1.00 95.75 263 ALA A C 1
ATOM 2061 O O . ALA A 1 263 ? 7.957 -3.916 -2.942 1.00 95.75 263 ALA A O 1
ATOM 2062 N N . GLY A 1 264 ? 9.787 -3.037 -1.998 1.00 95.94 264 GLY A N 1
ATOM 2063 C CA . GLY A 1 264 ? 10.713 -3.772 -2.840 1.00 95.94 264 GLY A CA 1
ATOM 2064 C C . GLY A 1 264 ? 12.138 -3.293 -2.682 1.00 95.94 264 GLY A C 1
ATOM 2065 O O . GLY A 1 264 ? 12.523 -2.762 -1.647 1.00 95.94 264 GLY A O 1
ATOM 2066 N N . TRP A 1 265 ? 12.918 -3.483 -3.731 1.00 96.94 265 TRP A N 1
ATOM 2067 C CA . TRP A 1 265 ? 14.336 -3.189 -3.774 1.00 96.94 265 TRP A CA 1
ATOM 2068 C C . TRP A 1 265 ? 14.582 -1.909 -4.547 1.00 96.94 265 TRP A C 1
ATOM 2070 O O . TRP A 1 265 ? 14.186 -1.807 -5.706 1.00 96.94 265 TRP A O 1
ATOM 2080 N N . TYR A 1 266 ? 15.255 -0.958 -3.914 1.00 96.12 266 TYR A N 1
ATOM 2081 C CA . TYR A 1 266 ? 15.486 0.373 -4.456 1.00 96.12 266 TYR A CA 1
ATOM 2082 C C . TYR A 1 266 ? 16.884 0.877 -4.075 1.00 96.12 266 TYR A C 1
ATOM 2084 O O . TYR A 1 266 ? 17.483 0.369 -3.125 1.00 96.12 266 TYR A O 1
ATOM 2092 N N . PRO A 1 267 ? 17.419 1.888 -4.776 1.00 95.25 267 PRO A N 1
ATOM 2093 C CA . PRO A 1 267 ? 18.613 2.596 -4.324 1.00 95.25 267 PRO A CA 1
ATOM 2094 C C . PRO A 1 267 ? 18.468 3.124 -2.887 1.00 95.25 267 PRO A C 1
ATOM 2096 O O . PRO A 1 267 ? 17.386 3.557 -2.491 1.00 95.25 267 PRO A O 1
ATOM 2099 N N . ASP A 1 268 ? 19.554 3.172 -2.111 1.00 94.94 268 ASP A N 1
ATOM 2100 C CA . ASP A 1 268 ? 19.522 3.584 -0.690 1.00 94.94 268 ASP A CA 1
ATOM 2101 C C . ASP A 1 268 ? 18.910 4.977 -0.430 1.00 94.94 268 ASP A C 1
ATOM 2103 O O . ASP A 1 268 ? 18.348 5.232 0.640 1.00 94.94 268 ASP A O 1
ATOM 2107 N N . TYR A 1 269 ? 18.973 5.868 -1.419 1.00 91.38 269 TYR A N 1
ATOM 2108 C CA . TYR A 1 269 ? 18.395 7.211 -1.376 1.00 91.38 269 TYR A CA 1
ATOM 2109 C C . TYR A 1 269 ? 16.890 7.277 -1.682 1.00 91.38 269 TYR A C 1
ATOM 2111 O O . TYR A 1 269 ? 16.284 8.344 -1.525 1.00 91.38 269 TYR A O 1
ATOM 2119 N N . TRP A 1 270 ? 16.276 6.189 -2.155 1.00 92.50 270 TRP A N 1
ATOM 2120 C CA . TRP A 1 270 ? 14.937 6.224 -2.751 1.00 92.50 270 TRP A CA 1
ATOM 2121 C C . TRP A 1 270 ? 13.837 6.502 -1.729 1.00 92.50 270 TRP A C 1
ATOM 2123 O O . TRP A 1 270 ? 12.972 7.334 -1.985 1.00 92.50 270 TRP A O 1
ATOM 2133 N N . GLU A 1 271 ? 13.915 5.898 -0.540 1.00 92.69 271 GLU A N 1
ATOM 2134 C CA . GLU A 1 271 ? 12.952 6.149 0.541 1.00 92.69 271 GLU A CA 1
ATOM 2135 C C . GLU A 1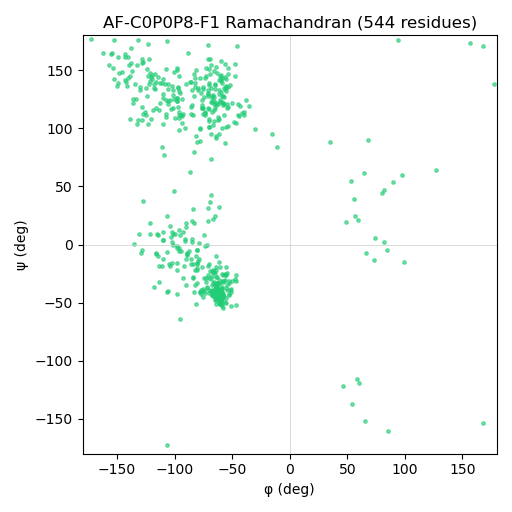 271 ? 12.967 7.626 0.962 1.00 92.69 271 GLU A C 1
ATOM 2137 O O . GLU A 1 271 ? 11.931 8.285 0.975 1.00 92.69 271 GLU A O 1
ATOM 2142 N N . TYR A 1 272 ? 14.156 8.201 1.197 1.00 91.69 272 TYR A N 1
ATOM 2143 C CA . TYR A 1 272 ? 14.293 9.631 1.501 1.00 91.69 272 TYR A CA 1
ATOM 2144 C C . TYR A 1 272 ? 13.739 10.499 0.359 1.00 91.69 272 TYR A C 1
ATOM 2146 O O . TYR A 1 272 ? 13.011 11.459 0.603 1.00 91.69 272 TYR A O 1
ATOM 2154 N N . SER A 1 273 ? 14.012 10.121 -0.895 1.00 87.31 273 SER A N 1
ATOM 2155 C CA . SER A 1 273 ? 13.468 10.799 -2.080 1.00 87.31 273 SER A CA 1
ATOM 2156 C C . SER A 1 273 ? 11.945 10.728 -2.164 1.00 87.31 273 SER A C 1
ATOM 2158 O O . SER A 1 273 ? 11.329 11.659 -2.687 1.00 87.31 273 SER A O 1
ATOM 2160 N N . SER A 1 274 ? 11.341 9.638 -1.686 1.00 86.56 274 SER A N 1
ATOM 2161 C CA . SER A 1 274 ? 9.892 9.472 -1.652 1.00 86.56 274 SER A CA 1
ATOM 2162 C C . SER A 1 274 ? 9.259 10.293 -0.533 1.00 86.56 274 SER A C 1
ATOM 2164 O O . SER A 1 274 ? 8.326 11.049 -0.788 1.00 86.56 274 SER A O 1
ATOM 2166 N N . VAL A 1 275 ? 9.829 10.267 0.678 1.00 88.19 275 VAL A N 1
ATOM 2167 C CA . VAL A 1 275 ? 9.345 11.085 1.804 1.00 88.19 275 VAL A CA 1
ATOM 2168 C C . VAL A 1 275 ? 9.395 12.575 1.467 1.00 88.19 275 VAL A C 1
ATOM 2170 O O . VAL A 1 275 ? 8.465 13.306 1.798 1.00 88.19 275 VAL A O 1
ATOM 2173 N N . MET A 1 276 ? 10.451 13.025 0.782 1.00 85.62 276 MET A N 1
ATOM 2174 C CA . MET A 1 276 ? 10.623 14.423 0.370 1.00 85.62 276 MET A CA 1
ATOM 2175 C C . MET A 1 276 ? 9.802 14.816 -0.867 1.00 85.62 276 MET A C 1
ATOM 2177 O O . MET A 1 276 ? 9.876 15.968 -1.300 1.00 85.62 276 MET A O 1
ATOM 2181 N N . ARG A 1 277 ? 8.998 13.906 -1.441 1.00 75.75 277 ARG A N 1
ATOM 2182 C CA . ARG A 1 277 ? 8.019 14.264 -2.478 1.00 75.75 277 ARG A CA 1
ATOM 2183 C C . ARG A 1 277 ? 7.163 15.428 -1.977 1.00 75.75 277 ARG A C 1
ATOM 2185 O O . ARG A 1 277 ? 6.690 15.366 -0.842 1.00 75.75 277 ARG A O 1
ATOM 2192 N N . PRO A 1 278 ? 6.876 16.447 -2.812 1.00 62.97 278 PRO A N 1
ATOM 2193 C CA . PRO A 1 278 ? 5.919 17.500 -2.485 1.00 62.97 278 PRO A CA 1
ATOM 2194 C C . PRO A 1 278 ? 4.527 16.934 -2.134 1.00 62.97 278 PRO A C 1
ATOM 2196 O O . PRO A 1 278 ? 3.643 16.802 -2.980 1.00 62.97 278 PRO A O 1
ATOM 2199 N N . ALA A 1 279 ? 4.317 16.585 -0.865 1.00 60.59 279 ALA A N 1
ATOM 2200 C CA . ALA A 1 279 ? 3.141 15.850 -0.408 1.00 60.59 279 ALA A CA 1
ATOM 2201 C C . ALA A 1 279 ? 2.151 16.736 0.366 1.00 60.59 279 ALA A C 1
ATOM 2203 O O . ALA A 1 279 ? 2.239 17.966 0.379 1.00 60.59 279 ALA A O 1
ATOM 2204 N N . ARG A 1 280 ? 1.127 16.103 0.958 1.00 65.19 280 ARG A N 1
ATOM 2205 C CA . ARG A 1 280 ? 0.052 16.781 1.715 1.00 65.19 280 ARG A CA 1
ATOM 2206 C C . ARG A 1 280 ? 0.571 17.282 3.064 1.00 65.19 280 ARG A C 1
ATOM 2208 O O . ARG A 1 280 ? 0.098 18.292 3.567 1.00 65.19 280 ARG A O 1
ATOM 2215 N N . TRP A 1 281 ? 1.579 16.596 3.602 1.00 81.06 281 TRP A N 1
ATOM 2216 C CA . TRP A 1 281 ? 2.068 16.748 4.969 1.00 81.06 281 TRP A CA 1
ATOM 2217 C C . TRP A 1 281 ? 3.442 17.425 4.983 1.00 81.06 281 TRP A C 1
ATOM 2219 O O . TRP A 1 281 ? 4.477 16.773 5.117 1.00 81.06 281 TRP A O 1
ATOM 2229 N N . LYS A 1 282 ? 3.465 18.749 4.790 1.00 88.00 282 LYS A N 1
ATOM 2230 C CA . LYS A 1 282 ? 4.715 19.536 4.786 1.00 88.00 282 LYS A CA 1
ATOM 2231 C C . LYS A 1 282 ? 5.422 19.521 6.143 1.00 88.00 282 LYS A C 1
ATOM 2233 O O . LYS A 1 282 ? 6.645 19.504 6.196 1.00 88.00 282 LYS A O 1
ATOM 2238 N N . ASP A 1 283 ? 4.653 19.521 7.229 1.00 93.12 283 ASP A N 1
ATOM 2239 C CA . ASP A 1 283 ? 5.210 19.464 8.580 1.00 93.12 283 ASP A CA 1
ATOM 2240 C C . ASP A 1 283 ? 5.872 18.105 8.863 1.00 93.12 283 ASP A C 1
ATOM 2242 O O . ASP A 1 283 ? 6.994 18.063 9.356 1.00 93.12 283 ASP A O 1
ATOM 2246 N N . TRP A 1 284 ? 5.249 16.999 8.440 1.00 93.44 284 TRP A N 1
ATOM 2247 C CA . TRP A 1 284 ? 5.872 15.668 8.453 1.00 93.44 284 TRP A CA 1
ATOM 2248 C C . TRP A 1 284 ? 7.195 15.640 7.681 1.00 93.44 284 TRP A C 1
ATOM 2250 O O . TRP A 1 284 ? 8.211 15.221 8.225 1.00 93.44 284 TRP A O 1
ATOM 2260 N N . GLN A 1 285 ? 7.205 16.141 6.441 1.00 92.06 285 GLN A N 1
ATOM 2261 C CA . GLN A 1 285 ? 8.422 16.237 5.623 1.00 92.06 285 GLN A CA 1
ATOM 2262 C C . GLN A 1 285 ? 9.534 17.006 6.340 1.00 92.06 285 GLN A C 1
ATOM 2264 O O . GLN A 1 285 ? 10.669 16.540 6.386 1.00 92.06 285 GLN A O 1
ATOM 2269 N N . LYS A 1 286 ? 9.205 18.157 6.940 1.00 94.06 286 LYS A N 1
ATOM 2270 C CA . LYS A 1 286 ? 10.151 18.951 7.731 1.00 94.06 286 LYS A CA 1
ATOM 2271 C C . LYS A 1 286 ? 10.759 18.112 8.856 1.00 94.06 286 LYS A C 1
ATOM 2273 O O . LYS A 1 286 ? 11.974 18.123 9.019 1.00 94.06 286 LYS A O 1
ATOM 2278 N N . TRP A 1 287 ? 9.941 17.409 9.637 1.00 96.62 287 TRP A N 1
ATOM 2279 C CA . TRP A 1 287 ? 10.441 16.602 10.752 1.00 96.62 287 TRP A CA 1
ATOM 2280 C C . TRP A 1 287 ? 11.269 15.408 10.286 1.00 96.62 287 TRP A C 1
ATOM 2282 O O . TRP A 1 287 ? 12.357 15.205 10.818 1.00 96.62 287 TRP A O 1
ATOM 2292 N N . MET A 1 288 ? 10.824 14.697 9.249 1.00 95.81 288 MET A N 1
ATOM 2293 C CA . MET A 1 288 ? 11.591 13.613 8.635 1.00 95.81 288 MET A CA 1
ATOM 2294 C C . MET A 1 288 ? 12.936 14.092 8.088 1.00 95.81 288 MET A C 1
ATOM 2296 O O . MET A 1 288 ? 13.932 13.399 8.263 1.00 95.81 288 MET A O 1
ATOM 2300 N N . ASP A 1 289 ? 13.000 15.274 7.468 1.00 94.25 289 ASP A N 1
ATOM 2301 C CA . ASP A 1 289 ? 14.268 15.852 7.016 1.00 94.25 289 ASP A CA 1
ATOM 2302 C C . ASP A 1 289 ? 15.166 16.270 8.192 1.00 94.25 289 ASP A C 1
ATOM 2304 O O . ASP A 1 289 ? 16.378 16.065 8.160 1.00 94.25 289 ASP A O 1
ATOM 2308 N N . LEU A 1 290 ? 14.600 16.845 9.255 1.00 96.12 290 LEU A N 1
ATOM 2309 C CA . LEU A 1 290 ? 15.362 17.242 10.444 1.00 96.12 290 LEU A CA 1
ATOM 2310 C C . LEU A 1 290 ? 15.953 16.047 11.203 1.00 96.12 290 LEU A C 1
ATOM 2312 O O . LEU A 1 290 ? 17.020 16.192 11.799 1.00 96.12 290 LEU A O 1
ATOM 2316 N N . THR A 1 291 ? 15.281 14.895 11.200 1.00 97.19 291 THR A N 1
ATOM 2317 C CA . THR A 1 291 ? 15.727 13.680 11.903 1.00 97.19 291 THR A CA 1
ATOM 2318 C C . THR A 1 291 ? 16.451 12.676 11.006 1.00 97.19 291 THR A C 1
ATOM 2320 O O . THR A 1 291 ? 16.929 11.664 11.515 1.00 97.19 291 THR A O 1
ATOM 2323 N N . ALA A 1 292 ? 16.560 12.937 9.698 1.00 96.00 292 ALA A N 1
ATOM 2324 C CA . ALA A 1 292 ? 17.206 12.027 8.759 1.00 96.00 292 ALA A CA 1
ATOM 2325 C C . ALA A 1 292 ? 18.674 11.765 9.149 1.00 96.00 292 ALA A C 1
ATOM 2327 O O . ALA A 1 292 ? 19.465 12.713 9.205 1.00 96.00 292 ALA A O 1
ATOM 2328 N N . PRO A 1 293 ? 19.082 10.498 9.364 1.00 94.06 293 PRO A N 1
ATOM 2329 C CA . PRO A 1 293 ? 20.463 10.170 9.728 1.00 94.06 293 PRO A CA 1
ATOM 2330 C C . PRO A 1 293 ? 21.442 10.434 8.576 1.00 94.06 293 PRO A C 1
ATOM 2332 O O . PRO A 1 293 ? 22.604 10.767 8.798 1.00 94.06 293 PRO A O 1
ATOM 2335 N N . LYS A 1 294 ? 20.963 10.311 7.334 1.00 90.62 294 LYS A N 1
ATOM 2336 C CA . LYS A 1 294 ? 21.690 10.626 6.106 1.00 90.62 294 LYS A CA 1
ATOM 2337 C C . LYS A 1 294 ? 20.755 11.398 5.185 1.00 90.62 294 LYS A C 1
ATOM 2339 O O . LYS A 1 294 ? 19.666 10.924 4.872 1.00 90.62 294 LYS A O 1
ATOM 2344 N N . LYS A 1 295 ? 21.197 12.578 4.755 1.00 87.00 295 LYS A N 1
ATOM 2345 C CA . LYS A 1 295 ? 20.504 13.386 3.750 1.00 87.00 295 LYS A CA 1
ATOM 2346 C C . LYS A 1 295 ? 21.108 13.123 2.384 1.00 87.00 295 LYS A C 1
ATOM 2348 O O . LYS A 1 295 ? 22.316 12.920 2.266 1.00 87.00 295 LYS A O 1
ATOM 2353 N N . TYR A 1 296 ? 20.264 13.156 1.368 1.00 82.25 296 TYR A N 1
ATOM 2354 C CA . TYR A 1 296 ? 20.674 13.013 -0.020 1.00 82.25 296 TYR A CA 1
ATOM 2355 C C . TYR A 1 296 ? 20.401 14.325 -0.746 1.00 82.25 296 TYR A C 1
ATOM 2357 O O . TYR A 1 296 ? 19.424 15.009 -0.443 1.00 82.25 296 TYR A O 1
ATOM 2365 N N . ASP A 1 297 ? 21.265 14.692 -1.689 1.00 75.12 297 ASP A N 1
ATOM 2366 C CA . ASP A 1 297 ? 20.995 15.838 -2.552 1.00 75.12 297 ASP A CA 1
ATOM 2367 C C . ASP A 1 297 ? 19.853 15.475 -3.509 1.00 75.12 297 ASP A C 1
ATOM 2369 O O . ASP A 1 297 ? 20.011 14.665 -4.422 1.00 75.12 297 ASP A O 1
ATOM 2373 N N . LEU A 1 298 ? 18.677 16.044 -3.246 1.00 70.25 298 LEU A N 1
ATOM 2374 C CA . LEU A 1 298 ? 17.460 15.837 -4.029 1.00 70.25 298 LEU A CA 1
ATOM 2375 C C . LEU A 1 298 ? 17.130 17.023 -4.931 1.00 70.25 298 LEU A C 1
ATOM 2377 O O . LEU A 1 298 ? 15.989 17.111 -5.395 1.00 70.25 298 LEU A O 1
ATOM 2381 N N . SER A 1 299 ? 18.075 17.938 -5.174 1.00 61.44 299 SER A N 1
ATOM 2382 C CA . SER A 1 299 ? 17.861 19.158 -5.974 1.00 61.44 299 SER A CA 1
ATOM 2383 C C . SER A 1 299 ? 17.119 18.899 -7.298 1.00 61.44 299 SER A C 1
ATOM 2385 O O . SER A 1 299 ? 16.388 19.765 -7.791 1.00 61.44 299 SER A O 1
ATOM 2387 N N . VAL A 1 300 ? 17.224 17.676 -7.826 1.00 55.00 300 VAL A N 1
ATOM 2388 C CA . VAL A 1 300 ? 16.680 17.261 -9.122 1.00 55.00 300 VAL A CA 1
ATOM 2389 C C . VAL A 1 300 ? 15.460 16.359 -9.011 1.00 55.00 300 VAL A C 1
ATOM 2391 O O . VAL A 1 300 ? 14.491 16.597 -9.733 1.00 55.00 300 VAL A O 1
ATOM 2394 N N . SER A 1 301 ? 15.434 15.397 -8.079 1.00 55.38 301 SER A N 1
ATOM 2395 C CA . SER A 1 301 ? 14.216 14.620 -7.796 1.00 55.38 301 SER A CA 1
ATOM 2396 C C . SER A 1 301 ? 13.055 15.565 -7.476 1.00 55.38 301 SER A C 1
ATOM 2398 O O . SER A 1 301 ? 11.953 15.395 -7.991 1.00 55.38 301 SER A O 1
ATOM 2400 N N . MET A 1 302 ? 13.329 16.647 -6.736 1.00 51.44 302 MET A N 1
ATOM 2401 C CA . MET A 1 302 ? 12.349 17.695 -6.460 1.00 51.44 302 MET A CA 1
ATOM 2402 C C . MET A 1 302 ? 11.844 18.368 -7.745 1.00 51.44 302 MET A C 1
ATOM 2404 O O . MET A 1 302 ? 10.638 18.512 -7.923 1.00 51.44 302 MET A O 1
ATOM 2408 N N . HIS A 1 303 ? 12.740 18.735 -8.672 1.00 51.97 303 HIS A N 1
ATOM 2409 C CA . HIS A 1 303 ? 12.368 19.331 -9.962 1.00 51.97 303 HIS A CA 1
ATOM 2410 C C . HIS A 1 303 ? 11.567 18.381 -10.853 1.00 51.97 303 HIS A C 1
ATOM 2412 O O . HIS A 1 303 ? 10.671 18.841 -11.558 1.00 51.97 303 HIS A O 1
ATOM 2418 N N . TYR A 1 304 ? 11.847 17.077 -10.811 1.00 49.75 304 TYR A N 1
ATOM 2419 C CA . TYR A 1 304 ? 11.026 16.067 -11.475 1.00 49.75 304 TYR A CA 1
ATOM 2420 C C . TYR A 1 304 ? 9.598 16.095 -10.923 1.00 49.75 304 TYR A C 1
ATOM 2422 O O . TYR A 1 304 ? 8.649 16.232 -11.694 1.00 49.75 304 TYR A O 1
ATOM 2430 N N . TYR A 1 305 ? 9.433 16.049 -9.596 1.00 50.56 305 TYR A N 1
ATOM 2431 C CA . TYR A 1 305 ? 8.106 16.120 -8.976 1.00 50.56 305 TYR A CA 1
ATOM 2432 C C . TYR A 1 305 ? 7.394 17.456 -9.238 1.00 50.56 305 TYR A C 1
ATOM 2434 O O . TYR A 1 305 ? 6.173 17.469 -9.361 1.00 50.56 305 TYR A O 1
ATOM 2442 N N . PHE A 1 306 ? 8.130 18.571 -9.343 1.00 41.25 306 PHE A N 1
ATOM 2443 C CA . PHE A 1 306 ? 7.566 19.879 -9.705 1.00 41.25 306 PHE A CA 1
ATOM 2444 C C . PHE A 1 306 ? 7.212 20.004 -11.190 1.00 41.25 306 PHE A C 1
ATOM 2446 O O . PHE A 1 306 ? 6.332 20.790 -11.534 1.00 41.25 306 PHE A O 1
ATOM 2453 N N . GLY A 1 307 ? 7.918 19.283 -12.060 1.00 39.59 307 GLY A N 1
ATOM 2454 C CA . GLY A 1 307 ? 7.709 19.319 -13.502 1.00 39.59 307 GLY A CA 1
ATOM 2455 C C . GLY A 1 307 ? 6.590 18.392 -13.981 1.00 39.59 307 GLY A C 1
ATOM 2456 O O . GLY A 1 307 ? 5.924 18.690 -14.969 1.00 39.59 307 GLY A O 1
ATOM 2457 N N . GLN A 1 308 ? 6.336 17.295 -13.261 1.00 37.31 308 GLN A N 1
ATOM 2458 C CA . GLN A 1 308 ? 5.195 16.422 -13.531 1.00 37.31 308 GLN A CA 1
ATOM 2459 C C . GLN A 1 308 ? 3.904 17.263 -13.528 1.00 37.31 308 GLN A C 1
ATOM 2461 O O . GLN A 1 308 ? 3.594 17.876 -12.499 1.00 37.31 308 GLN A O 1
ATOM 2466 N N . PRO A 1 309 ? 3.119 17.307 -14.626 1.00 32.03 309 PRO A N 1
ATOM 2467 C CA . PRO A 1 309 ? 1.761 17.819 -14.532 1.00 32.03 309 PRO A CA 1
ATOM 2468 C C . PRO A 1 309 ? 1.066 17.009 -13.437 1.00 32.03 309 PRO A C 1
ATOM 2470 O O . PRO A 1 309 ? 1.015 15.782 -13.524 1.00 32.03 309 PRO A O 1
ATOM 2473 N N . LYS A 1 310 ? 0.656 17.707 -12.363 1.00 31.25 310 LYS A N 1
ATOM 2474 C CA . LYS A 1 310 ? 0.125 17.134 -11.115 1.00 31.25 310 LYS A CA 1
ATOM 2475 C C . LYS A 1 310 ? -0.694 15.893 -11.430 1.00 31.25 310 LYS A C 1
ATOM 2477 O O . LYS A 1 310 ? -1.669 16.016 -12.166 1.00 31.25 310 LYS A O 1
ATOM 2482 N N . SER A 1 311 ? -0.252 14.756 -10.888 1.00 29.72 311 SER A N 1
ATOM 2483 C CA . SER A 1 311 ? -0.838 13.427 -11.052 1.00 29.72 311 SER A CA 1
ATOM 2484 C C . SER A 1 311 ? -2.342 13.507 -11.265 1.00 29.72 311 SER A C 1
ATOM 2486 O O . SER A 1 311 ? -3.149 13.684 -10.352 1.00 29.72 311 SER A O 1
ATOM 2488 N N . ILE A 1 312 ? -2.711 13.415 -12.531 1.00 27.36 312 ILE A N 1
ATOM 2489 C CA . ILE A 1 312 ? -4.078 13.193 -12.930 1.00 27.36 312 ILE A CA 1
ATOM 2490 C C . ILE A 1 312 ? -4.358 11.772 -12.453 1.00 27.36 312 ILE A C 1
ATOM 2492 O O . ILE A 1 312 ? -3.665 10.842 -12.863 1.00 27.36 312 ILE A O 1
ATOM 2496 N N . GLY A 1 313 ? -5.261 11.641 -11.476 1.00 26.97 313 GLY A N 1
ATOM 2497 C CA . GLY A 1 313 ? -5.551 10.370 -10.811 1.00 26.97 313 GLY A CA 1
ATOM 2498 C C . GLY A 1 313 ? -5.759 9.232 -11.822 1.00 26.97 313 GLY A C 1
ATOM 2499 O O . GLY A 1 313 ? -6.129 9.513 -12.966 1.00 26.97 313 GLY A O 1
ATOM 2500 N N . PRO A 1 314 ? -5.530 7.966 -11.426 1.00 28.22 314 PRO A N 1
ATOM 2501 C CA . PRO A 1 314 ? -5.276 6.830 -12.325 1.00 28.22 314 PRO A CA 1
ATOM 2502 C C . PRO A 1 314 ? -6.428 6.395 -13.261 1.00 28.22 314 PRO A C 1
ATOM 2504 O O . PRO A 1 314 ? -6.456 5.260 -13.717 1.00 28.22 314 PRO A O 1
ATOM 2507 N N . GLN A 1 315 ? -7.374 7.269 -13.603 1.00 28.22 315 GLN A N 1
ATOM 2508 C CA . GLN A 1 315 ? -8.485 6.984 -14.514 1.00 28.22 315 GLN A CA 1
ATOM 2509 C C . GLN A 1 315 ? -8.764 8.072 -15.556 1.00 28.22 315 GLN A C 1
ATOM 2511 O O . GLN A 1 315 ? -9.640 7.885 -16.397 1.00 28.22 315 GLN A O 1
ATOM 2516 N N . CYS A 1 316 ? -8.014 9.176 -15.592 1.00 26.98 316 CYS A N 1
ATOM 2517 C CA . CYS A 1 316 ? -8.139 10.116 -16.710 1.00 26.98 316 CYS A CA 1
ATOM 2518 C C . CYS A 1 316 ? -7.283 9.629 -17.888 1.00 26.98 316 CYS A C 1
ATOM 2520 O O . CYS A 1 316 ? -6.163 10.083 -18.128 1.00 26.98 316 CYS A O 1
ATOM 2522 N N . LEU A 1 317 ? -7.824 8.659 -18.626 1.00 26.00 317 LEU A N 1
ATOM 2523 C CA . LEU A 1 317 ? -7.347 8.333 -19.964 1.00 26.00 317 LEU A CA 1
ATOM 2524 C C . LEU A 1 317 ? -7.456 9.596 -20.828 1.00 26.00 317 LEU A C 1
ATOM 2526 O O . LEU A 1 317 ? -8.541 10.128 -21.035 1.00 26.00 317 LEU A O 1
ATOM 2530 N N . ARG A 1 318 ? -6.305 10.036 -21.345 1.00 25.00 318 ARG A N 1
ATOM 2531 C CA . ARG A 1 318 ? -6.101 11.221 -22.191 1.00 25.00 318 ARG A CA 1
ATOM 2532 C C . ARG A 1 318 ? -6.333 12.544 -21.466 1.00 25.00 318 ARG A C 1
ATOM 2534 O O . ARG A 1 318 ? -7.375 13.185 -21.555 1.00 25.00 318 ARG A O 1
ATOM 2541 N N . THR A 1 319 ? -5.243 13.034 -20.893 1.00 26.56 319 THR A N 1
ATOM 2542 C CA . THR A 1 319 ? -4.942 14.460 -20.865 1.00 26.56 319 THR A CA 1
ATOM 2543 C C . THR A 1 319 ? -5.302 15.102 -22.205 1.00 26.56 319 THR A C 1
ATOM 2545 O O . THR A 1 319 ? -4.620 14.927 -23.210 1.00 26.56 319 THR A O 1
ATOM 2548 N N . CYS A 1 320 ? -6.334 15.941 -22.202 1.00 27.77 320 CYS A N 1
ATOM 2549 C CA . CYS A 1 320 ? -6.534 16.983 -23.209 1.00 27.77 320 CYS A CA 1
ATOM 2550 C C . CYS A 1 320 ? -5.490 18.113 -23.034 1.00 27.77 320 CYS A C 1
ATOM 2552 O O . CYS A 1 320 ? -5.776 19.283 -23.278 1.00 27.77 320 CYS A O 1
ATOM 2554 N N . CYS A 1 321 ? -4.284 17.782 -22.560 1.00 27.78 321 CYS A N 1
ATOM 2555 C CA . CYS A 1 321 ? -3.152 18.690 -22.544 1.00 27.78 321 CYS A CA 1
ATOM 2556 C C . CYS A 1 321 ? -2.633 18.706 -23.970 1.00 27.78 321 CYS A C 1
ATOM 2558 O O . CYS A 1 321 ? -2.001 17.743 -24.391 1.00 27.78 321 CYS A O 1
ATOM 2560 N N . TYR A 1 322 ? -3.006 19.757 -24.699 1.00 28.70 322 TYR A N 1
ATOM 2561 C CA . TYR A 1 322 ? -2.455 20.219 -25.968 1.00 28.70 322 TYR A CA 1
ATOM 2562 C C . TYR A 1 322 ? -1.147 19.516 -26.349 1.00 28.70 322 TYR A C 1
ATOM 2564 O O . TYR A 1 322 ? -0.053 19.995 -26.058 1.00 28.70 322 TYR A O 1
ATOM 2572 N N . GLY A 1 323 ? -1.278 18.341 -26.969 1.00 26.06 323 GLY A N 1
ATOM 2573 C CA . GLY A 1 323 ? -0.153 17.596 -27.498 1.00 26.06 323 GLY A CA 1
ATOM 2574 C C . GLY A 1 323 ? 0.398 18.417 -28.643 1.00 26.06 323 GLY A C 1
ATOM 2575 O O . GLY A 1 323 ? -0.213 18.475 -29.708 1.00 26.06 323 GLY A O 1
ATOM 2576 N N . ILE A 1 324 ? 1.506 19.105 -28.386 1.00 23.70 324 ILE A N 1
ATOM 2577 C CA . ILE A 1 324 ? 2.311 19.771 -29.399 1.00 23.70 324 ILE A CA 1
ATOM 2578 C C . ILE A 1 324 ? 2.661 18.688 -30.420 1.00 23.70 324 ILE A C 1
ATOM 2580 O O . ILE A 1 324 ? 3.497 17.822 -30.170 1.00 23.70 324 ILE A O 1
ATOM 2584 N N . HIS A 1 325 ? 1.953 18.678 -31.548 1.00 24.97 325 HIS A N 1
ATOM 2585 C CA . HIS A 1 325 ? 2.338 17.856 -32.678 1.00 24.97 325 HIS A CA 1
ATOM 2586 C C . HIS A 1 325 ? 3.669 18.409 -33.185 1.00 24.97 325 HIS A C 1
ATOM 2588 O O . HIS A 1 325 ? 3.749 19.545 -33.646 1.00 24.97 325 HIS A O 1
ATOM 2594 N N . ASP A 1 326 ? 4.707 17.586 -33.077 1.00 29.45 326 ASP A N 1
ATOM 2595 C CA . ASP A 1 326 ? 6.110 17.850 -33.416 1.00 29.45 326 ASP A CA 1
ATOM 2596 C C . ASP A 1 326 ? 6.345 18.010 -34.939 1.00 29.45 326 ASP A C 1
ATOM 2598 O O . ASP A 1 326 ? 7.264 17.443 -35.525 1.00 29.45 326 ASP A O 1
ATOM 2602 N N . ARG A 1 327 ? 5.453 18.727 -35.635 1.00 29.20 327 ARG A N 1
ATOM 2603 C CA . ARG A 1 327 ? 5.572 19.041 -37.068 1.00 29.20 327 ARG A CA 1
ATOM 2604 C C . ARG A 1 327 ? 5.707 20.527 -37.384 1.00 29.20 327 ARG A C 1
ATOM 2606 O O . ARG A 1 327 ? 6.077 20.836 -38.512 1.00 29.20 327 ARG A O 1
ATOM 2613 N N . ASP A 1 328 ? 5.549 21.420 -36.408 1.00 26.81 328 ASP A N 1
ATOM 2614 C CA . ASP A 1 328 ? 5.616 22.868 -36.660 1.00 26.81 328 ASP A CA 1
ATOM 2615 C C . ASP A 1 328 ? 6.940 23.544 -36.253 1.00 26.81 328 ASP A C 1
ATOM 2617 O O . ASP A 1 328 ? 7.062 24.761 -36.352 1.00 26.81 328 ASP A O 1
ATOM 2621 N N . ILE A 1 329 ? 7.999 22.789 -35.924 1.00 27.78 329 ILE A N 1
ATOM 2622 C CA . ILE A 1 329 ? 9.368 23.353 -35.808 1.00 27.78 329 ILE A CA 1
ATOM 2623 C C . ILE A 1 329 ? 10.084 23.406 -37.179 1.00 27.78 329 ILE A C 1
ATOM 2625 O O . ILE A 1 329 ? 11.307 23.485 -37.284 1.00 27.78 329 ILE A O 1
ATOM 2629 N N . GLY A 1 330 ? 9.320 23.370 -38.273 1.00 26.00 330 GLY A N 1
ATOM 2630 C CA . GLY A 1 330 ? 9.807 23.660 -39.614 1.00 26.00 330 GLY A CA 1
ATOM 2631 C C . GLY A 1 330 ? 9.601 25.136 -39.944 1.00 26.00 330 GLY A C 1
ATOM 2632 O O . GLY A 1 330 ? 8.471 25.540 -40.189 1.00 26.00 330 GLY A O 1
ATOM 2633 N N . ARG A 1 331 ? 10.706 25.887 -40.067 1.00 27.75 331 ARG A N 1
ATOM 2634 C CA . ARG A 1 331 ? 10.827 27.307 -40.489 1.00 27.75 331 ARG A CA 1
ATOM 2635 C C . ARG A 1 331 ? 10.942 28.332 -39.357 1.00 27.75 331 ARG A C 1
ATOM 2637 O O . ARG A 1 331 ? 10.206 29.311 -39.314 1.00 27.75 331 ARG A O 1
ATOM 2644 N N . LEU A 1 332 ? 11.976 28.198 -38.537 1.00 28.17 332 LEU A N 1
ATOM 2645 C CA . LEU A 1 332 ? 12.689 29.387 -38.072 1.00 28.17 332 LEU A CA 1
ATOM 2646 C C . LEU A 1 332 ? 14.037 29.404 -38.790 1.00 28.17 332 LEU A C 1
ATOM 2648 O O . LEU A 1 332 ? 14.835 28.476 -38.669 1.00 28.17 332 LEU A O 1
ATOM 2652 N N . ALA A 1 333 ? 14.197 30.396 -39.664 1.00 26.38 333 ALA A N 1
ATOM 2653 C CA . ALA A 1 333 ? 15.382 30.591 -40.482 1.00 26.38 333 ALA A CA 1
ATOM 2654 C C . ALA A 1 333 ? 16.624 30.783 -39.584 1.00 26.38 333 ALA A C 1
ATOM 2656 O O . ALA A 1 333 ? 16.519 31.429 -38.540 1.00 26.38 333 ALA A O 1
ATOM 2657 N N . PRO A 1 334 ? 17.783 30.210 -39.954 1.00 31.48 334 PRO A N 1
ATOM 2658 C CA . PRO A 1 334 ? 18.983 30.255 -39.135 1.00 31.48 334 PRO A CA 1
ATOM 2659 C C . PRO A 1 334 ? 19.690 31.601 -39.318 1.00 31.48 334 PRO A C 1
ATOM 2661 O O . PRO A 1 334 ? 20.576 31.739 -40.161 1.00 31.48 334 PRO A O 1
ATOM 2664 N N . ASP A 1 335 ? 19.318 32.590 -38.511 1.00 28.66 335 ASP A N 1
ATOM 2665 C CA . ASP A 1 335 ? 20.111 33.807 -38.376 1.00 28.66 335 ASP A CA 1
ATOM 2666 C C . ASP A 1 335 ? 21.320 33.536 -37.467 1.00 28.66 335 ASP A C 1
ATOM 2668 O O . ASP A 1 335 ? 21.235 33.459 -36.244 1.00 28.66 335 ASP A O 1
ATOM 2672 N N . ALA A 1 336 ? 22.450 33.315 -38.141 1.00 26.39 336 ALA A N 1
ATOM 2673 C CA . ALA A 1 336 ? 23.799 33.748 -37.787 1.00 26.39 336 ALA A CA 1
ATOM 2674 C C . ALA A 1 336 ? 24.174 33.795 -36.290 1.00 26.39 336 ALA A C 1
ATOM 2676 O O . ALA A 1 336 ? 24.177 34.855 -35.669 1.00 26.39 336 ALA A O 1
ATOM 2677 N N . TYR A 1 337 ? 24.670 32.674 -35.759 1.00 26.59 337 TYR A N 1
ATOM 2678 C CA . TYR A 1 337 ? 25.606 32.699 -34.631 1.00 26.59 337 TYR A CA 1
ATOM 2679 C C . TYR A 1 337 ? 27.050 32.605 -35.157 1.00 26.59 337 TYR A C 1
ATOM 2681 O O . TYR A 1 337 ? 27.430 31.561 -35.695 1.00 26.59 337 TYR A O 1
ATOM 2689 N N . PRO A 1 338 ? 27.866 33.671 -35.044 1.00 30.12 338 PRO A N 1
ATOM 2690 C CA . PRO A 1 338 ? 29.289 33.623 -35.339 1.00 30.12 338 PRO A CA 1
ATOM 2691 C C . PRO A 1 338 ? 30.060 33.154 -34.098 1.00 30.12 338 PRO A C 1
ATOM 2693 O O . PRO A 1 338 ? 29.770 33.577 -32.982 1.00 30.12 338 PRO A O 1
ATOM 2696 N N . GLY A 1 339 ? 31.071 32.312 -34.307 1.00 30.81 339 GLY A N 1
ATOM 2697 C CA . GLY A 1 339 ? 31.991 31.885 -33.248 1.00 30.81 339 GLY A CA 1
ATOM 2698 C C . GLY A 1 339 ? 32.115 30.372 -33.152 1.00 30.81 339 GLY A C 1
ATOM 2699 O O . GLY A 1 339 ? 31.728 29.769 -32.158 1.00 30.81 339 GLY A O 1
ATOM 2700 N N . GLN A 1 340 ? 32.642 29.757 -34.211 1.00 27.36 340 GLN A N 1
ATOM 2701 C CA . GLN A 1 340 ? 33.152 28.393 -34.152 1.00 27.36 340 GLN A CA 1
ATOM 2702 C C . GLN A 1 340 ? 34.436 28.379 -33.316 1.00 27.36 340 GLN A C 1
ATOM 2704 O O . GLN A 1 340 ? 35.506 28.699 -33.828 1.00 27.36 340 GLN A O 1
ATOM 2709 N N . GLU A 1 341 ? 34.348 27.960 -32.059 1.00 27.62 341 GLU A N 1
ATOM 2710 C CA . GLU A 1 341 ? 35.477 27.310 -31.396 1.00 27.62 341 GLU A CA 1
ATOM 2711 C C . GLU A 1 341 ? 35.273 25.799 -31.518 1.00 27.62 341 GLU A C 1
ATOM 2713 O O . GLU A 1 341 ? 34.337 25.219 -30.966 1.00 27.62 341 GLU A O 1
ATOM 2718 N N . GLN A 1 342 ? 36.108 25.174 -32.351 1.00 26.38 342 GLN A N 1
ATOM 2719 C CA . GLN A 1 342 ? 36.137 23.730 -32.561 1.00 26.38 342 GLN A CA 1
ATOM 2720 C C . GLN A 1 342 ? 36.496 23.024 -31.242 1.00 26.38 342 GLN A C 1
ATOM 2722 O O . GLN A 1 342 ? 37.583 23.266 -30.713 1.00 26.38 342 GLN A O 1
ATOM 2727 N N . PRO A 1 343 ? 35.643 22.128 -30.715 1.00 28.77 343 PRO A N 1
ATOM 2728 C CA . PRO A 1 343 ? 36.011 21.314 -29.570 1.00 28.77 343 PRO A CA 1
ATOM 2729 C C . PRO A 1 343 ? 37.022 20.228 -29.986 1.00 28.77 343 PRO A C 1
ATOM 2731 O O . PRO A 1 343 ? 37.029 19.800 -31.146 1.00 28.77 343 PRO A O 1
ATOM 2734 N N . PRO A 1 344 ? 37.895 19.774 -29.068 1.00 27.86 344 PRO A N 1
ATOM 2735 C CA . PRO A 1 344 ? 39.084 19.010 -29.420 1.00 27.86 344 PRO A CA 1
ATOM 2736 C C . PRO A 1 344 ? 38.751 17.605 -29.923 1.00 27.86 344 PRO A C 1
ATOM 2738 O O . PRO A 1 344 ? 37.931 16.887 -29.351 1.00 27.86 344 PRO A O 1
ATOM 2741 N N . GLN A 1 345 ? 39.469 17.197 -30.967 1.00 25.97 345 GLN A N 1
ATOM 2742 C CA . GLN A 1 345 ? 39.549 15.826 -31.459 1.00 25.97 345 GLN A CA 1
ATOM 2743 C C . GLN A 1 345 ? 40.152 14.895 -30.397 1.00 25.97 345 GLN A C 1
ATOM 2745 O O . GLN A 1 345 ? 41.355 14.921 -30.171 1.00 25.97 345 GLN A O 1
ATOM 2750 N N . ALA A 1 346 ? 39.321 14.057 -29.784 1.00 26.20 346 ALA A N 1
ATOM 2751 C CA . ALA A 1 346 ? 39.605 12.703 -29.288 1.00 26.20 346 ALA A CA 1
ATOM 2752 C C . ALA A 1 346 ? 38.292 12.240 -28.623 1.00 26.20 346 ALA A C 1
ATOM 2754 O O . ALA A 1 346 ? 37.624 13.030 -27.972 1.00 26.20 346 ALA A O 1
ATOM 2755 N N . TRP A 1 347 ? 37.784 11.024 -28.755 1.00 25.33 347 TRP A N 1
ATOM 2756 C CA . TRP A 1 347 ? 38.446 9.737 -28.654 1.00 25.33 347 TRP A CA 1
ATOM 2757 C C . TRP A 1 347 ? 37.736 8.744 -29.577 1.00 25.33 347 TRP A C 1
ATOM 2759 O O . TRP A 1 347 ? 36.508 8.720 -29.658 1.00 25.33 347 TRP A O 1
ATOM 2769 N N . GLY A 1 348 ? 38.521 7.918 -30.271 1.00 23.31 348 GLY A N 1
ATOM 2770 C CA . GLY A 1 348 ? 38.023 6.793 -31.052 1.00 23.31 348 GLY A CA 1
ATOM 2771 C C . GLY A 1 348 ? 37.364 5.761 -30.143 1.00 23.31 348 GLY A C 1
ATOM 2772 O O . GLY A 1 348 ? 38.029 4.865 -29.635 1.00 23.31 348 GLY A O 1
ATOM 2773 N N . GLY A 1 349 ? 36.055 5.900 -29.943 1.00 25.31 349 GLY A N 1
ATOM 2774 C CA . GLY A 1 349 ? 35.203 4.859 -29.385 1.00 25.31 349 GLY A CA 1
ATOM 2775 C C . GLY A 1 349 ? 35.064 3.745 -30.411 1.00 25.31 349 GLY A C 1
ATOM 2776 O O . GLY A 1 349 ? 34.447 3.915 -31.463 1.00 25.31 349 GLY A O 1
ATOM 2777 N N . SER A 1 350 ? 35.712 2.628 -30.116 1.00 25.45 350 SER A N 1
ATOM 2778 C CA . SER A 1 350 ? 35.611 1.342 -30.790 1.00 25.45 350 SER A CA 1
ATOM 2779 C C . SER A 1 350 ? 34.174 1.045 -31.220 1.00 25.45 350 SER A C 1
ATOM 2781 O O . SER A 1 350 ? 33.251 1.033 -30.410 1.00 25.45 350 SER A O 1
ATOM 2783 N N . LYS A 1 351 ? 34.009 0.782 -32.522 1.00 26.84 351 LYS A N 1
ATOM 2784 C CA . LYS A 1 351 ? 32.795 0.225 -33.118 1.00 26.84 351 LYS A CA 1
ATOM 2785 C C . LYS A 1 351 ? 32.364 -0.992 -32.297 1.00 26.84 351 LYS A C 1
ATOM 2787 O O . LYS A 1 351 ? 32.998 -2.042 -32.385 1.00 26.84 351 LYS A O 1
ATOM 2792 N N . ILE A 1 352 ? 31.309 -0.836 -31.501 1.00 26.16 352 ILE A N 1
ATOM 2793 C CA . ILE A 1 352 ? 30.610 -1.953 -30.874 1.00 26.16 352 ILE A CA 1
ATOM 2794 C C . ILE A 1 352 ? 30.084 -2.799 -32.030 1.00 26.16 352 ILE A C 1
ATOM 2796 O O . ILE A 1 352 ? 29.228 -2.377 -32.805 1.00 26.16 352 ILE A O 1
ATOM 2800 N N . ASN A 1 353 ? 30.719 -3.951 -32.206 1.00 24.42 353 ASN A N 1
ATOM 2801 C CA . ASN A 1 353 ? 30.398 -4.930 -33.222 1.00 24.42 353 ASN A CA 1
ATOM 2802 C C . ASN A 1 353 ? 29.007 -5.489 -32.890 1.00 24.42 353 ASN A C 1
ATOM 2804 O O . ASN A 1 353 ? 28.854 -6.243 -31.934 1.00 24.42 353 ASN A O 1
ATOM 2808 N N . THR A 1 354 ? 27.986 -5.096 -33.648 1.00 29.44 354 THR A N 1
ATOM 2809 C CA . THR A 1 354 ? 26.578 -5.499 -33.471 1.00 29.44 354 THR A CA 1
ATOM 2810 C C . THR A 1 354 ? 26.305 -6.965 -33.845 1.00 29.44 354 THR A C 1
ATOM 2812 O O . THR A 1 354 ? 25.164 -7.347 -34.076 1.00 29.44 354 THR A O 1
ATOM 2815 N N . ALA A 1 355 ? 27.332 -7.818 -33.876 1.00 27.03 355 ALA A N 1
ATOM 2816 C CA . ALA A 1 355 ? 27.230 -9.218 -34.281 1.00 27.03 355 ALA A CA 1
ATOM 2817 C C . ALA A 1 355 ? 27.042 -10.218 -33.118 1.00 27.03 355 ALA A C 1
ATOM 2819 O O . ALA A 1 355 ? 27.060 -11.421 -33.357 1.00 27.03 355 ALA A O 1
ATOM 2820 N N . THR A 1 356 ? 26.827 -9.766 -31.876 1.00 26.30 356 THR A N 1
ATOM 2821 C CA . THR A 1 356 ? 26.502 -10.662 -30.741 1.00 26.30 356 THR A CA 1
ATOM 2822 C C . THR A 1 356 ? 25.169 -10.365 -30.060 1.00 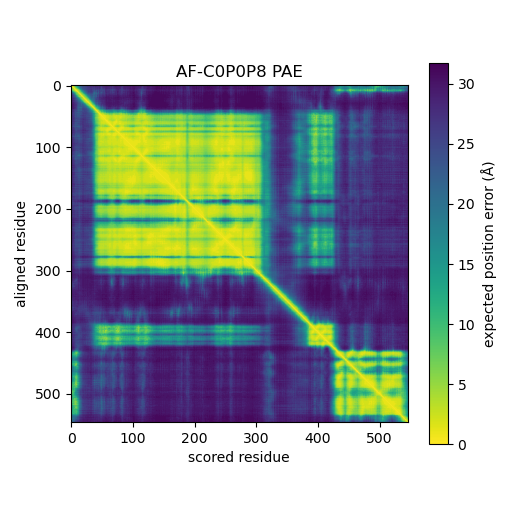26.30 356 THR A C 1
ATOM 2824 O O . THR A 1 356 ? 24.920 -10.869 -28.970 1.00 26.30 356 THR A O 1
ATOM 2827 N N . MET A 1 357 ? 24.259 -9.635 -30.712 1.00 24.09 357 MET A N 1
ATOM 2828 C CA . MET A 1 357 ? 22.843 -9.654 -30.323 1.00 24.09 357 MET A CA 1
ATOM 2829 C C . MET A 1 357 ? 22.124 -10.809 -31.028 1.00 24.09 357 MET A C 1
ATOM 2831 O O . MET A 1 357 ? 21.226 -10.604 -31.839 1.00 24.09 357 MET A O 1
ATOM 2835 N N . SER A 1 358 ? 22.547 -12.042 -30.731 1.00 23.53 358 SER A N 1
ATOM 2836 C CA . SER A 1 358 ? 21.637 -13.183 -30.872 1.00 23.53 358 SER A CA 1
ATOM 2837 C C . SER A 1 358 ? 20.506 -12.968 -29.854 1.00 23.53 358 SER A C 1
ATOM 2839 O O . SER A 1 358 ? 20.789 -12.526 -28.738 1.00 23.53 358 SER A O 1
ATOM 2841 N N . PRO A 1 359 ? 19.234 -13.149 -30.236 1.00 32.00 359 PRO A N 1
ATOM 2842 C CA . PRO A 1 359 ? 18.133 -12.442 -29.601 1.00 32.00 359 PRO A CA 1
ATOM 2843 C C . PRO A 1 359 ? 17.874 -12.953 -28.181 1.00 32.00 359 PRO A C 1
ATOM 2845 O O . PRO A 1 359 ? 17.665 -14.142 -27.965 1.00 32.00 359 PRO A O 1
ATOM 2848 N N . ILE A 1 360 ? 17.808 -12.018 -27.231 1.00 28.08 360 ILE A N 1
ATOM 2849 C CA . ILE A 1 360 ? 17.358 -12.187 -25.834 1.00 28.08 360 ILE A CA 1
ATOM 2850 C C . ILE A 1 360 ? 15.828 -12.447 -25.794 1.00 28.08 360 ILE A C 1
ATOM 2852 O O . ILE A 1 360 ? 15.109 -11.965 -24.930 1.00 28.08 360 ILE A O 1
ATOM 2856 N N . LEU A 1 361 ? 15.287 -13.190 -26.765 1.00 25.58 361 LEU A N 1
ATOM 2857 C CA . LEU A 1 361 ? 13.856 -13.500 -26.849 1.00 25.58 361 LEU A CA 1
ATOM 2858 C C . LEU A 1 361 ? 13.459 -14.780 -26.104 1.00 25.58 361 LEU A C 1
ATOM 2860 O O . LEU A 1 361 ? 12.274 -14.965 -25.861 1.00 25.58 361 LEU A O 1
ATOM 2864 N N . ASP A 1 362 ? 14.415 -15.571 -25.614 1.00 25.53 362 ASP A N 1
ATOM 2865 C CA . ASP A 1 362 ? 14.105 -16.785 -24.841 1.00 25.53 362 ASP A CA 1
ATOM 2866 C C . ASP A 1 362 ? 14.012 -16.556 -23.318 1.00 25.53 362 ASP A C 1
ATOM 2868 O O . ASP A 1 362 ? 13.816 -17.509 -22.572 1.00 25.53 362 ASP A O 1
ATOM 2872 N N . PHE A 1 363 ? 14.120 -15.316 -22.814 1.00 25.47 363 PHE A N 1
ATOM 2873 C CA . PHE A 1 363 ? 14.060 -15.058 -21.360 1.00 25.47 363 PHE A CA 1
ATOM 2874 C C . PHE A 1 363 ? 12.690 -14.599 -20.829 1.00 25.47 363 PHE A C 1
ATOM 2876 O O . PHE A 1 363 ? 12.538 -14.408 -19.624 1.00 25.47 363 PHE A O 1
ATOM 2883 N N . VAL A 1 364 ? 11.675 -14.444 -21.689 1.00 27.19 364 VAL A N 1
ATOM 2884 C CA . VAL A 1 364 ? 10.288 -14.181 -21.237 1.00 27.19 364 VAL A CA 1
ATOM 2885 C C . VAL A 1 364 ? 9.492 -15.481 -21.060 1.00 27.19 364 VAL A C 1
ATOM 2887 O O . VAL A 1 364 ? 8.519 -15.518 -20.307 1.00 27.19 364 VAL A O 1
ATOM 2890 N N . GLU A 1 365 ? 9.934 -16.589 -21.655 1.00 25.31 365 GLU A N 1
ATOM 2891 C CA . GLU A 1 365 ? 9.354 -17.898 -21.379 1.00 25.31 365 GLU A CA 1
ATOM 2892 C C . GLU A 1 365 ? 9.995 -18.483 -20.117 1.00 25.31 365 GLU A C 1
ATOM 2894 O O . GLU A 1 365 ? 11.158 -18.868 -20.101 1.00 25.31 365 GLU A O 1
ATOM 2899 N N . THR A 1 366 ? 9.203 -18.584 -19.048 1.00 25.30 366 THR A N 1
ATOM 2900 C CA . THR A 1 366 ? 9.539 -19.255 -17.779 1.00 25.30 366 THR A CA 1
ATOM 2901 C C . THR A 1 366 ? 10.373 -18.462 -16.765 1.00 25.30 366 THR A C 1
ATOM 2903 O O . THR A 1 366 ? 11.218 -19.026 -16.079 1.00 25.30 366 THR A O 1
ATOM 2906 N N . ALA A 1 367 ? 10.035 -17.197 -16.490 1.00 27.44 367 ALA A N 1
ATOM 2907 C CA . ALA A 1 367 ? 10.071 -16.808 -15.076 1.00 27.44 367 ALA A CA 1
ATOM 2908 C C . ALA A 1 367 ? 9.029 -17.706 -14.384 1.00 27.44 367 ALA A C 1
ATOM 2910 O O . ALA A 1 367 ? 7.842 -17.578 -14.701 1.00 27.44 367 ALA A O 1
ATOM 2911 N N . PRO A 1 368 ? 9.411 -18.688 -13.544 1.00 25.98 368 PRO A N 1
ATOM 2912 C CA . PRO A 1 368 ? 8.445 -19.556 -12.902 1.00 25.98 368 PRO A CA 1
ATOM 2913 C C . PRO A 1 368 ? 7.687 -18.672 -11.919 1.00 25.98 368 PRO A C 1
ATOM 2915 O O . PRO A 1 368 ? 8.142 -18.431 -10.799 1.00 25.98 368 PRO A O 1
ATOM 2918 N N . LEU A 1 369 ? 6.541 -18.156 -12.364 1.00 30.16 369 LEU A N 1
ATOM 2919 C CA . LEU A 1 369 ? 5.476 -17.706 -11.487 1.00 30.16 369 LEU A CA 1
ATOM 2920 C C . LEU A 1 369 ? 5.359 -18.795 -10.410 1.00 30.16 369 LEU A C 1
ATOM 2922 O O . LEU A 1 369 ? 5.130 -19.957 -10.744 1.00 30.16 369 LEU A O 1
ATOM 2926 N N . LEU A 1 370 ? 5.581 -18.426 -9.146 1.00 31.33 370 LEU A N 1
ATOM 2927 C CA . LEU A 1 370 ? 5.384 -19.277 -7.962 1.00 31.33 370 LEU A CA 1
ATOM 2928 C C . LEU A 1 370 ? 6.493 -20.295 -7.611 1.00 31.33 370 LEU A C 1
ATOM 2930 O O . LEU A 1 370 ? 6.193 -21.421 -7.220 1.00 31.33 370 LEU A O 1
ATOM 2934 N N . ARG A 1 371 ? 7.781 -19.917 -7.652 1.00 29.05 371 ARG A N 1
ATOM 2935 C CA . ARG A 1 371 ? 8.824 -20.641 -6.876 1.00 29.05 371 ARG A CA 1
ATOM 2936 C C . ARG A 1 371 ? 9.426 -19.873 -5.697 1.00 29.05 371 ARG A C 1
ATOM 2938 O O . ARG A 1 371 ? 10.368 -20.364 -5.080 1.00 29.05 371 ARG A O 1
ATOM 2945 N N . TYR A 1 372 ? 8.849 -18.734 -5.318 1.00 34.34 372 TYR A N 1
ATOM 2946 C CA . TYR A 1 372 ? 8.987 -18.276 -3.934 1.00 34.34 372 TYR A CA 1
ATOM 2947 C C . TYR A 1 372 ? 8.081 -19.116 -3.036 1.00 34.34 372 TYR A C 1
ATOM 2949 O O . TYR A 1 372 ? 6.919 -19.324 -3.366 1.00 34.34 372 TYR A O 1
ATOM 2957 N N . LEU A 1 373 ? 8.647 -19.555 -1.909 1.00 33.28 373 LEU A N 1
ATOM 2958 C CA . LEU A 1 373 ? 8.116 -20.456 -0.874 1.00 33.28 373 LEU A CA 1
ATOM 2959 C C . LEU A 1 373 ? 8.344 -21.982 -1.039 1.00 33.28 373 LEU A C 1
ATOM 2961 O O . LEU A 1 373 ? 7.398 -22.747 -0.858 1.00 33.28 373 LEU A O 1
ATOM 2965 N N . PRO A 1 374 ? 9.581 -22.499 -1.220 1.00 29.25 374 PRO A N 1
ATOM 2966 C CA . PRO A 1 374 ? 9.832 -23.919 -0.957 1.00 29.25 374 PRO A CA 1
ATOM 2967 C C . PRO A 1 374 ? 9.841 -24.328 0.531 1.00 29.25 374 PRO A C 1
ATOM 2969 O O . PRO A 1 374 ? 10.062 -25.502 0.791 1.00 29.25 374 PRO A O 1
ATOM 2972 N N . ALA A 1 375 ? 9.642 -23.441 1.520 1.00 29.58 375 ALA A N 1
ATOM 2973 C CA . ALA A 1 375 ? 9.991 -23.785 2.914 1.00 29.58 375 ALA A CA 1
ATOM 2974 C C . ALA A 1 375 ? 8.927 -23.575 4.010 1.00 29.58 375 ALA A C 1
ATOM 2976 O O . ALA A 1 375 ? 9.174 -23.983 5.138 1.00 29.58 375 ALA A O 1
ATOM 2977 N N . HIS A 1 376 ? 7.740 -23.015 3.740 1.00 30.20 376 HIS A N 1
ATOM 2978 C CA . HIS A 1 376 ? 6.763 -22.750 4.820 1.00 30.20 376 HIS A CA 1
ATOM 2979 C C . HIS A 1 376 ? 5.447 -23.529 4.755 1.00 30.20 376 HIS A C 1
ATOM 2981 O O . HIS A 1 376 ? 4.572 -23.304 5.595 1.00 30.20 376 HIS A O 1
ATOM 2987 N N . HIS A 1 377 ? 5.334 -24.518 3.861 1.00 27.86 377 HIS A N 1
ATOM 2988 C CA . HIS A 1 377 ? 4.211 -25.465 3.886 1.00 27.86 377 HIS A CA 1
ATOM 2989 C C . HIS A 1 377 ? 4.048 -26.153 5.260 1.00 27.86 377 HIS A C 1
ATOM 2991 O O . HIS A 1 377 ? 2.934 -26.521 5.620 1.00 27.86 377 HIS A O 1
ATOM 2997 N N . GLU A 1 378 ? 5.113 -26.260 6.067 1.00 30.28 378 GLU A N 1
ATOM 2998 C CA . GLU A 1 378 ? 5.053 -26.898 7.391 1.00 30.28 378 GLU A CA 1
ATOM 2999 C C . GLU A 1 378 ? 4.582 -25.998 8.547 1.00 30.28 378 GLU A C 1
ATOM 3001 O O . GLU A 1 378 ? 4.171 -26.531 9.574 1.00 30.28 378 GLU A O 1
ATOM 3006 N N . LEU A 1 379 ? 4.570 -24.663 8.422 1.00 30.28 379 LEU A N 1
ATOM 3007 C CA . LEU A 1 379 ? 4.173 -23.789 9.547 1.00 30.28 379 LEU A CA 1
ATOM 3008 C C . LEU A 1 379 ? 2.753 -23.220 9.442 1.00 30.28 379 LEU A C 1
ATOM 3010 O O . LEU A 1 379 ? 2.196 -22.801 10.453 1.00 30.28 379 LEU A O 1
ATOM 3014 N N . LEU A 1 380 ? 2.132 -23.270 8.259 1.00 32.44 380 LEU A N 1
ATOM 3015 C CA . LEU A 1 380 ? 0.718 -22.919 8.071 1.00 32.44 380 LEU A CA 1
ATOM 3016 C C . LEU A 1 380 ? -0.158 -24.096 7.644 1.00 32.44 380 LEU A C 1
ATOM 3018 O O . LEU A 1 380 ? -1.354 -23.899 7.425 1.00 32.44 380 LEU A O 1
ATOM 3022 N N . SER A 1 381 ? 0.360 -25.333 7.634 1.00 31.41 381 SER A N 1
ATOM 3023 C CA . SER A 1 381 ? -0.524 -26.483 7.810 1.00 31.41 381 SER A CA 1
ATOM 3024 C C . SER A 1 381 ? -1.046 -26.445 9.251 1.00 31.41 381 SER A C 1
ATOM 3026 O O . SER A 1 381 ? -0.635 -27.217 10.120 1.00 31.41 381 SER A O 1
ATOM 3028 N N . SER A 1 382 ? -1.964 -25.510 9.529 1.00 38.88 382 SER A N 1
ATOM 3029 C CA . SER A 1 382 ? -2.989 -25.720 10.535 1.00 38.88 382 SER A CA 1
ATOM 3030 C C . SER A 1 382 ? -3.432 -27.152 10.313 1.00 38.88 382 SER A C 1
ATOM 3032 O O . SER A 1 382 ? -3.889 -27.466 9.210 1.00 38.88 382 SER A O 1
ATOM 3034 N N . ARG A 1 383 ? -3.159 -28.031 11.287 1.00 35.91 383 ARG A N 1
ATOM 3035 C CA . ARG A 1 383 ? -3.614 -29.420 11.259 1.00 35.91 383 ARG A CA 1
ATOM 3036 C C . ARG A 1 383 ? -5.020 -29.369 10.702 1.00 35.91 383 ARG A C 1
ATOM 3038 O O . ARG A 1 383 ? -5.854 -28.712 11.321 1.00 35.91 383 ARG A O 1
ATOM 3045 N N . ILE A 1 384 ? -5.240 -29.937 9.517 1.00 46.84 384 ILE A N 1
ATOM 3046 C CA . ILE A 1 384 ? -6.586 -30.044 8.973 1.00 46.84 384 ILE A CA 1
ATOM 3047 C C . ILE A 1 384 ? -7.295 -30.910 10.004 1.00 46.84 384 ILE A C 1
ATOM 3049 O O . ILE A 1 384 ? -7.117 -32.128 10.037 1.00 46.84 384 ILE A O 1
ATOM 3053 N N . SER A 1 385 ? -7.981 -30.270 10.948 1.00 50.62 385 SER A N 1
ATOM 3054 C CA . SER A 1 385 ? -8.850 -30.974 11.855 1.00 50.62 385 SER A CA 1
ATOM 3055 C C . SER A 1 385 ? -9.948 -31.497 10.949 1.00 50.62 385 SER A C 1
ATOM 3057 O O . SER A 1 385 ? -10.513 -30.783 10.119 1.00 50.62 385 SER A O 1
ATOM 3059 N N . THR A 1 386 ? -10.127 -32.804 10.986 1.00 54.16 386 THR A N 1
ATOM 3060 C CA . THR A 1 386 ? -11.203 -33.455 10.265 1.00 54.16 386 THR A CA 1
ATOM 3061 C C . THR A 1 386 ? -12.343 -33.571 11.260 1.00 54.16 386 THR A C 1
ATOM 3063 O O . THR A 1 386 ? -12.249 -34.268 12.265 1.00 54.16 386 THR A O 1
ATOM 3066 N N . MET A 1 387 ? -13.397 -32.799 11.024 1.00 65.19 387 MET A N 1
ATOM 3067 C CA . MET A 1 387 ? -14.732 -33.150 11.498 1.00 65.19 387 MET A CA 1
ATOM 3068 C C . MET A 1 387 ? -15.274 -34.144 10.466 1.00 65.19 387 MET A C 1
ATOM 3070 O O . MET A 1 387 ? -15.000 -33.950 9.286 1.00 65.19 387 MET A O 1
ATOM 3074 N N . ASP A 1 388 ? -15.965 -35.217 10.857 1.00 72.12 388 ASP A N 1
ATOM 3075 C CA . ASP A 1 388 ? -16.334 -36.308 9.934 1.00 72.12 388 ASP A CA 1
ATOM 3076 C C . ASP A 1 388 ? -16.882 -35.803 8.581 1.00 72.12 388 ASP A C 1
ATOM 3078 O O . ASP A 1 388 ? -17.965 -35.225 8.497 1.00 72.12 388 ASP A O 1
ATOM 3082 N N . GLY A 1 389 ? -16.108 -36.013 7.508 1.00 76.12 389 GLY A N 1
ATOM 3083 C CA . GLY A 1 389 ? -16.453 -35.610 6.138 1.00 76.12 389 GLY A CA 1
ATOM 3084 C C . GLY A 1 389 ? -16.172 -34.148 5.752 1.00 76.12 389 GLY A C 1
ATOM 3085 O O . GLY A 1 389 ? -16.464 -33.775 4.614 1.00 76.12 389 GLY A O 1
ATOM 3086 N N . TYR A 1 390 ? -15.596 -33.340 6.644 1.00 81.50 390 TYR A N 1
ATOM 3087 C CA . TYR A 1 390 ? -15.229 -31.942 6.413 1.00 81.50 390 TYR A CA 1
ATOM 3088 C C . TYR A 1 390 ? -13.725 -31.709 6.596 1.00 81.50 390 TYR A C 1
ATOM 3090 O O . TYR A 1 390 ? -13.094 -32.260 7.499 1.00 81.50 390 TYR A O 1
ATOM 3098 N N . SER A 1 391 ? -13.155 -30.823 5.779 1.00 79.75 391 SER A N 1
ATOM 3099 C CA . SER A 1 391 ? -11.841 -30.228 6.048 1.00 79.75 391 SER A CA 1
ATOM 3100 C C . SER A 1 391 ? -12.031 -28.857 6.685 1.00 79.75 391 SER A C 1
ATOM 3102 O O . SER A 1 391 ? -12.689 -28.006 6.083 1.00 79.75 391 SER A O 1
ATOM 3104 N N . ILE A 1 392 ? -11.458 -28.624 7.867 1.00 82.00 392 ILE A N 1
ATOM 3105 C CA . ILE A 1 392 ? -11.525 -27.311 8.510 1.00 82.00 392 ILE A CA 1
ATOM 3106 C C . ILE A 1 392 ? -10.441 -26.382 7.950 1.00 82.00 392 ILE A C 1
ATOM 3108 O O . ILE A 1 392 ? -9.259 -26.732 7.930 1.00 82.00 392 ILE A O 1
ATOM 3112 N N . LYS A 1 393 ? -10.845 -25.188 7.507 1.00 78.62 393 LYS A N 1
ATOM 3113 C CA . LYS A 1 393 ? -9.953 -24.097 7.098 1.00 78.62 393 LYS A CA 1
ATOM 3114 C C . LYS A 1 393 ? -10.035 -22.949 8.090 1.00 78.62 393 LYS A C 1
ATOM 3116 O O . LYS A 1 393 ? -11.121 -22.588 8.524 1.00 78.62 393 LYS A O 1
ATOM 3121 N N . ARG A 1 394 ? -8.895 -22.349 8.419 1.00 81.19 394 ARG A N 1
ATOM 3122 C CA . ARG A 1 394 ? -8.818 -21.204 9.327 1.00 81.19 394 ARG A CA 1
ATOM 3123 C C . ARG A 1 394 ? -8.541 -19.923 8.549 1.00 81.19 394 ARG A C 1
ATOM 3125 O O . ARG A 1 394 ? -7.633 -19.897 7.726 1.00 81.19 394 ARG A O 1
ATOM 3132 N N . VAL A 1 395 ? -9.286 -18.866 8.855 1.00 79.88 395 VAL A N 1
ATOM 3133 C CA . VAL A 1 395 ? -9.056 -17.509 8.342 1.00 79.88 395 VAL A CA 1
ATOM 3134 C C . VAL A 1 395 ? -9.116 -16.553 9.532 1.00 79.88 395 VAL A C 1
ATOM 3136 O O . VAL A 1 395 ? -10.181 -16.293 10.087 1.00 79.88 395 VAL A O 1
ATOM 3139 N N . GLY A 1 396 ? -7.947 -16.090 9.980 1.00 80.06 396 GLY A N 1
ATOM 3140 C CA . GLY A 1 396 ? -7.809 -15.254 11.175 1.00 80.06 396 GLY A CA 1
ATOM 3141 C C . GLY A 1 396 ? -8.360 -15.929 12.436 1.00 80.06 396 GLY A C 1
ATOM 3142 O O . GLY A 1 396 ? -7.840 -16.960 12.885 1.00 80.06 396 GLY A O 1
ATOM 3143 N N . LEU A 1 397 ? -9.406 -15.328 13.009 1.00 82.56 397 LEU A N 1
ATOM 3144 C CA . LEU A 1 397 ? -10.091 -15.791 14.222 1.00 82.56 397 LEU A CA 1
ATOM 3145 C C . LEU A 1 397 ? -11.289 -16.710 13.940 1.00 82.56 397 LEU A C 1
ATOM 3147 O O . LEU A 1 397 ? -12.057 -17.007 14.854 1.00 82.56 397 LEU A O 1
ATOM 3151 N N . ARG A 1 398 ? -11.458 -17.170 12.697 1.00 83.06 398 ARG A N 1
ATOM 3152 C CA . ARG A 1 398 ? -12.596 -17.992 12.273 1.00 83.06 398 ARG A CA 1
ATOM 3153 C C . ARG A 1 398 ? -12.159 -19.311 11.654 1.00 83.06 398 ARG A C 1
ATOM 3155 O O . ARG A 1 398 ? -11.089 -19.414 11.051 1.00 83.06 398 ARG A O 1
ATOM 3162 N N . GLU A 1 399 ? -13.018 -20.312 11.794 1.00 87.25 399 GLU A N 1
ATOM 3163 C CA . GLU A 1 399 ? -12.883 -21.625 11.168 1.00 87.25 399 GLU A CA 1
ATOM 3164 C C . GLU A 1 399 ? -14.078 -21.905 10.258 1.00 87.25 399 GLU A C 1
ATOM 3166 O O . GLU A 1 399 ? -15.212 -21.570 10.590 1.00 87.25 399 GLU A O 1
ATOM 3171 N N . MET A 1 400 ? -13.821 -22.552 9.125 1.00 84.94 400 MET A N 1
ATOM 3172 C CA . MET A 1 400 ? -14.816 -22.950 8.137 1.00 84.94 400 MET A CA 1
ATOM 3173 C C . MET A 1 400 ? -14.743 -24.451 7.899 1.00 84.94 400 MET A C 1
ATOM 3175 O O . MET A 1 400 ? -13.674 -24.975 7.579 1.00 84.94 400 MET A O 1
ATOM 3179 N N . ALA A 1 401 ? -15.874 -25.141 8.003 1.00 87.06 401 ALA A N 1
ATOM 3180 C CA . ALA A 1 401 ? -15.978 -26.539 7.618 1.00 87.06 401 ALA A CA 1
ATOM 3181 C C . ALA A 1 401 ? -16.284 -26.630 6.123 1.00 87.06 401 ALA A C 1
ATOM 3183 O O . ALA A 1 401 ? -17.368 -26.252 5.670 1.00 87.06 401 ALA A O 1
ATOM 3184 N N . MET A 1 402 ? -15.322 -27.139 5.357 1.00 82.75 402 MET A N 1
ATOM 3185 C CA . MET A 1 402 ? -15.437 -27.299 3.911 1.00 82.75 402 MET A CA 1
ATOM 3186 C C . MET A 1 402 ? -15.852 -28.731 3.568 1.00 82.75 402 MET A C 1
ATOM 3188 O O . MET A 1 402 ? -15.260 -29.682 4.082 1.00 82.75 402 MET A O 1
ATOM 3192 N N . LYS A 1 403 ? -16.808 -28.900 2.653 1.00 80.06 403 LYS A N 1
ATOM 3193 C CA . LYS A 1 403 ? -17.228 -30.193 2.097 1.00 80.06 403 LYS A CA 1
ATOM 3194 C C . LYS A 1 403 ? -17.113 -30.144 0.580 1.00 80.06 403 LYS A C 1
ATOM 3196 O O . LYS A 1 403 ? -17.859 -29.413 -0.059 1.00 80.06 403 LYS A O 1
ATOM 3201 N N . GLY A 1 404 ? -16.167 -30.905 0.025 1.00 73.44 404 GLY A N 1
ATOM 3202 C CA . GLY A 1 404 ? -15.877 -30.886 -1.414 1.00 73.44 404 GLY A CA 1
ATOM 3203 C C . GLY A 1 404 ? -15.618 -29.467 -1.917 1.00 73.44 404 GLY A C 1
ATOM 3204 O O . GLY A 1 404 ? -16.370 -29.002 -2.753 1.00 73.44 404 GLY A O 1
ATOM 3205 N N . GLY A 1 405 ? -14.666 -28.759 -1.295 1.00 69.81 405 GLY A N 1
ATOM 3206 C CA . GLY A 1 405 ? -14.249 -27.400 -1.671 1.00 69.81 405 GLY A CA 1
ATOM 3207 C C . GLY A 1 405 ? -15.227 -26.264 -1.336 1.00 69.81 405 GLY A C 1
ATOM 3208 O O . GLY A 1 405 ? -14.808 -25.109 -1.291 1.00 69.81 405 GLY A O 1
ATOM 3209 N N . THR A 1 406 ? -16.476 -26.572 -0.980 1.00 74.69 406 THR A N 1
ATOM 3210 C CA . THR A 1 406 ? -17.500 -25.581 -0.610 1.00 74.69 406 THR A CA 1
ATOM 3211 C C . THR A 1 406 ? -17.607 -25.418 0.906 1.00 74.69 406 THR A C 1
ATOM 3213 O O . THR A 1 406 ? -17.635 -26.407 1.640 1.00 74.69 406 THR A O 1
ATOM 3216 N N . ALA A 1 407 ? -17.677 -24.180 1.395 1.00 80.81 407 ALA A N 1
ATOM 3217 C CA . ALA A 1 407 ? -17.921 -23.900 2.808 1.00 80.81 407 ALA A CA 1
ATOM 3218 C C . ALA A 1 407 ? -19.370 -24.241 3.189 1.00 80.81 407 ALA A C 1
ATOM 3220 O O . ALA A 1 407 ? -20.304 -23.828 2.508 1.00 80.81 407 ALA A O 1
ATOM 3221 N N . VAL A 1 408 ? -19.557 -24.997 4.274 1.00 85.00 408 VAL A N 1
ATOM 3222 C CA . VAL A 1 408 ? -20.883 -25.438 4.749 1.00 85.00 408 VAL A CA 1
ATOM 3223 C C . VAL A 1 408 ? -21.191 -24.901 6.139 1.00 85.00 408 VAL A C 1
ATOM 3225 O O . VAL A 1 408 ? -22.335 -24.556 6.423 1.00 85.00 408 VAL A O 1
ATOM 3228 N N . LEU A 1 409 ? -20.182 -24.815 7.006 1.00 88.31 409 LEU A N 1
ATOM 3229 C CA . LEU A 1 409 ? -20.315 -24.290 8.363 1.00 88.31 409 LEU A CA 1
ATOM 3230 C C . LEU A 1 409 ? -19.201 -23.285 8.651 1.00 88.31 409 LEU A C 1
ATOM 3232 O O . LEU A 1 409 ? -18.113 -23.385 8.082 1.00 88.31 409 LEU A O 1
ATOM 3236 N N . THR A 1 410 ? -19.447 -22.361 9.572 1.00 89.12 410 THR A N 1
ATOM 3237 C CA . THR A 1 410 ? -18.452 -21.416 10.088 1.00 89.12 410 THR A CA 1
ATOM 3238 C C . THR A 1 410 ? -18.589 -21.269 11.604 1.00 89.12 410 THR A C 1
ATOM 3240 O O . THR A 1 410 ? -19.655 -21.525 12.158 1.00 89.12 410 THR A O 1
ATOM 3243 N N . ARG A 1 411 ? -17.518 -20.864 12.288 1.00 86.94 411 ARG A N 1
ATOM 3244 C CA . ARG A 1 411 ? -17.540 -20.473 13.710 1.00 86.94 411 ARG A CA 1
ATOM 3245 C C . ARG A 1 411 ? -16.399 -19.522 14.053 1.00 86.94 411 ARG A C 1
ATOM 3247 O O . ARG A 1 411 ? -15.418 -19.458 13.301 1.00 86.94 411 ARG A O 1
ATOM 3254 N N . LYS A 1 412 ? -16.475 -18.835 15.196 1.00 85.75 412 LYS A N 1
ATOM 3255 C CA . LYS A 1 412 ? -15.292 -18.182 15.776 1.00 85.75 412 LYS A CA 1
ATOM 3256 C C . LYS A 1 412 ? -14.452 -19.192 16.551 1.00 85.75 412 LYS A C 1
ATOM 3258 O O . LYS A 1 412 ? -14.943 -20.176 17.101 1.00 85.75 412 LYS A O 1
ATOM 3263 N N . ILE A 1 413 ? -13.148 -18.958 16.593 1.00 81.06 413 ILE A N 1
ATOM 3264 C CA . ILE A 1 413 ? -12.224 -19.803 17.346 1.00 81.06 413 ILE A CA 1
ATOM 3265 C C . ILE A 1 413 ? -12.531 -19.678 18.837 1.00 81.06 413 ILE A C 1
ATOM 3267 O O . ILE A 1 413 ? -12.556 -18.581 19.387 1.00 81.06 413 ILE A O 1
ATOM 3271 N N . GLY A 1 414 ? -12.724 -20.827 19.482 1.00 79.19 414 GLY A N 1
ATOM 3272 C CA . GLY A 1 414 ? -13.119 -20.922 20.887 1.00 79.19 414 GLY A CA 1
ATOM 3273 C C . GLY A 1 414 ? -14.614 -21.168 21.089 1.00 79.19 414 GLY A C 1
ATOM 3274 O O . GLY A 1 414 ? -14.993 -21.601 22.173 1.00 79.19 414 GLY A O 1
ATOM 3275 N N . GLU A 1 415 ? -15.448 -20.973 20.064 1.00 85.19 415 GLU A N 1
ATOM 3276 C CA . GLU A 1 415 ? -16.858 -21.366 20.106 1.00 85.19 415 GLU A CA 1
ATOM 3277 C C . GLU A 1 415 ? -17.000 -22.875 19.851 1.00 85.19 415 GLU A C 1
ATOM 3279 O O . GLU A 1 415 ? -16.364 -23.450 18.960 1.00 85.19 415 GLU A O 1
ATOM 3284 N N . GLU A 1 416 ? -17.827 -23.543 20.656 1.00 82.75 416 GLU A N 1
ATOM 3285 C CA . GLU A 1 416 ? -18.095 -24.975 20.486 1.00 82.75 416 GLU A CA 1
ATOM 3286 C C . GLU A 1 416 ? -19.060 -25.235 19.323 1.00 82.75 416 GLU A C 1
ATOM 3288 O O . GLU A 1 416 ? -18.867 -26.184 18.558 1.00 82.75 416 GLU A O 1
ATOM 3293 N N . GLU A 1 417 ? -20.069 -24.377 19.169 1.00 87.00 417 GLU A N 1
ATOM 3294 C CA . GLU A 1 417 ? -21.119 -24.524 18.165 1.00 87.00 417 GLU A CA 1
ATOM 3295 C C . GLU A 1 417 ? -20.690 -24.004 16.787 1.00 87.00 417 GLU A C 1
ATOM 3297 O O . GLU A 1 417 ? -19.987 -23.005 16.650 1.00 87.00 417 GLU A O 1
ATOM 3302 N N . TRP A 1 418 ? -21.146 -24.701 15.747 1.00 89.56 418 TRP A N 1
ATOM 3303 C CA . TRP A 1 418 ? -20.974 -24.314 14.351 1.00 89.56 418 TRP A CA 1
ATOM 3304 C C . TRP A 1 418 ? -22.273 -23.718 13.818 1.00 89.56 418 TRP A C 1
ATOM 3306 O O . TRP A 1 418 ? -23.341 -24.302 14.013 1.00 89.56 418 TRP A O 1
ATOM 3316 N N . SER A 1 419 ? -22.187 -22.613 13.080 1.00 86.38 419 SER A N 1
ATOM 3317 C CA . SER A 1 419 ? -23.329 -22.031 12.377 1.00 86.38 419 SER A CA 1
ATOM 3318 C C . SER A 1 419 ? -23.306 -22.395 10.885 1.00 86.38 419 SER A C 1
ATOM 3320 O O . SER A 1 419 ? -22.229 -22.580 10.307 1.00 86.38 419 SER A O 1
ATOM 3322 N N . PRO A 1 420 ? -24.475 -22.529 10.229 1.00 86.69 420 PRO A N 1
ATOM 3323 C CA . PRO A 1 420 ? -24.540 -22.696 8.782 1.00 86.69 420 PRO A CA 1
ATOM 3324 C C . PRO A 1 420 ? -23.857 -21.536 8.057 1.00 86.69 420 PRO A C 1
ATOM 3326 O O . PRO A 1 420 ? -24.195 -20.372 8.272 1.00 86.69 420 PRO A O 1
ATOM 3329 N N . TYR A 1 421 ? -22.925 -21.854 7.161 1.00 83.12 421 TYR A N 1
ATOM 3330 C CA . TYR A 1 421 ? -22.349 -20.863 6.267 1.00 83.12 421 TYR A CA 1
ATOM 3331 C C . TYR A 1 421 ? -23.356 -20.546 5.163 1.00 83.12 421 TYR A C 1
ATOM 3333 O O . TYR A 1 421 ? -23.720 -21.414 4.369 1.00 83.12 421 TYR A O 1
ATOM 3341 N N . THR A 1 422 ? -23.799 -19.294 5.110 1.00 73.75 422 THR A N 1
ATOM 3342 C CA . THR A 1 422 ? -24.669 -18.805 4.041 1.00 73.75 422 THR A CA 1
ATOM 3343 C C . THR A 1 422 ? -23.854 -17.838 3.200 1.00 73.75 422 THR A C 1
ATOM 3345 O O . THR A 1 422 ? -23.615 -16.708 3.619 1.00 73.75 422 THR A O 1
ATOM 3348 N N . SER A 1 423 ? -23.402 -18.278 2.021 1.00 67.75 423 SER A N 1
ATOM 3349 C CA . SER A 1 423 ? -22.847 -17.338 1.042 1.00 67.75 423 SER A CA 1
ATOM 3350 C C . SER A 1 423 ? -23.950 -16.323 0.729 1.00 67.75 423 SER A C 1
ATOM 3352 O O . SER A 1 423 ? -25.074 -16.750 0.427 1.00 67.75 423 SER A O 1
ATOM 3354 N N . PRO A 1 424 ? -23.697 -15.006 0.831 1.00 61.91 424 PRO A N 1
ATOM 3355 C CA . PRO A 1 424 ? -24.643 -14.020 0.346 1.00 61.91 424 PRO A CA 1
ATOM 3356 C C . PRO A 1 424 ? -24.912 -14.401 -1.106 1.00 61.91 424 PRO A C 1
ATOM 3358 O O . PRO A 1 424 ? -23.964 -14.481 -1.892 1.00 61.91 424 PRO A O 1
ATOM 3361 N N . GLY A 1 425 ? -26.164 -14.730 -1.453 1.00 51.81 425 GLY A N 1
ATOM 3362 C CA . GLY A 1 425 ? -26.508 -15.062 -2.837 1.00 51.81 425 GLY A CA 1
ATOM 3363 C C . GLY A 1 425 ? -25.904 -14.003 -3.756 1.00 51.81 425 GLY A C 1
ATOM 3364 O O . GLY A 1 425 ? -25.796 -12.853 -3.324 1.00 51.81 425 GLY A O 1
ATOM 3365 N N . LYS A 1 426 ? -25.449 -14.379 -4.969 1.00 48.25 426 LYS A N 1
ATOM 3366 C CA . LYS A 1 426 ? -24.954 -13.397 -5.954 1.00 48.25 426 LYS A CA 1
ATOM 3367 C C . LYS A 1 426 ? -25.949 -12.247 -5.925 1.00 48.25 426 LYS A C 1
ATOM 3369 O O . LYS A 1 426 ? -27.109 -12.481 -6.259 1.00 48.25 426 LYS A O 1
ATOM 3374 N N . ALA A 1 427 ? -25.524 -11.088 -5.409 1.00 41.81 427 ALA A N 1
ATOM 3375 C CA . ALA A 1 427 ? -26.382 -9.922 -5.391 1.00 41.81 427 ALA A CA 1
ATOM 3376 C C . ALA A 1 427 ? -26.883 -9.810 -6.823 1.00 41.81 427 ALA A C 1
ATOM 3378 O O . ALA A 1 427 ? -26.065 -9.865 -7.749 1.00 41.81 427 ALA A O 1
ATOM 3379 N N . ASP A 1 428 ? -28.207 -9.838 -6.981 1.00 37.84 428 ASP A N 1
ATOM 3380 C CA . ASP A 1 428 ? -28.846 -9.708 -8.280 1.00 37.84 428 ASP A CA 1
ATOM 3381 C C . ASP A 1 428 ? -28.115 -8.551 -8.956 1.00 37.84 428 ASP A C 1
ATOM 3383 O O . ASP A 1 428 ? -27.999 -7.481 -8.350 1.00 37.84 428 ASP A O 1
ATOM 3387 N N . SER A 1 429 ? -27.503 -8.780 -10.120 1.00 44.38 429 SER A N 1
ATOM 3388 C CA . SER A 1 429 ? -26.552 -7.849 -10.748 1.00 44.38 429 SER A CA 1
ATOM 3389 C C . SER A 1 429 ? -27.205 -6.541 -11.213 1.00 44.38 429 SER A C 1
ATOM 3391 O O . SER A 1 429 ? -26.653 -5.800 -12.020 1.00 44.38 429 SER A O 1
ATOM 3393 N N . GLY A 1 430 ? -28.355 -6.187 -10.637 1.00 44.91 430 GLY A N 1
ATOM 3394 C CA . GLY A 1 430 ? -28.862 -4.832 -10.521 1.00 44.91 430 GLY A CA 1
ATOM 3395 C C . GLY A 1 430 ? -27.949 -3.912 -9.708 1.00 44.91 430 GLY A C 1
ATOM 3396 O O . GLY A 1 430 ? -28.457 -2.994 -9.066 1.00 44.91 430 GLY A O 1
ATOM 3397 N N . THR A 1 431 ? -26.627 -4.126 -9.745 1.00 52.47 431 THR A N 1
ATOM 3398 C CA . THR A 1 431 ? -25.610 -3.136 -9.418 1.00 52.47 431 THR A CA 1
ATOM 3399 C C . THR A 1 431 ? -26.003 -1.863 -10.145 1.00 52.47 431 THR A C 1
ATOM 3401 O O . THR A 1 431 ? -25.929 -1.768 -11.373 1.00 52.47 431 THR A O 1
ATOM 3404 N N . SER A 1 432 ? -26.536 -0.905 -9.397 1.00 61.41 432 SER A N 1
ATOM 3405 C CA . SER A 1 432 ? -26.892 0.364 -9.984 1.00 61.41 432 SER A CA 1
ATOM 3406 C C . SER A 1 432 ? -25.666 1.248 -9.979 1.00 61.41 432 SER A C 1
ATOM 3408 O O . SER A 1 432 ? -25.106 1.560 -8.926 1.00 61.41 432 SER A O 1
ATOM 3410 N N . PHE A 1 433 ? -25.248 1.628 -11.174 1.00 76.19 433 PHE A N 1
ATOM 3411 C CA . PHE A 1 433 ? -24.201 2.605 -11.369 1.00 76.19 433 PHE A CA 1
ATOM 3412 C C . PHE A 1 433 ? -24.828 4.002 -11.405 1.00 76.19 433 PHE A C 1
ATOM 3414 O O . PHE A 1 433 ? -26.033 4.163 -11.590 1.00 76.19 433 PHE A O 1
ATOM 3421 N N . TYR A 1 434 ? -24.020 5.035 -11.262 1.00 79.56 434 TYR A N 1
ATOM 3422 C CA . TYR A 1 434 ? -24.380 6.404 -11.562 1.00 79.56 434 TYR A CA 1
ATOM 3423 C C . TYR A 1 434 ? -23.445 6.938 -12.641 1.00 79.56 434 TYR A C 1
ATOM 3425 O O . TYR A 1 434 ? -22.264 6.591 -12.694 1.00 79.56 434 TYR A O 1
ATOM 3433 N N . LEU A 1 435 ? -23.983 7.798 -13.498 1.00 83.69 435 LEU A N 1
ATOM 3434 C CA . LEU A 1 435 ? -23.210 8.642 -14.393 1.00 83.69 435 LEU A CA 1
ATOM 3435 C C . LEU A 1 435 ? -22.985 9.986 -13.710 1.00 83.69 435 LEU A C 1
ATOM 3437 O O . LEU A 1 435 ? -23.952 10.640 -13.325 1.00 83.69 435 LEU A O 1
ATOM 3441 N N . GLY A 1 436 ? -21.739 10.422 -13.587 1.00 82.25 436 GLY A N 1
ATOM 3442 C CA . GLY A 1 436 ? -21.373 11.729 -13.063 1.00 82.25 436 GLY A CA 1
ATOM 3443 C C . GLY A 1 436 ? -20.526 12.543 -14.037 1.00 82.25 436 GLY A C 1
ATOM 3444 O O . GLY A 1 436 ? -19.682 11.995 -14.742 1.00 82.25 436 GLY A O 1
ATOM 3445 N N . VAL A 1 437 ? -20.721 13.860 -14.058 1.00 81.12 437 VAL A N 1
ATOM 3446 C CA . VAL A 1 437 ? -19.791 14.812 -14.681 1.00 81.12 437 VAL A CA 1
ATOM 3447 C C . VAL A 1 437 ? -18.872 15.354 -13.596 1.00 81.12 437 VAL A C 1
ATOM 3449 O O . VAL A 1 437 ? -19.329 16.041 -12.684 1.00 81.12 437 VAL A O 1
ATOM 3452 N N . VAL A 1 438 ? -17.585 15.032 -13.687 1.00 74.62 438 VAL A N 1
ATOM 3453 C CA . VAL A 1 438 ? -16.559 15.447 -12.724 1.00 74.62 438 VAL A CA 1
ATOM 3454 C C . VAL A 1 438 ? -15.877 16.703 -13.232 1.00 74.62 438 VAL A C 1
ATOM 3456 O O . VAL A 1 438 ? -15.424 16.739 -14.378 1.00 74.62 438 VAL A O 1
ATOM 3459 N N . ARG A 1 439 ? -15.765 17.719 -12.376 1.00 76.25 439 ARG A N 1
ATOM 3460 C CA . ARG A 1 439 ? -15.056 18.965 -12.677 1.00 76.25 439 ARG A CA 1
ATOM 3461 C C . ARG A 1 439 ? -13.784 19.032 -11.851 1.00 76.25 439 ARG A C 1
ATOM 3463 O O . ARG A 1 439 ? -13.805 18.839 -10.635 1.00 76.25 439 ARG A O 1
ATOM 3470 N N . GLN A 1 440 ? -12.669 19.301 -12.520 1.00 66.31 440 GLN A N 1
ATOM 3471 C CA . GLN A 1 440 ? -11.349 19.341 -11.904 1.00 66.31 440 GLN A CA 1
ATOM 3472 C C . GLN A 1 440 ? -10.662 20.694 -12.095 1.00 66.31 440 GLN A C 1
ATOM 3474 O O . GLN A 1 440 ? -10.690 21.270 -13.186 1.00 66.31 440 GLN A O 1
ATOM 3479 N N . GLU A 1 441 ? -10.020 21.190 -11.041 1.00 63.94 441 GLU A N 1
ATOM 3480 C CA . GLU A 1 441 ? -9.174 22.382 -11.077 1.00 63.94 441 GLU A CA 1
ATOM 3481 C C . GLU A 1 441 ? -7.898 22.120 -11.889 1.00 63.94 441 GLU A C 1
ATOM 3483 O O . GLU A 1 441 ? -7.231 21.095 -11.713 1.00 63.94 441 GLU A O 1
ATOM 3488 N N . GLN A 1 442 ? -7.538 23.061 -12.768 1.00 57.88 442 GLN A N 1
ATOM 3489 C CA . GLN A 1 442 ? -6.306 23.003 -13.558 1.00 57.88 442 GLN A CA 1
ATOM 3490 C C . GLN A 1 442 ? -5.286 24.060 -13.098 1.00 57.88 442 GLN A C 1
ATOM 3492 O O . GLN A 1 442 ? -5.686 25.181 -12.787 1.00 57.88 442 GLN A O 1
ATOM 3497 N N . PRO A 1 443 ? -3.972 23.744 -13.084 1.00 51.38 443 PRO A N 1
ATOM 3498 C CA . PRO A 1 443 ? -2.932 24.652 -12.586 1.00 51.38 443 PRO A CA 1
ATOM 3499 C C . PRO A 1 443 ? -2.854 26.002 -13.316 1.00 51.38 443 PRO A C 1
ATOM 3501 O O . PRO A 1 443 ? -2.636 27.019 -12.667 1.00 51.38 443 PRO A O 1
ATOM 3504 N N . ASP A 1 444 ? -3.083 26.008 -14.634 1.00 56.16 444 ASP A N 1
ATOM 3505 C CA . ASP A 1 444 ? -2.882 27.175 -15.513 1.00 56.16 444 ASP A CA 1
ATOM 3506 C C . ASP A 1 444 ? -4.222 27.816 -15.960 1.00 56.16 444 ASP A C 1
ATOM 3508 O O . ASP A 1 444 ? -4.320 28.418 -17.028 1.00 56.16 444 ASP A O 1
ATOM 3512 N N . ALA A 1 445 ? -5.266 27.607 -15.144 1.00 52.69 445 ALA A N 1
ATOM 3513 C CA . ALA A 1 445 ? -6.709 27.780 -15.366 1.00 52.69 445 ALA A CA 1
ATOM 3514 C C . ALA A 1 445 ? -7.171 28.609 -16.592 1.00 52.69 445 ALA A C 1
ATOM 3516 O O . ALA A 1 445 ? -7.417 29.812 -16.512 1.00 52.69 445 ALA A O 1
ATOM 3517 N N . GLN A 1 446 ? -7.466 27.897 -17.688 1.00 64.69 446 GLN A N 1
ATOM 3518 C CA . GLN A 1 446 ? -8.413 28.300 -18.741 1.00 64.69 446 GLN A CA 1
ATOM 3519 C C . GLN A 1 446 ? -9.768 27.577 -18.548 1.00 64.69 446 GLN A C 1
ATOM 3521 O O . GLN A 1 446 ? -10.334 27.021 -19.493 1.00 64.69 446 GLN A O 1
ATOM 3526 N N . GLY A 1 447 ? -10.281 27.560 -17.314 1.00 66.19 447 GLY A N 1
ATOM 3527 C CA . GLY A 1 447 ? -11.488 26.817 -16.919 1.00 66.19 447 GLY A CA 1
ATOM 3528 C C . GLY A 1 447 ? -11.199 25.423 -16.347 1.00 66.19 447 GLY A C 1
ATOM 3529 O O . GLY A 1 447 ? -10.048 24.985 -16.281 1.00 66.19 447 GLY A O 1
ATOM 3530 N N . HIS A 1 448 ? -12.249 24.733 -15.900 1.00 76.50 448 HIS A N 1
ATOM 3531 C CA . HIS A 1 448 ? -12.147 23.411 -15.271 1.00 76.50 448 HIS A CA 1
ATOM 3532 C C . HIS A 1 448 ? -12.076 22.298 -16.315 1.00 76.50 448 HIS A C 1
ATOM 3534 O O . HIS A 1 448 ? -12.716 22.362 -17.368 1.00 76.50 448 HIS A O 1
ATOM 3540 N N . HIS A 1 449 ? -11.343 21.232 -16.001 1.00 75.88 449 HIS A N 1
ATOM 3541 C CA . HIS A 1 449 ? -11.364 20.016 -16.806 1.00 75.88 449 HIS A CA 1
ATOM 3542 C C . HIS A 1 449 ? -12.602 19.190 -16.476 1.00 75.88 449 HIS A C 1
ATOM 3544 O O . HIS A 1 449 ? -12.919 19.006 -15.304 1.00 75.88 449 HIS A O 1
ATOM 3550 N N . TRP A 1 450 ? -13.311 18.727 -17.501 1.00 78.88 450 TRP A N 1
ATOM 3551 C CA . TRP A 1 450 ? -14.521 17.928 -17.350 1.00 78.88 450 TRP A CA 1
ATOM 3552 C C . TRP A 1 450 ? -14.283 16.505 -17.840 1.00 78.88 450 TRP A C 1
ATOM 3554 O O . TRP A 1 450 ? -13.695 16.316 -18.906 1.00 78.88 450 TRP A O 1
ATOM 3564 N N . SER A 1 451 ? -14.809 15.526 -17.108 1.00 77.38 451 SER A N 1
ATOM 3565 C CA . SER A 1 451 ? -14.829 14.118 -17.509 1.00 77.38 451 SER A CA 1
ATOM 3566 C C . SER A 1 451 ? -16.158 13.451 -17.146 1.00 77.38 451 SER A C 1
ATOM 3568 O O . SER A 1 451 ? -16.863 13.894 -16.238 1.00 77.38 451 SER A O 1
ATOM 3570 N N . LEU A 1 452 ? -16.514 12.400 -17.889 1.00 77.00 452 LEU A N 1
ATOM 3571 C CA . LEU A 1 452 ? -17.635 11.522 -17.556 1.00 77.00 452 LEU A CA 1
ATOM 3572 C C . LEU A 1 452 ? -17.140 10.372 -16.690 1.00 77.00 452 LEU A C 1
ATOM 3574 O O . LEU A 1 452 ? -16.081 9.801 -16.948 1.00 77.00 452 LEU A O 1
ATOM 3578 N N . PHE A 1 453 ? -17.926 10.038 -15.679 1.00 72.81 453 PHE A N 1
ATOM 3579 C CA . PHE A 1 453 ? -17.566 9.069 -14.665 1.00 72.81 453 PHE A CA 1
ATOM 3580 C C . PHE A 1 453 ? -18.718 8.094 -14.432 1.00 72.81 453 PHE A C 1
ATOM 3582 O O . PHE A 1 453 ? -19.835 8.523 -14.167 1.00 72.81 453 PHE A O 1
ATOM 3589 N N . VAL A 1 454 ? -18.453 6.794 -14.546 1.00 69.62 454 VAL A N 1
ATOM 3590 C CA . VAL A 1 454 ? -19.421 5.732 -14.245 1.00 69.62 454 VAL A CA 1
ATOM 3591 C C . VAL A 1 454 ? -18.932 4.985 -13.017 1.00 69.62 454 VAL A C 1
ATOM 3593 O O . VAL A 1 454 ? -17.828 4.439 -13.037 1.00 69.62 454 VAL A O 1
ATOM 3596 N N . ALA A 1 455 ? -19.743 4.941 -11.964 1.00 63.00 455 ALA A N 1
ATOM 3597 C CA . ALA A 1 455 ? -19.384 4.233 -10.742 1.00 63.00 455 ALA A CA 1
ATOM 3598 C C . ALA A 1 455 ? -20.584 3.655 -10.002 1.00 63.00 455 ALA A C 1
ATOM 3600 O O . ALA A 1 455 ? -21.713 4.049 -10.241 1.00 63.00 455 ALA A O 1
ATOM 3601 N N . GLU A 1 456 ? -20.332 2.700 -9.115 1.00 62.25 456 GLU A N 1
ATOM 3602 C CA . GLU A 1 456 ? -21.338 2.106 -8.226 1.00 62.25 456 GLU A CA 1
ATOM 3603 C C . GLU A 1 456 ? -21.783 3.126 -7.160 1.00 62.25 456 GLU A C 1
ATOM 3605 O O . GLU A 1 456 ? -20.990 3.998 -6.802 1.00 62.25 456 GLU A O 1
ATOM 3610 N N . GLU A 1 457 ? -23.025 3.033 -6.657 1.00 54.56 457 GLU A N 1
ATOM 3611 C CA . GLU A 1 457 ? -23.633 4.009 -5.717 1.00 54.56 457 GLU A CA 1
ATOM 3612 C C . GLU A 1 457 ? -22.729 4.408 -4.529 1.00 54.56 457 GLU A C 1
ATOM 3614 O O . GLU A 1 457 ? -22.742 5.572 -4.130 1.00 54.56 457 GLU A O 1
ATOM 3619 N N . ASP A 1 458 ? -21.867 3.511 -4.042 1.00 48.22 458 ASP A N 1
ATOM 3620 C CA . ASP A 1 458 ? -20.986 3.743 -2.885 1.00 48.22 458 ASP A CA 1
ATOM 3621 C C . ASP A 1 458 ? -19.594 4.333 -3.229 1.00 48.22 458 ASP A C 1
ATOM 3623 O O . ASP A 1 458 ? -18.664 4.303 -2.415 1.00 48.22 458 ASP A O 1
ATOM 3627 N N . PHE A 1 459 ? -19.388 4.866 -4.439 1.00 47.38 459 PHE A N 1
ATOM 3628 C CA . PHE A 1 459 ? -18.074 5.361 -4.868 1.00 47.38 459 PHE A CA 1
ATOM 3629 C C . PHE A 1 459 ? -17.775 6.806 -4.431 1.00 47.38 459 PHE A C 1
ATOM 3631 O O . PHE A 1 459 ? -18.419 7.758 -4.878 1.00 47.38 459 PHE A O 1
ATOM 3638 N N . ASN A 1 460 ? -16.708 6.986 -3.642 1.00 48.16 460 ASN A N 1
ATOM 3639 C CA . ASN A 1 460 ? -16.224 8.289 -3.181 1.00 48.16 460 ASN A CA 1
ATOM 3640 C C . ASN A 1 460 ? -15.084 8.837 -4.068 1.00 48.16 460 ASN A C 1
ATOM 3642 O O . ASN A 1 460 ? -13.915 8.503 -3.886 1.00 48.16 460 ASN A O 1
ATOM 3646 N N . ILE A 1 461 ? -15.416 9.736 -5.000 1.00 52.19 461 ILE A N 1
ATOM 3647 C CA . ILE A 1 461 ? -14.443 10.425 -5.872 1.00 52.19 461 ILE A CA 1
ATOM 3648 C C . ILE A 1 461 ? -13.735 11.625 -5.201 1.00 52.19 461 ILE A C 1
ATOM 3650 O O . ILE A 1 461 ? -12.828 12.226 -5.782 1.00 52.19 461 ILE A O 1
ATOM 3654 N N . LEU A 1 462 ? -14.122 11.992 -3.973 1.00 45.25 462 LEU A N 1
ATOM 3655 C CA . LEU A 1 462 ? -13.755 13.265 -3.333 1.00 45.25 462 LEU A CA 1
ATOM 3656 C C . LEU A 1 462 ? -12.291 13.335 -2.854 1.00 45.25 462 LEU A C 1
ATOM 3658 O O . LEU A 1 462 ? -11.867 14.352 -2.308 1.00 45.25 462 LEU A O 1
ATOM 3662 N N . SER A 1 463 ? -11.498 12.272 -3.012 1.00 42.72 463 SER A N 1
ATOM 3663 C CA . SER A 1 463 ? -10.137 12.205 -2.461 1.00 42.72 463 SER A CA 1
ATOM 3664 C C . SER A 1 463 ? -9.077 12.939 -3.299 1.00 42.72 463 SER A C 1
ATOM 3666 O O . SER A 1 463 ? -7.993 13.240 -2.783 1.00 42.72 463 SER A O 1
ATOM 3668 N N . SER A 1 464 ? -9.364 13.273 -4.564 1.00 47.97 464 SER A N 1
ATOM 3669 C CA . SER A 1 464 ? -8.402 13.962 -5.436 1.00 47.97 464 SER A CA 1
ATOM 3670 C C . SER A 1 464 ? -8.264 15.448 -5.085 1.00 47.97 464 SER A C 1
ATOM 3672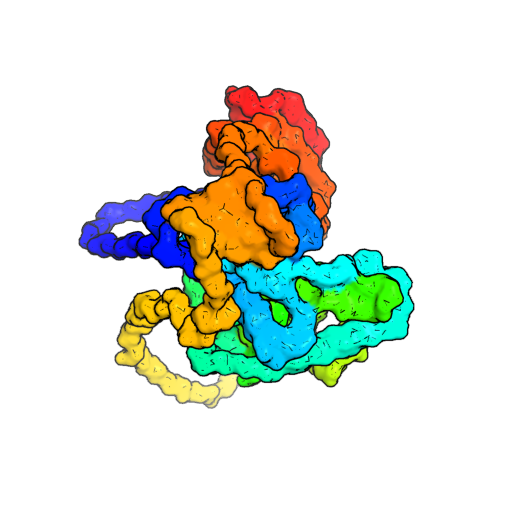 O O . SER A 1 464 ? -9.249 16.161 -4.942 1.00 47.97 464 SER A O 1
ATOM 3674 N N . ARG A 1 465 ? -7.028 15.964 -5.028 1.00 41.94 465 ARG A N 1
ATOM 3675 C CA . ARG A 1 465 ? -6.776 17.404 -4.798 1.00 41.94 465 ARG A CA 1
ATOM 3676 C C . ARG A 1 465 ? -7.233 18.301 -5.939 1.00 41.94 465 ARG A C 1
ATOM 3678 O O . ARG A 1 465 ? -7.364 19.498 -5.732 1.00 41.94 465 ARG A O 1
ATOM 3685 N N . THR A 1 466 ? -7.370 17.748 -7.140 1.00 49.75 466 THR A N 1
ATOM 3686 C CA . THR A 1 466 ? -7.884 18.488 -8.293 1.00 49.75 466 THR A CA 1
ATOM 3687 C C . THR A 1 466 ? -9.395 18.384 -8.388 1.00 49.75 466 THR A C 1
ATOM 3689 O O . THR A 1 466 ? -9.973 19.075 -9.211 1.00 49.75 466 THR A O 1
ATOM 3692 N N . PHE A 1 467 ? -10.045 17.533 -7.592 1.00 53.00 467 PHE A N 1
ATOM 3693 C CA . PHE A 1 467 ? -11.493 17.406 -7.602 1.00 53.00 467 PHE A CA 1
ATOM 3694 C C . PHE A 1 467 ? -12.134 18.687 -7.067 1.00 53.00 467 PHE A C 1
ATOM 3696 O O . PHE A 1 467 ? -11.854 19.094 -5.941 1.00 53.00 467 PHE A O 1
ATOM 3703 N N . ARG A 1 468 ? -13.002 19.304 -7.873 1.00 60.62 468 ARG A N 1
ATOM 3704 C CA . ARG A 1 468 ? -13.825 20.433 -7.441 1.00 60.62 468 ARG A CA 1
ATOM 3705 C C . ARG A 1 468 ? -15.198 19.950 -6.994 1.00 60.62 468 ARG A C 1
ATOM 3707 O O . ARG A 1 468 ? -15.558 20.104 -5.833 1.00 60.62 468 ARG A O 1
ATOM 3714 N N . ASP A 1 469 ? -15.958 19.388 -7.928 1.00 69.25 469 ASP A N 1
ATOM 3715 C CA . ASP A 1 469 ? -17.305 18.869 -7.705 1.00 69.25 469 ASP A CA 1
ATOM 3716 C C . ASP A 1 469 ? -17.660 17.769 -8.725 1.00 69.25 469 ASP A C 1
ATOM 3718 O O . ASP A 1 469 ? -16.964 17.553 -9.724 1.00 69.25 469 ASP A O 1
ATOM 3722 N N . ILE A 1 470 ? -18.726 17.021 -8.424 1.00 76.44 470 ILE A N 1
ATOM 3723 C CA . ILE A 1 470 ? -19.331 16.020 -9.307 1.00 76.44 470 ILE A CA 1
ATOM 3724 C C . ILE A 1 470 ? -20.830 16.271 -9.386 1.00 76.44 470 ILE A C 1
ATOM 3726 O O . ILE A 1 470 ? -21.494 16.468 -8.369 1.00 76.44 470 ILE A O 1
ATOM 3730 N N . HIS A 1 471 ? -21.366 16.217 -10.597 1.00 76.44 471 HIS A N 1
ATOM 3731 C CA . HIS A 1 471 ? -22.799 16.266 -10.850 1.00 76.44 471 HIS A CA 1
ATOM 3732 C C . HIS A 1 471 ? -23.269 14.876 -11.265 1.00 76.44 471 HIS A C 1
ATOM 3734 O O . HIS A 1 471 ? -22.908 14.422 -12.346 1.00 76.44 471 HIS A O 1
ATOM 3740 N N . GLN A 1 472 ? -24.031 14.184 -10.415 1.00 80.94 472 GLN A N 1
ATOM 3741 C CA . GLN A 1 472 ? -24.638 12.895 -10.765 1.00 80.94 472 GLN A CA 1
ATOM 3742 C C . GLN A 1 472 ? -25.832 13.128 -11.692 1.00 80.94 472 GLN A C 1
ATOM 3744 O O . GLN A 1 472 ? -26.838 13.691 -11.269 1.00 80.94 472 GLN A O 1
ATOM 3749 N N . ILE A 1 473 ? -25.713 12.706 -12.951 1.00 86.88 473 ILE A N 1
ATOM 3750 C CA . ILE A 1 473 ? -26.667 13.042 -14.010 1.00 86.88 473 ILE A CA 1
ATOM 3751 C C . ILE A 1 473 ? -27.621 11.908 -14.399 1.00 86.88 473 ILE A C 1
ATOM 3753 O O . ILE A 1 473 ? -28.664 12.179 -14.990 1.00 86.88 473 ILE A O 1
ATOM 3757 N N . ALA A 1 474 ? -27.294 10.656 -14.068 1.00 85.50 474 ALA A N 1
ATOM 3758 C CA . ALA A 1 474 ? -28.170 9.509 -14.311 1.00 85.50 474 ALA A CA 1
ATOM 3759 C C . ALA A 1 474 ? -27.862 8.334 -13.379 1.00 85.50 474 ALA A C 1
ATOM 3761 O O . ALA A 1 474 ? -26.722 8.162 -12.951 1.00 85.50 474 ALA A O 1
ATOM 3762 N N . LYS A 1 475 ? -28.872 7.493 -13.137 1.00 84.56 475 LYS A N 1
ATOM 3763 C CA . LYS A 1 475 ? -28.721 6.147 -12.575 1.00 84.56 475 LYS A CA 1
ATOM 3764 C C . LYS A 1 475 ? -28.695 5.147 -13.732 1.00 84.56 475 LYS A C 1
ATOM 3766 O O . LYS A 1 475 ? -29.525 5.222 -14.631 1.00 84.56 475 LYS A O 1
ATOM 3771 N N . LEU A 1 476 ? -27.730 4.241 -13.723 1.00 81.12 476 LEU A N 1
ATOM 3772 C CA . LEU A 1 476 ? -27.406 3.329 -14.810 1.00 81.12 476 LEU A CA 1
ATOM 3773 C C . LEU A 1 476 ? -27.505 1.868 -14.341 1.00 81.12 476 LEU A C 1
ATOM 3775 O O . LEU A 1 476 ? -27.183 1.534 -13.206 1.00 81.12 476 LEU A O 1
ATOM 3779 N N . ASN A 1 477 ? -27.889 0.985 -15.253 1.00 80.81 477 ASN A N 1
ATOM 3780 C CA . ASN A 1 477 ? -27.663 -0.460 -15.189 1.00 80.81 477 ASN A CA 1
ATOM 3781 C C . ASN A 1 477 ? -26.560 -0.874 -16.185 1.00 80.81 477 ASN A C 1
ATOM 3783 O O . ASN A 1 477 ? -26.119 -0.053 -16.994 1.00 80.81 477 ASN A O 1
ATOM 3787 N N . GLU A 1 478 ? -26.158 -2.148 -16.190 1.00 76.62 478 GLU A N 1
ATOM 3788 C CA . GLU A 1 478 ? -25.112 -2.668 -17.092 1.00 76.62 478 GLU A CA 1
ATOM 3789 C C . GLU A 1 478 ? -25.334 -2.323 -18.578 1.00 76.62 478 GLU A C 1
ATOM 3791 O O . GLU A 1 478 ? -24.391 -1.935 -19.267 1.00 76.62 478 GLU A O 1
ATOM 3796 N N . GLN A 1 479 ? -26.572 -2.398 -19.083 1.00 78.00 479 GLN A N 1
ATOM 3797 C CA . GLN A 1 479 ? -26.872 -2.072 -20.484 1.00 78.00 479 GLN A CA 1
ATOM 3798 C C . GLN A 1 479 ? -26.648 -0.585 -20.774 1.00 78.00 479 GLN A C 1
ATOM 3800 O O . GLN A 1 479 ? -26.033 -0.219 -21.775 1.00 78.00 479 GLN A O 1
ATOM 3805 N N . THR A 1 480 ? -27.111 0.292 -19.885 1.00 85.56 480 THR A N 1
ATOM 3806 C CA . THR A 1 480 ? -26.911 1.739 -20.041 1.00 85.56 480 THR A CA 1
ATOM 3807 C C . THR A 1 480 ? -25.452 2.154 -19.836 1.00 85.56 480 THR A C 1
ATOM 3809 O O . THR A 1 480 ? -25.004 3.081 -20.506 1.00 85.56 480 THR A O 1
ATOM 3812 N N . VAL A 1 481 ? -24.666 1.432 -19.021 1.00 77.44 481 VAL A N 1
ATOM 3813 C CA . VAL A 1 481 ? -23.204 1.623 -18.938 1.00 77.44 481 VAL A CA 1
ATOM 3814 C C . VAL A 1 481 ? -22.560 1.396 -20.307 1.00 77.44 481 VAL A C 1
ATOM 3816 O O . VAL A 1 481 ? -21.805 2.250 -20.769 1.00 77.44 481 VAL A O 1
ATOM 3819 N N . GLN A 1 482 ? -22.941 0.326 -21.015 1.00 75.50 482 GLN A N 1
ATOM 3820 C CA . GLN A 1 482 ? -22.456 0.053 -22.377 1.00 75.50 482 GLN A CA 1
ATOM 3821 C C . GLN A 1 482 ? -22.869 1.135 -23.395 1.00 75.50 482 GLN A C 1
ATOM 3823 O O . GLN A 1 482 ? -22.166 1.374 -24.380 1.00 75.50 482 GLN A O 1
ATOM 3828 N N . ARG A 1 483 ? -23.995 1.828 -23.181 1.00 86.31 483 ARG A N 1
ATOM 3829 C CA . ARG A 1 483 ? -24.397 2.972 -24.022 1.00 86.31 483 ARG A CA 1
ATOM 3830 C C . ARG A 1 483 ? -23.568 4.225 -23.743 1.00 86.31 483 ARG A C 1
ATOM 3832 O O . ARG A 1 483 ? -23.168 4.901 -24.692 1.00 86.31 483 ARG A O 1
ATOM 3839 N N . VAL A 1 484 ? -23.257 4.515 -22.477 1.00 81.75 484 VAL A N 1
ATOM 3840 C CA . VAL A 1 484 ? -22.330 5.604 -22.100 1.00 81.75 484 VAL A CA 1
ATOM 3841 C C . VAL A 1 484 ? -20.953 5.364 -22.717 1.00 81.75 484 VAL A C 1
ATOM 3843 O O . VAL A 1 484 ? -20.388 6.255 -23.352 1.00 81.75 484 VAL A O 1
ATOM 3846 N N . GLU A 1 485 ? -20.469 4.133 -22.590 1.00 74.56 485 GLU A N 1
ATOM 3847 C CA . GLU A 1 485 ? -19.251 3.598 -23.195 1.00 74.56 485 GLU A CA 1
ATOM 3848 C C . GLU A 1 485 ? -19.197 3.856 -24.702 1.00 74.56 485 GLU A C 1
ATOM 3850 O O . GLU A 1 485 ? -18.260 4.477 -25.221 1.00 74.56 485 GLU A O 1
ATOM 3855 N N . TYR A 1 486 ? -20.259 3.461 -25.396 1.00 81.00 486 TYR A N 1
ATOM 3856 C CA . TYR A 1 486 ?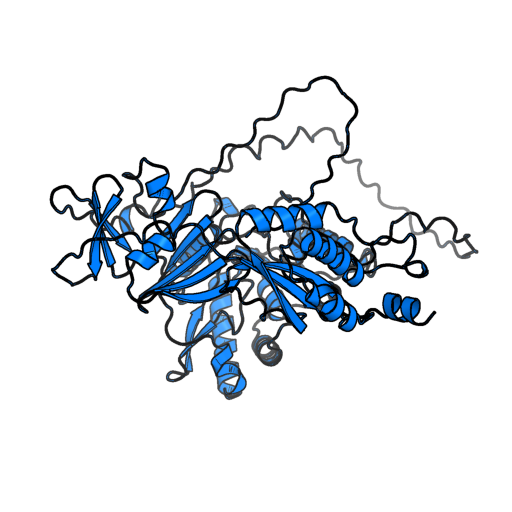 -20.401 3.662 -26.827 1.00 81.00 486 TYR A CA 1
ATOM 3857 C C . TYR A 1 486 ? -20.329 5.145 -27.220 1.00 81.00 486 TYR A C 1
ATOM 3859 O O . TYR A 1 486 ? -19.529 5.509 -28.081 1.00 81.00 486 TYR A O 1
ATOM 3867 N N . TRP A 1 487 ? -21.103 6.034 -26.591 1.00 85.81 487 TRP A N 1
ATOM 3868 C CA . TRP A 1 487 ? -21.131 7.443 -27.001 1.00 85.81 487 TRP A CA 1
ATOM 3869 C C . TRP A 1 487 ? -19.870 8.224 -26.642 1.00 85.81 487 TRP A C 1
ATOM 3871 O O . TRP A 1 487 ? -19.423 9.032 -27.456 1.00 85.81 487 TRP A O 1
ATOM 3881 N N . ALA A 1 488 ? -19.250 7.948 -25.492 1.00 77.12 488 ALA A N 1
ATOM 3882 C CA . ALA A 1 488 ? -17.949 8.525 -25.144 1.00 77.12 488 ALA A CA 1
ATOM 3883 C C . ALA A 1 488 ? -16.857 8.115 -26.153 1.00 77.12 488 ALA A C 1
ATOM 3885 O O . ALA A 1 488 ? -15.926 8.862 -26.439 1.00 77.12 488 ALA A O 1
ATOM 3886 N N . THR A 1 489 ? -16.994 6.929 -26.736 1.00 73.62 489 THR A N 1
ATOM 3887 C CA . THR A 1 489 ? -16.094 6.395 -27.763 1.00 73.62 489 THR A CA 1
ATOM 3888 C C . THR A 1 489 ? -16.357 7.001 -29.142 1.00 73.62 489 THR A C 1
ATOM 3890 O O . THR A 1 489 ? -15.408 7.278 -29.878 1.00 73.62 489 THR A O 1
ATOM 3893 N N . GLN A 1 490 ? -17.628 7.188 -29.507 1.00 77.38 490 GLN A N 1
ATOM 3894 C CA . GLN A 1 490 ? -18.026 7.672 -30.832 1.00 77.38 490 GLN A CA 1
ATOM 3895 C C . GLN A 1 490 ? -17.905 9.190 -30.989 1.00 77.38 490 GLN A C 1
ATOM 3897 O O . GLN A 1 490 ? -17.601 9.662 -32.085 1.00 77.38 490 GLN A O 1
ATOM 3902 N N . GLU A 1 491 ? -18.136 9.969 -29.929 1.00 81.62 491 GLU A N 1
ATOM 3903 C CA . GLU A 1 491 ? -18.002 11.423 -30.004 1.00 81.62 491 GLU A CA 1
ATOM 3904 C C . GLU A 1 491 ? -16.520 11.811 -30.117 1.00 81.62 491 GLU A C 1
ATOM 3906 O O . GLU A 1 491 ? -15.730 11.544 -29.202 1.00 81.62 491 GLU A O 1
ATOM 3911 N N . PRO A 1 492 ? -16.103 12.455 -31.224 1.00 74.69 492 PRO A N 1
ATOM 3912 C CA . PRO A 1 492 ? -14.701 12.739 -31.461 1.00 74.69 492 PRO A CA 1
ATOM 3913 C C . PRO A 1 492 ? -14.180 13.708 -30.396 1.00 74.69 492 PRO A C 1
ATOM 3915 O O . PRO A 1 492 ? -14.856 14.697 -30.088 1.00 74.69 492 PRO A O 1
ATOM 3918 N N . PRO A 1 493 ? -12.974 13.473 -29.849 1.00 72.00 493 PRO A N 1
ATOM 3919 C CA . PRO A 1 493 ? -12.395 14.382 -28.873 1.00 72.00 493 PRO A CA 1
ATOM 3920 C C . PRO A 1 493 ? -12.134 15.757 -29.513 1.00 72.00 493 PRO A C 1
ATOM 3922 O O . PRO A 1 493 ? -11.885 15.821 -30.723 1.00 72.00 493 PRO A O 1
ATOM 3925 N N . PRO A 1 494 ? -12.135 16.848 -28.727 1.00 67.62 494 PRO A N 1
ATOM 3926 C CA . PRO A 1 494 ? -11.802 18.183 -29.216 1.00 67.62 494 PRO A CA 1
ATOM 3927 C C . PRO A 1 494 ? -10.427 18.198 -29.890 1.00 67.62 494 PRO A C 1
ATOM 3929 O O . PRO A 1 494 ? -9.466 17.621 -29.375 1.00 67.62 494 PRO A O 1
ATOM 3932 N N . ARG A 1 495 ? -10.319 18.855 -31.048 1.00 64.75 495 ARG A N 1
ATOM 3933 C CA . ARG A 1 495 ? -9.065 18.976 -31.807 1.00 64.75 495 ARG A CA 1
ATOM 3934 C C . ARG A 1 495 ? -8.936 20.370 -32.405 1.00 64.75 495 ARG A C 1
ATOM 3936 O O . ARG A 1 495 ? -9.917 20.940 -32.872 1.00 64.75 495 ARG A O 1
ATOM 3943 N N . ALA A 1 496 ? -7.711 20.882 -32.440 1.00 62.56 496 ALA A N 1
ATOM 3944 C CA . ALA A 1 496 ? -7.350 22.101 -33.152 1.00 62.56 496 ALA A CA 1
ATOM 3945 C C . ALA A 1 496 ? -5.904 21.993 -33.662 1.00 62.56 496 ALA A C 1
ATOM 3947 O O . ALA A 1 496 ? -5.093 21.356 -32.987 1.00 62.56 496 ALA A O 1
ATOM 3948 N N . PRO A 1 497 ? -5.558 22.597 -34.815 1.00 58.38 497 PRO A N 1
ATOM 3949 C CA . PRO A 1 497 ? -4.184 22.576 -35.321 1.00 58.38 497 PRO A CA 1
ATOM 3950 C C . PRO A 1 497 ? -3.199 23.305 -34.401 1.00 58.38 497 PRO A C 1
ATOM 3952 O O . PRO A 1 497 ? -2.067 22.868 -34.239 1.00 58.38 497 PRO A O 1
ATOM 3955 N N . THR A 1 498 ? -3.636 24.400 -33.773 1.00 57.25 498 THR A N 1
ATOM 3956 C CA . THR A 1 498 ? -2.841 25.186 -32.821 1.00 57.25 498 THR A CA 1
ATOM 3957 C C . THR A 1 498 ? -3.704 25.646 -31.649 1.00 57.25 498 THR A C 1
ATOM 3959 O O . THR A 1 498 ? -4.931 25.706 -31.757 1.00 57.25 498 THR A O 1
ATOM 3962 N N . GLN A 1 499 ? -3.073 26.026 -30.533 1.00 56.50 499 GLN A N 1
ATOM 3963 C CA . GLN A 1 499 ? -3.784 26.502 -29.339 1.00 56.50 499 GLN A CA 1
ATOM 3964 C C . GLN A 1 499 ? -4.631 27.760 -29.611 1.00 56.50 499 GLN A C 1
ATOM 3966 O O . GLN A 1 499 ? -5.719 27.905 -29.063 1.00 56.50 499 GLN A O 1
ATOM 3971 N N . ALA A 1 500 ? -4.183 28.637 -30.514 1.00 62.03 500 ALA A N 1
ATOM 3972 C CA . ALA A 1 500 ? -4.921 29.840 -30.906 1.00 62.03 500 ALA A CA 1
ATOM 3973 C C . ALA A 1 500 ? -6.186 29.547 -31.740 1.00 62.03 500 ALA A C 1
ATOM 3975 O O . ALA A 1 500 ? -7.040 30.415 -31.893 1.00 62.03 500 ALA A O 1
ATOM 3976 N N . GLN A 1 501 ? -6.306 28.340 -32.302 1.00 68.69 501 GLN A N 1
ATOM 3977 C CA . GLN A 1 501 ? -7.430 27.925 -33.150 1.00 68.69 501 GLN A CA 1
ATOM 3978 C C . GLN A 1 501 ? -8.428 27.019 -32.421 1.00 68.69 501 GLN A C 1
ATOM 3980 O O . GLN A 1 501 ? -9.347 26.487 -33.045 1.00 68.69 501 GLN A O 1
ATOM 3985 N N . VAL A 1 502 ? -8.253 26.817 -31.115 1.00 69.94 502 VAL A N 1
ATOM 3986 C CA . VAL A 1 502 ? -9.135 25.979 -30.303 1.00 69.94 502 VAL A CA 1
ATOM 3987 C C . VAL A 1 502 ? -10.528 26.595 -30.284 1.00 69.94 502 VAL A C 1
ATOM 3989 O O . VAL A 1 502 ? -10.709 27.731 -29.859 1.00 69.94 502 VAL A O 1
ATOM 3992 N N . ARG A 1 503 ? -11.514 25.834 -30.764 1.00 73.56 503 ARG A N 1
ATOM 3993 C CA . ARG A 1 503 ? -12.938 26.208 -30.726 1.00 73.56 503 ARG A CA 1
ATOM 3994 C C . ARG A 1 503 ? -13.780 25.296 -29.841 1.00 73.56 503 ARG A C 1
ATOM 3996 O O . ARG A 1 503 ? -14.936 25.593 -29.577 1.00 73.56 503 ARG A O 1
ATOM 4003 N N . GLU A 1 504 ? -13.199 24.193 -29.386 1.00 75.62 504 GLU A N 1
ATOM 4004 C CA . GLU A 1 504 ? -13.862 23.199 -28.554 1.00 75.62 504 GLU A CA 1
ATOM 4005 C C . GLU A 1 504 ? -12.939 22.760 -27.426 1.00 75.62 504 GLU A C 1
ATOM 4007 O O . GLU A 1 504 ? -11.720 22.705 -27.585 1.00 75.62 504 GLU A O 1
ATOM 4012 N N . THR A 1 505 ? -13.534 22.398 -26.296 1.00 79.25 505 THR A N 1
ATOM 4013 C CA . THR A 1 505 ? -12.831 21.888 -25.119 1.00 79.25 505 THR A CA 1
ATOM 4014 C C . THR A 1 505 ? -13.494 20.616 -24.595 1.00 79.25 505 THR A C 1
ATOM 4016 O O . THR A 1 505 ? -14.535 20.177 -25.096 1.00 79.25 505 THR A O 1
ATOM 4019 N N . CYS A 1 506 ? -12.897 20.004 -23.568 1.00 78.50 506 CYS A N 1
ATOM 4020 C CA . CYS A 1 506 ? -13.490 18.854 -22.881 1.00 78.50 506 CYS A CA 1
ATOM 4021 C C . CYS A 1 506 ? -14.929 19.127 -22.406 1.00 78.50 506 CYS A C 1
ATOM 4023 O O . CYS A 1 506 ? -15.766 18.238 -22.498 1.00 78.50 506 CYS A O 1
ATOM 4025 N N . GLN A 1 507 ? -15.253 20.366 -22.016 1.00 84.56 507 GLN A N 1
ATOM 4026 C CA . GLN A 1 507 ? -16.600 20.754 -21.581 1.00 84.56 507 GLN A CA 1
ATOM 4027 C C . GLN A 1 507 ? -17.625 20.603 -22.718 1.00 84.56 507 GLN A C 1
ATOM 4029 O O . GLN A 1 507 ? -18.674 19.990 -22.533 1.00 84.56 507 GLN A O 1
ATOM 4034 N N . SER A 1 508 ? -17.297 21.076 -23.928 1.00 84.56 508 SER A N 1
ATOM 4035 C CA . SER A 1 508 ? -18.174 20.912 -25.098 1.00 84.56 508 SER A CA 1
ATOM 4036 C C . SER A 1 508 ? -18.306 19.454 -25.541 1.00 84.56 508 SER A C 1
ATOM 4038 O O . SER A 1 508 ? -19.387 19.048 -25.959 1.00 84.56 508 SER A O 1
ATOM 4040 N N . TRP A 1 509 ? -17.242 18.652 -25.423 1.00 87.62 509 TRP A N 1
ATOM 4041 C CA . TRP A 1 509 ? -17.309 17.218 -25.716 1.00 87.62 509 TRP A CA 1
ATOM 4042 C C . TRP A 1 509 ? -18.227 16.486 -24.734 1.00 87.62 509 TRP A C 1
ATOM 4044 O O . TRP A 1 509 ? -19.102 15.741 -25.169 1.00 87.62 509 TRP A O 1
ATOM 4054 N N . THR A 1 510 ? -18.108 16.770 -23.433 1.00 86.88 510 THR A N 1
ATOM 4055 C CA . THR A 1 510 ? -18.994 16.199 -22.410 1.00 86.88 510 THR A CA 1
ATOM 4056 C C . THR A 1 510 ? -20.452 16.525 -22.715 1.00 86.88 510 THR A C 1
ATOM 4058 O O . THR A 1 510 ? -21.291 15.631 -22.694 1.00 86.88 510 THR A O 1
ATOM 4061 N N . ILE A 1 511 ? -20.758 17.772 -23.091 1.00 90.12 511 ILE A N 1
ATOM 4062 C CA . ILE A 1 511 ? -22.120 18.173 -23.471 1.00 90.12 511 ILE A CA 1
ATOM 4063 C C . ILE A 1 511 ? -22.607 17.419 -24.718 1.00 90.12 511 ILE A C 1
ATOM 4065 O O . ILE A 1 511 ? -23.764 17.008 -24.754 1.00 90.12 511 ILE A O 1
ATOM 4069 N N . ARG A 1 512 ? -21.754 17.171 -25.726 1.00 91.94 512 ARG A N 1
ATOM 4070 C CA . ARG A 1 512 ? -22.141 16.347 -26.890 1.00 91.94 512 ARG A CA 1
ATOM 4071 C C . ARG A 1 512 ? -22.495 14.920 -26.492 1.00 91.94 512 ARG A C 1
ATOM 4073 O O . ARG A 1 512 ? -23.535 14.426 -26.916 1.00 91.94 512 ARG A O 1
ATOM 4080 N N . VAL A 1 513 ? -21.673 14.279 -25.662 1.00 89.94 513 VAL A N 1
ATOM 4081 C CA . VAL A 1 513 ? -21.961 12.922 -25.175 1.00 89.94 513 VAL A CA 1
ATOM 4082 C C . VAL A 1 513 ? -23.259 12.913 -24.366 1.00 89.94 513 VAL A C 1
ATOM 4084 O O . VAL A 1 513 ? -24.122 12.076 -24.607 1.00 89.94 513 VAL A O 1
ATOM 4087 N N . VAL A 1 514 ? -23.460 13.889 -23.475 1.00 92.25 514 VAL A N 1
ATOM 4088 C CA . VAL A 1 514 ? -24.698 14.010 -22.690 1.00 92.25 514 VAL A CA 1
ATOM 4089 C C . VAL A 1 514 ? -25.921 14.213 -23.588 1.00 92.25 514 VAL A C 1
ATOM 4091 O O . VAL A 1 514 ? -26.928 13.548 -23.375 1.00 92.25 514 VAL A O 1
ATOM 4094 N N . ARG A 1 515 ? -25.836 15.020 -24.653 1.00 95.94 515 ARG A N 1
ATOM 4095 C CA . ARG A 1 515 ? -26.917 15.161 -25.651 1.00 95.94 515 ARG A CA 1
ATOM 4096 C C . ARG A 1 515 ? -27.279 13.836 -26.322 1.00 95.94 515 ARG A C 1
ATOM 4098 O O . ARG A 1 515 ? -28.458 13.575 -26.547 1.00 95.94 515 ARG A O 1
ATOM 4105 N N . ARG A 1 516 ? -26.291 12.982 -26.620 1.00 96.19 516 ARG A N 1
ATOM 4106 C CA . ARG A 1 516 ? -26.545 11.631 -27.152 1.00 96.19 516 ARG A CA 1
ATOM 4107 C C . ARG A 1 516 ? -27.284 10.754 -26.148 1.00 96.19 516 ARG A C 1
ATOM 4109 O O . ARG A 1 516 ? -28.200 10.041 -26.533 1.00 96.19 516 ARG A O 1
ATOM 4116 N N . LEU A 1 517 ? -26.918 10.846 -24.872 1.00 94.25 517 LEU A N 1
ATOM 4117 C CA . LEU A 1 517 ? -27.549 10.081 -23.796 1.00 94.25 517 LEU A CA 1
ATOM 4118 C C . LEU A 1 517 ? -28.954 10.591 -23.446 1.00 94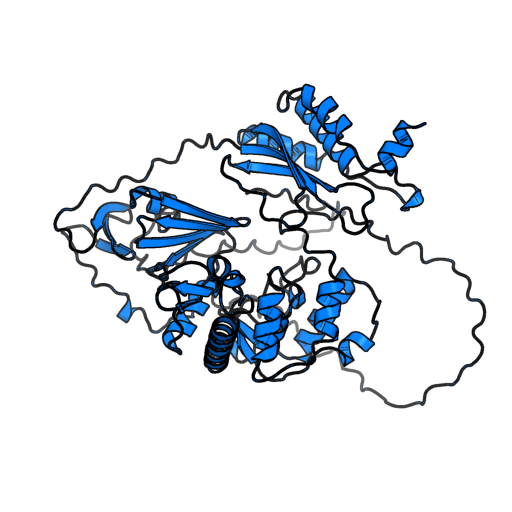.25 517 LEU A C 1
ATOM 4120 O O . LEU A 1 517 ? -29.816 9.785 -23.112 1.00 94.25 517 LEU A O 1
ATOM 4124 N N . ILE A 1 518 ? -29.211 11.896 -23.577 1.00 95.06 518 ILE A N 1
ATOM 4125 C CA . ILE A 1 518 ? -30.558 12.479 -23.475 1.00 95.06 518 ILE A CA 1
ATOM 4126 C C . ILE A 1 518 ? -31.447 11.962 -24.613 1.00 95.06 518 ILE A C 1
ATOM 4128 O O . ILE A 1 518 ? -32.589 11.584 -24.373 1.00 95.06 518 ILE A O 1
ATOM 4132 N N . ALA A 1 519 ? -30.921 11.888 -25.841 1.00 94.44 519 ALA A N 1
ATOM 4133 C CA . ALA A 1 519 ? -31.659 11.355 -26.989 1.00 94.44 519 ALA A CA 1
ATOM 4134 C C . ALA A 1 519 ? -32.012 9.859 -26.857 1.00 94.44 519 ALA A C 1
ATOM 4136 O O . ALA A 1 519 ? -32.914 9.388 -27.543 1.00 94.44 519 ALA A O 1
ATOM 4137 N N . GLU A 1 520 ? -31.316 9.126 -25.983 1.00 94.62 520 GLU A N 1
ATOM 4138 C CA . GLU A 1 520 ? -31.608 7.728 -25.631 1.00 94.62 520 GLU A CA 1
ATOM 4139 C C . GLU A 1 520 ? -32.372 7.577 -24.315 1.00 94.62 520 GLU A C 1
ATOM 4141 O O . GLU A 1 520 ? -32.509 6.463 -23.818 1.00 94.62 520 GLU A O 1
ATOM 4146 N N . GLU A 1 521 ? -32.850 8.685 -23.742 1.00 93.06 521 GLU A N 1
ATOM 4147 C CA . GLU A 1 521 ? -33.605 8.710 -22.484 1.00 93.06 521 GLU A CA 1
ATOM 4148 C C . GLU A 1 521 ? -32.826 8.129 -21.283 1.00 93.06 521 GLU A C 1
ATOM 4150 O O . GLU A 1 521 ? -33.410 7.761 -20.266 1.00 93.06 521 GLU A O 1
ATOM 4155 N N . ILE A 1 522 ? -31.489 8.081 -21.368 1.00 91.44 522 ILE A N 1
ATOM 4156 C CA . ILE A 1 522 ? -30.600 7.639 -20.279 1.00 91.44 522 ILE A CA 1
ATOM 4157 C C . ILE A 1 522 ? -30.353 8.784 -19.287 1.00 91.44 522 ILE A C 1
ATOM 4159 O O . ILE A 1 522 ? -30.215 8.552 -18.088 1.00 91.44 522 ILE A O 1
ATOM 4163 N N . VAL A 1 523 ? -30.284 10.026 -19.779 1.00 92.06 523 VAL A N 1
ATOM 4164 C CA . VAL A 1 523 ? -30.071 11.243 -18.976 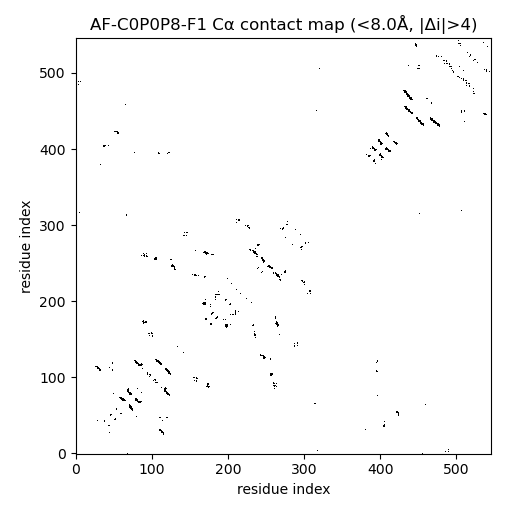1.00 92.06 523 VAL A CA 1
ATOM 4165 C C . VAL A 1 523 ? -31.281 12.166 -19.119 1.00 92.06 523 VAL A C 1
ATOM 4167 O O . VAL A 1 523 ? -31.795 12.358 -20.218 1.00 92.06 523 VAL A O 1
ATOM 4170 N N . GLU A 1 524 ? -31.730 12.776 -18.018 1.00 90.88 524 GLU A N 1
ATOM 4171 C CA . GLU A 1 524 ? -32.845 13.731 -18.048 1.00 90.88 524 GLU A CA 1
ATOM 4172 C C . GLU A 1 524 ? -32.500 15.002 -18.860 1.00 90.88 524 GLU A C 1
ATOM 4174 O O . GLU A 1 524 ? -31.430 15.583 -18.646 1.00 90.88 524 GLU A O 1
ATOM 4179 N N . PRO A 1 525 ? -33.419 15.529 -19.700 1.00 93.19 525 PRO A N 1
ATOM 4180 C CA . PRO A 1 525 ? -33.164 16.705 -20.544 1.00 93.19 525 PRO A CA 1
ATOM 4181 C C . PRO A 1 525 ? -32.695 17.968 -19.803 1.00 93.19 525 PRO A C 1
ATOM 4183 O O . PRO A 1 525 ? -31.995 18.796 -20.382 1.00 93.19 525 PRO A O 1
ATOM 4186 N N . LYS A 1 526 ? -33.038 18.123 -18.515 1.00 92.62 526 LYS A N 1
ATOM 4187 C CA . LYS A 1 526 ? -32.627 19.280 -17.695 1.00 92.62 526 LYS A CA 1
ATOM 4188 C C . LYS A 1 526 ? -31.104 19.459 -17.633 1.00 92.62 526 LYS A C 1
ATOM 4190 O O . LYS A 1 526 ? -30.620 20.589 -17.566 1.00 92.62 526 LYS A O 1
ATOM 4195 N N . TRP A 1 527 ? -30.357 18.353 -17.701 1.00 90.69 527 TRP A N 1
ATOM 4196 C CA . TRP A 1 527 ? -28.902 18.357 -17.567 1.00 90.69 527 TRP A CA 1
ATOM 4197 C C . TRP A 1 527 ? -28.196 19.072 -18.709 1.00 90.69 527 TRP A C 1
ATOM 4199 O O . TRP A 1 527 ? -27.092 19.567 -18.504 1.00 90.69 527 TRP A O 1
ATOM 4209 N N . GLU A 1 528 ? -28.821 19.185 -19.882 1.00 90.19 528 GLU A N 1
ATOM 4210 C CA . GLU A 1 528 ? -28.262 19.978 -20.975 1.00 90.19 528 GLU A CA 1
ATOM 4211 C C . GLU A 1 528 ? -28.073 21.438 -20.544 1.00 90.19 528 GLU A C 1
ATOM 4213 O O . GLU A 1 528 ? -26.960 21.959 -20.603 1.00 90.19 528 GLU A O 1
ATOM 4218 N N . GLN A 1 529 ? -29.128 22.070 -20.022 1.00 88.06 529 GLN A N 1
ATOM 4219 C CA . GLN A 1 529 ? -29.067 23.465 -19.587 1.00 88.06 529 GLN A CA 1
ATOM 4220 C C . GLN A 1 529 ? -28.215 23.642 -18.324 1.00 88.06 529 GLN A C 1
ATOM 4222 O O . GLN A 1 529 ? -27.475 24.621 -18.214 1.00 88.06 529 GLN A O 1
ATOM 4227 N N . GLU A 1 530 ? -28.297 22.712 -17.367 1.00 89.12 530 GLU A N 1
ATOM 4228 C CA . GLU A 1 530 ? -27.507 22.783 -16.131 1.00 89.12 530 GLU A CA 1
ATOM 4229 C C . GLU A 1 530 ? -26.003 22.708 -16.415 1.00 89.12 530 GLU A C 1
ATOM 4231 O O . GLU A 1 530 ? -25.242 23.536 -15.913 1.00 89.12 530 GLU A O 1
ATOM 4236 N N . LEU A 1 531 ? -25.570 21.786 -17.280 1.00 89.19 531 LEU A N 1
ATOM 4237 C CA . LEU A 1 531 ? -24.174 21.704 -17.702 1.00 89.19 531 LEU A CA 1
ATOM 4238 C C . LEU A 1 531 ? -23.775 22.925 -18.536 1.00 89.19 531 LEU A C 1
ATOM 4240 O O . LEU A 1 531 ? -22.710 23.499 -18.323 1.00 89.19 531 LEU A O 1
ATOM 4244 N N . GLU A 1 532 ? -24.629 23.403 -19.438 1.00 88.62 532 GLU A N 1
ATOM 4245 C CA . GLU A 1 532 ? -24.331 24.620 -20.195 1.00 88.62 532 GLU A CA 1
ATOM 4246 C C . GLU A 1 532 ? -24.103 25.855 -19.311 1.00 88.62 532 GLU A C 1
ATOM 4248 O O . GLU A 1 532 ? -23.296 26.715 -19.678 1.00 88.62 532 GLU A O 1
ATOM 4253 N N . ASN A 1 533 ? -24.758 25.934 -18.152 1.00 87.69 533 ASN A N 1
ATOM 4254 C CA . ASN A 1 533 ? -24.578 27.012 -17.176 1.00 87.69 533 ASN A CA 1
ATOM 4255 C C . ASN A 1 533 ? 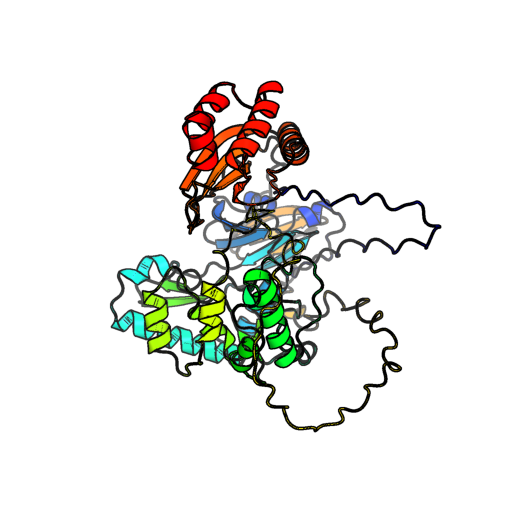-23.279 26.882 -16.361 1.00 87.69 533 ASN A C 1
ATOM 4257 O O . ASN A 1 533 ? -22.813 27.868 -15.792 1.00 87.69 533 ASN A O 1
ATOM 4261 N N . LEU A 1 534 ? -22.685 25.687 -16.305 1.00 86.38 534 LEU A N 1
ATOM 4262 C CA . LEU A 1 534 ? -21.434 25.418 -15.589 1.00 86.38 534 LEU A CA 1
ATOM 4263 C C . LEU A 1 534 ? -20.184 25.638 -16.452 1.00 86.38 534 LEU A C 1
ATOM 4265 O O . LEU A 1 534 ? -19.071 25.555 -15.925 1.00 86.38 534 LEU A O 1
ATOM 4269 N N . ILE A 1 535 ? -20.350 25.897 -17.756 1.00 86.12 535 ILE A N 1
ATOM 4270 C CA . ILE A 1 535 ? -19.237 26.169 -18.671 1.00 86.12 535 ILE A CA 1
ATOM 4271 C C . ILE A 1 535 ? -18.444 27.374 -18.171 1.00 86.12 535 ILE A C 1
ATOM 4273 O O . ILE A 1 535 ? -18.960 28.483 -18.058 1.00 86.12 535 ILE A O 1
ATOM 4277 N N . ASP A 1 536 ? -17.157 27.156 -17.940 1.00 80.50 536 ASP A N 1
ATOM 4278 C CA . ASP A 1 536 ? -16.220 28.176 -17.469 1.00 80.50 536 ASP A CA 1
ATOM 4279 C C . ASP A 1 536 ? -14.930 28.227 -18.296 1.00 80.50 536 ASP A C 1
ATOM 4281 O O . ASP A 1 536 ? -13.988 28.943 -17.960 1.00 80.50 536 ASP A O 1
ATOM 4285 N N . SER A 1 537 ? -14.894 27.499 -19.416 1.00 78.44 537 SER A N 1
ATOM 4286 C CA . SER A 1 537 ? -13.822 27.614 -20.397 1.00 78.44 537 SER A CA 1
ATOM 4287 C C . SER A 1 537 ? -13.843 29.000 -21.063 1.00 78.44 537 SER A C 1
ATOM 4289 O O . SER A 1 537 ? -14.822 29.317 -21.743 1.00 78.44 537 SER A O 1
ATOM 4291 N N . PRO A 1 538 ? -12.764 29.805 -20.980 1.00 73.56 538 PRO A N 1
ATOM 4292 C CA . PRO A 1 538 ? -12.675 31.100 -21.651 1.00 73.56 538 PRO A CA 1
ATOM 4293 C C . PRO A 1 538 ? -12.858 31.002 -23.166 1.00 73.56 538 PRO A C 1
ATOM 4295 O O . PRO A 1 538 ? -13.428 31.908 -23.764 1.00 73.56 538 PRO A O 1
ATOM 4298 N N . VAL A 1 539 ? -12.433 29.890 -23.781 1.00 75.50 539 VAL A N 1
ATOM 4299 C CA . VAL A 1 539 ? -12.651 29.621 -25.211 1.00 75.50 539 VAL A CA 1
ATOM 4300 C C . VAL A 1 539 ? -14.146 29.567 -25.524 1.00 75.50 539 VAL A C 1
ATOM 4302 O O . VAL A 1 539 ? -14.615 30.256 -26.425 1.00 75.50 539 VAL A O 1
ATOM 4305 N N . LEU A 1 540 ? -14.911 28.778 -24.764 1.00 76.31 540 LEU A N 1
ATOM 4306 C CA . LEU A 1 540 ? -16.350 28.625 -24.991 1.00 76.31 540 LEU A CA 1
ATOM 4307 C C . LEU A 1 540 ? -17.135 29.880 -24.588 1.00 76.31 540 LEU A C 1
ATOM 4309 O O . LEU A 1 540 ? -18.078 30.256 -25.279 1.00 76.31 540 LEU A O 1
ATOM 4313 N N . LEU A 1 541 ? -16.732 30.555 -23.508 1.00 81.62 541 LEU A N 1
ATOM 4314 C CA . LEU A 1 541 ? -17.330 31.824 -23.087 1.00 81.62 541 LEU A CA 1
ATOM 4315 C C . LEU A 1 541 ? -17.092 32.932 -24.121 1.00 81.62 541 LEU A C 1
ATOM 4317 O O . LEU A 1 541 ? -18.017 33.674 -24.438 1.00 81.62 541 LEU A O 1
ATOM 4321 N N . GLY A 1 542 ? -15.889 33.003 -24.700 1.00 76.00 542 GLY A N 1
ATOM 4322 C CA . GLY A 1 542 ? -15.567 33.938 -25.778 1.00 76.00 542 GLY A CA 1
ATOM 4323 C C . GLY A 1 542 ? -16.390 33.686 -27.042 1.00 76.00 542 GLY A C 1
ATOM 4324 O O . GLY A 1 542 ? -16.847 34.632 -27.670 1.00 76.00 542 GLY A O 1
ATOM 4325 N N . LEU A 1 543 ? -16.653 32.419 -27.377 1.00 73.81 543 LEU A N 1
ATOM 4326 C CA . LEU A 1 543 ? -17.511 32.055 -28.510 1.00 73.81 543 LEU A CA 1
ATOM 4327 C C . LEU A 1 543 ? -19.002 32.345 -28.275 1.00 73.81 543 LEU A C 1
ATOM 4329 O O . LEU A 1 543 ? -19.716 32.543 -29.247 1.00 73.81 543 LEU A O 1
ATOM 4333 N N . ARG A 1 544 ? -19.475 32.367 -27.019 1.00 71.62 544 ARG A N 1
ATOM 4334 C CA . ARG A 1 544 ? -20.859 32.748 -26.663 1.00 71.62 544 ARG A CA 1
ATOM 4335 C C . ARG A 1 544 ? -21.079 34.264 -26.610 1.00 71.62 544 ARG A C 1
ATOM 4337 O O . ARG A 1 544 ? -22.221 34.706 -26.668 1.00 71.62 544 ARG A O 1
ATOM 4344 N N . GLY A 1 545 ? -20.009 35.044 -26.435 1.00 58.88 545 GLY A N 1
ATOM 4345 C CA . GLY A 1 545 ? -20.040 36.511 -26.383 1.00 58.88 545 GLY A CA 1
ATOM 4346 C C . GLY A 1 545 ? -19.988 37.209 -27.750 1.00 58.88 545 GLY A C 1
ATOM 4347 O O . GLY A 1 545 ? -19.959 38.440 -27.794 1.00 58.88 545 GLY A O 1
ATOM 4348 N N . HIS A 1 546 ? -19.961 36.441 -28.840 1.00 39.62 546 HIS A N 1
ATOM 4349 C CA . HIS A 1 546 ? -20.049 36.891 -30.230 1.00 39.62 546 HIS A CA 1
ATOM 4350 C C . HIS A 1 546 ? -21.334 36.359 -30.857 1.00 39.62 546 HIS A C 1
ATOM 4352 O O . HIS A 1 546 ? -21.917 37.104 -31.678 1.00 39.62 546 HIS A O 1
#

InterPro domains:
  IPR002575 Aminoglycoside phosphotransferase [PF01636] (90-275)
  IPR011009 Protein kinase-like domain superfamily [SSF56112] (51-278)
  IPR046670 Protein of unknown function DUF6540 [PF20174] (456-524)
  IPR051678 Aminoglycoside Phosphotransferase Enzymes [PTHR21310] (55-282)

Foldseek 3Di:
DDQFDDDDPDPDDDDDDDDDDDDDDFDDKDKPFPCVLPDDLVLLVQPLDPLQLVLFAPDWDFPDDAPFWTWIQGNLQKIKIKGLLADVLLVLQQVLCVVQHPFDEWAWLMWIDRGSMIITITGDQDAAQLVVCVVVDDPVLLLVQLLVVLVSQVSQQPRDDDPVLLQAQDDGSVRHRQQPPCQQNNPVVVDDDDPGHRFQVSSLVSSVVSLCVQFNCPPPPVLSVQDDDDRRKGKAQLQDDSRQFGADPVVSDTRHGDDSSRIDIYGPCRSLLSLCQPDPCVVSSVSNQVSPPDDDRCVNSNVSSVSGQPDPRPRPDDDPPPDPPPPPVPDPDDPDDDDDPDDDDDDPDDDPDPPPCPDPVPVVPDPPPDPPDPDCPPPPPPPQPDDDQFGWDDRRQKIFTDHSSHTAWMDGPPDPDIDGRDRPPPPPQQQKKWWKWWWFAGPVDLGTAIDIDIGGPPDDPPPDPRTDDIDGFFIDGPVVVVLLSVLLNPQDAFDDPDPVGGQDHNLNSVLSSVVSCVVVVRGPPVVNVVSVVRDRRPSPVVVVVD